Protein AF-D0LT33-F1 (afdb_monomer_lite)

Foldseek 3Di:
DDDDDPPPPPDFDWDAAPPPRDIDGLPDQADPVPRHGGDNDDPDPPPDPDPDDDDDDDDDDDDDDDDDDDDDDDDDDDDDDDDDDDDDDDDDDDDDDDDDDDDDDDPPDPVVVVVVVVVVVVVVVVVVVVVVVVVVVVVVVVVVVVVVVVVVCVVVDDDDDDDDDDDDDDDDDDDDDDDDDDDDDDDDDDPPPPPDPDDQQPADDQDDDFDDDLVSLLVNLVNLVRSLVSLVVSLVVLVVVLVVLVVVLLVLLLVLLVVCVVVVVPPPVCPVLVVVLVVLVVQLVVLVVVLVVLVVVLVVLVVVLVVVLVVLVVQLVVLVVQLVVLVVQLVVLVVVLVVLVVVLVVLVVLLVVLQVQLVVLCVVLVVDDDPVSNVVSNVSSVVSNVVSVVSVVVNVVSVVVSVVSVVVNVVSVVSSVVSVVSSVVSVVVSVVSVVVSVVVSVVSVVVSVVSVVSSVVSVVVSSVSSSVSSVVCLVVVPPDPVCVVSNVSSVVSVVVSVVSVVSSVVSVVVSVPPDPVSNVVNVVSVVVVVVVVVVVVVVVVVVD

Structure (mmCIF, N/CA/C/O backbone):
data_AF-D0LT33-F1
#
_entry.id   AF-D0LT33-F1
#
loop_
_atom_site.group_PDB
_atom_site.id
_atom_site.type_symbol
_atom_site.label_atom_id
_atom_site.label_alt_id
_atom_site.label_comp_id
_atom_site.label_asym_id
_atom_site.label_entity_id
_atom_site.label_seq_id
_atom_site.pdbx_PDB_ins_code
_atom_site.Cartn_x
_atom_site.Cartn_y
_atom_site.Cartn_z
_atom_site.occupancy
_atom_site.B_iso_or_equiv
_atom_site.auth_seq_id
_atom_site.auth_comp_id
_atom_site.auth_asym_id
_atom_site.auth_atom_id
_atom_site.pdbx_PDB_model_num
ATOM 1 N N . MET A 1 1 ? 17.290 6.534 41.135 1.00 39.53 1 MET A N 1
ATOM 2 C CA . MET A 1 1 ? 17.817 7.818 40.619 1.00 39.53 1 MET A CA 1
ATOM 3 C C . MET A 1 1 ? 18.218 7.625 39.162 1.00 39.53 1 MET A C 1
ATOM 5 O O . MET A 1 1 ? 19.293 7.105 38.898 1.00 39.53 1 MET A O 1
ATOM 9 N N . GLY A 1 2 ? 17.320 7.937 38.224 1.00 43.25 2 GLY A N 1
ATOM 10 C CA . GLY A 1 2 ? 17.574 7.791 36.788 1.00 43.25 2 GLY A CA 1
ATOM 11 C C . GLY A 1 2 ? 18.335 8.996 36.237 1.00 43.25 2 GLY A C 1
ATOM 12 O O . GLY A 1 2 ? 17.887 10.132 36.396 1.00 43.25 2 GLY A O 1
ATOM 13 N N . LYS A 1 3 ? 19.488 8.752 35.603 1.00 44.25 3 LYS A N 1
ATOM 14 C CA . LYS A 1 3 ? 20.208 9.746 34.796 1.00 44.25 3 LYS A CA 1
ATOM 15 C C . LYS A 1 3 ? 19.300 10.170 33.638 1.00 44.25 3 LYS A C 1
ATOM 17 O O . LYS A 1 3 ? 19.045 9.374 32.742 1.00 44.25 3 LYS A O 1
ATOM 22 N N . ARG A 1 4 ? 18.826 11.420 33.651 1.00 43.00 4 ARG A N 1
ATOM 23 C CA . ARG A 1 4 ? 18.272 12.065 32.455 1.00 43.00 4 ARG A CA 1
ATOM 24 C C . ARG A 1 4 ? 19.422 12.252 31.467 1.00 43.00 4 ARG A C 1
ATOM 26 O O . ARG A 1 4 ? 20.295 13.086 31.689 1.00 43.00 4 ARG A O 1
ATOM 33 N N . VAL A 1 5 ? 19.442 11.427 30.425 1.00 51.25 5 VAL A N 1
ATOM 34 C CA . VAL A 1 5 ? 20.286 11.629 29.248 1.00 51.25 5 VAL A CA 1
ATOM 35 C C . VAL A 1 5 ? 19.727 12.852 28.528 1.00 51.25 5 VAL A C 1
ATOM 37 O O . VAL A 1 5 ? 18.617 12.821 28.004 1.00 51.25 5 VAL A O 1
ATOM 40 N N . VAL A 1 6 ? 20.454 13.965 28.584 1.00 57.28 6 VAL A N 1
ATOM 41 C CA . VAL A 1 6 ? 20.172 15.140 27.759 1.00 57.28 6 VAL A CA 1
ATOM 42 C C . VAL A 1 6 ? 20.669 14.794 26.358 1.00 57.28 6 VAL A C 1
ATOM 44 O O . VAL A 1 6 ? 21.875 14.757 26.124 1.00 57.28 6 VAL A O 1
ATOM 47 N N . HIS A 1 7 ? 19.755 14.458 25.449 1.00 47.09 7 HIS A N 1
ATOM 48 C CA . HIS A 1 7 ? 20.085 14.313 24.035 1.00 47.09 7 HIS A CA 1
ATOM 49 C C . HIS A 1 7 ? 20.412 15.700 23.466 1.00 47.09 7 HIS A C 1
ATOM 51 O O . HIS A 1 7 ? 19.523 16.540 23.315 1.00 47.09 7 HIS A O 1
ATOM 57 N N . ASN A 1 8 ? 21.694 15.946 23.177 1.00 50.69 8 ASN A N 1
ATOM 58 C CA . ASN A 1 8 ? 22.127 17.086 22.371 1.00 50.69 8 ASN A CA 1
ATOM 59 C C . ASN A 1 8 ? 21.403 17.015 21.023 1.00 50.69 8 ASN A C 1
ATOM 61 O O . ASN A 1 8 ? 21.642 16.106 20.238 1.00 50.69 8 ASN A O 1
ATOM 65 N N . SER A 1 9 ? 20.502 17.963 20.775 1.00 58.78 9 SER A N 1
ATOM 66 C CA . SER A 1 9 ? 19.682 18.040 19.557 1.00 58.78 9 SER A CA 1
ATOM 67 C C . SER A 1 9 ? 20.429 18.672 18.370 1.00 58.78 9 SER A C 1
ATOM 69 O O . SER A 1 9 ? 19.797 19.270 17.502 1.00 58.78 9 SER A O 1
ATOM 71 N N . ASP A 1 10 ? 21.756 18.539 18.329 1.00 63.66 10 ASP A N 1
ATOM 72 C CA . ASP A 1 10 ? 22.623 19.048 17.256 1.00 63.66 10 ASP A CA 1
ATOM 73 C C . ASP A 1 10 ? 22.847 17.992 16.160 1.00 63.66 10 ASP A C 1
ATOM 75 O O . ASP A 1 10 ? 23.934 17.873 15.600 1.00 63.66 10 ASP A O 1
ATOM 79 N N . GLU A 1 11 ? 21.824 17.196 15.838 1.00 76.00 11 GLU A N 1
ATOM 80 C CA . GLU A 1 11 ? 21.858 16.441 14.586 1.00 76.00 11 GLU A CA 1
ATOM 81 C C . GLU A 1 11 ? 21.631 17.417 13.421 1.00 76.00 11 GLU A C 1
ATOM 83 O O . GLU A 1 11 ? 20.623 18.142 13.405 1.00 76.00 11 GLU A O 1
ATOM 88 N N . PRO A 1 12 ? 22.559 17.482 12.448 1.00 82.00 12 PRO A N 1
ATOM 89 C CA . PRO A 1 12 ? 22.423 18.360 11.301 1.00 82.00 12 PRO A CA 1
ATOM 90 C C . PRO A 1 12 ? 21.183 17.937 10.519 1.00 82.00 12 PRO A C 1
ATOM 92 O O . PRO A 1 12 ? 21.115 16.857 9.937 1.00 82.00 12 PRO A O 1
ATOM 95 N N . ARG A 1 13 ? 20.160 18.792 10.513 1.00 87.88 13 ARG A N 1
ATOM 96 C CA . ARG A 1 13 ? 18.988 18.562 9.670 1.00 87.88 13 ARG A CA 1
ATOM 97 C C . ARG A 1 13 ? 19.439 18.606 8.210 1.00 87.88 13 ARG A C 1
ATOM 99 O O . ARG A 1 13 ? 20.008 19.607 7.769 1.00 87.88 13 ARG A O 1
ATOM 106 N N . MET A 1 14 ? 19.162 17.534 7.478 1.00 94.62 14 MET A N 1
ATOM 107 C CA . MET A 1 14 ? 19.431 17.422 6.045 1.00 94.62 14 MET A CA 1
ATOM 108 C C . MET A 1 14 ? 18.196 17.854 5.247 1.00 94.62 14 MET A C 1
ATOM 110 O O . MET A 1 14 ? 17.061 17.751 5.718 1.00 94.62 14 MET A O 1
ATOM 114 N N . ARG A 1 15 ? 18.404 18.370 4.034 1.00 94.06 15 ARG A N 1
ATOM 115 C CA . ARG A 1 15 ? 17.340 18.662 3.064 1.00 94.06 15 ARG A CA 1
ATOM 116 C C . ARG A 1 15 ? 17.725 18.152 1.680 1.00 94.06 15 ARG A C 1
ATOM 118 O O . ARG A 1 15 ? 18.889 18.203 1.292 1.00 94.06 15 ARG A O 1
ATOM 125 N N . PHE A 1 16 ? 16.731 17.725 0.916 1.00 96.38 16 PHE A N 1
ATOM 126 C CA . PHE A 1 16 ? 16.930 17.196 -0.428 1.00 96.38 16 PHE A CA 1
ATOM 127 C C . PHE A 1 16 ? 16.881 18.301 -1.487 1.00 96.38 16 PHE A C 1
ATOM 129 O O . PHE A 1 16 ? 16.076 19.234 -1.407 1.00 96.38 16 PHE A O 1
ATOM 136 N N . CYS A 1 17 ? 17.749 18.205 -2.494 1.00 95.69 17 CYS A N 1
ATOM 137 C CA . CYS A 1 17 ? 17.679 19.065 -3.667 1.00 95.69 17 CYS A CA 1
ATOM 138 C C . CYS A 1 17 ? 16.478 18.669 -4.541 1.00 95.69 17 CYS A C 1
ATOM 140 O O . CYS A 1 17 ? 16.437 17.532 -5.001 1.00 95.69 17 CYS A O 1
ATOM 142 N N . PRO A 1 18 ? 15.550 19.584 -4.877 1.00 94.88 18 PRO A N 1
ATOM 143 C CA . PRO A 1 18 ? 14.392 19.248 -5.709 1.00 94.88 18 PRO A CA 1
ATOM 144 C C . PRO A 1 18 ? 14.749 18.965 -7.177 1.00 94.88 18 PRO A C 1
ATOM 146 O O . PRO A 1 18 ? 13.881 18.571 -7.943 1.00 94.88 18 PRO A O 1
ATOM 149 N N . PHE A 1 19 ? 15.997 19.208 -7.593 1.00 94.50 19 PHE A N 1
ATOM 150 C CA . PHE A 1 19 ? 16.432 19.019 -8.979 1.00 94.50 19 PHE A CA 1
ATOM 151 C C . PHE A 1 19 ? 17.196 17.715 -9.211 1.00 94.50 19 PHE A C 1
ATOM 153 O O . PHE A 1 19 ? 17.173 17.208 -10.324 1.00 94.50 19 PHE A O 1
ATOM 160 N N . CYS A 1 20 ? 17.916 17.206 -8.209 1.00 95.19 20 CYS A N 1
ATOM 161 C CA . CYS A 1 20 ? 18.754 16.009 -8.359 1.00 95.19 20 CYS A CA 1
ATOM 162 C C . CYS A 1 20 ? 18.712 15.062 -7.153 1.00 95.19 20 CYS A C 1
ATOM 164 O O . CYS A 1 20 ? 19.502 14.127 -7.091 1.00 95.19 20 CYS A O 1
ATOM 166 N N . SER A 1 21 ? 17.851 15.330 -6.168 1.00 95.56 21 SER A N 1
ATOM 167 C CA . SER A 1 21 ? 17.647 14.490 -4.980 1.00 95.56 21 SER A CA 1
ATOM 168 C C . SER A 1 21 ? 18.882 14.262 -4.099 1.00 95.56 21 SER A C 1
ATOM 170 O O . SER A 1 21 ? 18.853 13.408 -3.223 1.00 95.56 21 SER A O 1
ATOM 172 N N . ALA A 1 22 ? 19.956 15.038 -4.268 1.00 95.94 22 ALA A N 1
ATOM 173 C CA . ALA A 1 22 ? 21.106 14.976 -3.371 1.00 95.94 22 ALA A CA 1
ATOM 174 C C . ALA A 1 22 ? 20.764 15.550 -1.986 1.00 95.94 22 ALA A C 1
ATOM 176 O O . ALA A 1 22 ? 20.049 16.555 -1.876 1.00 95.94 22 ALA A O 1
ATOM 177 N N . GLU A 1 23 ? 21.315 14.944 -0.938 1.00 96.38 23 GLU A N 1
ATOM 178 C CA . GLU A 1 23 ? 21.246 15.450 0.431 1.00 96.38 23 GLU A CA 1
ATOM 179 C C . GLU A 1 23 ? 22.173 16.657 0.595 1.00 96.38 23 GLU A C 1
ATOM 181 O O . GLU A 1 23 ? 23.293 16.672 0.097 1.00 96.38 23 GLU A O 1
ATOM 186 N N . ASN A 1 24 ? 21.685 17.710 1.246 1.00 96.31 24 ASN A N 1
ATOM 187 C CA . ASN A 1 24 ? 22.447 18.922 1.522 1.00 96.31 24 ASN A CA 1
ATOM 188 C C . ASN A 1 24 ? 22.157 19.383 2.949 1.00 96.31 24 ASN A C 1
ATOM 190 O O . ASN A 1 24 ? 21.044 19.202 3.452 1.00 96.31 24 ASN A O 1
ATOM 194 N N . GLU A 1 25 ? 23.111 20.069 3.572 1.00 94.94 25 GLU A N 1
ATOM 195 C CA . GLU A 1 25 ? 22.873 20.725 4.855 1.00 94.94 25 GLU A CA 1
ATOM 196 C C . GLU A 1 25 ? 21.707 21.726 4.753 1.00 94.94 25 GLU A C 1
ATOM 198 O O . GLU A 1 25 ? 21.539 22.436 3.750 1.00 94.94 25 GLU A O 1
ATOM 203 N N . VAL A 1 26 ? 20.893 21.831 5.811 1.00 92.88 26 VAL A N 1
ATOM 204 C CA . VAL A 1 26 ? 19.730 22.738 5.852 1.00 92.88 26 VAL A CA 1
ATOM 205 C C . VAL A 1 26 ? 20.090 24.201 5.559 1.00 92.88 26 VAL A C 1
ATOM 207 O O . VAL A 1 26 ? 19.256 24.937 5.019 1.00 92.88 26 VAL A O 1
ATOM 210 N N . GLN A 1 27 ? 21.326 24.607 5.865 1.00 91.88 27 GLN A N 1
ATOM 211 C CA . GLN A 1 27 ? 21.833 25.966 5.661 1.00 91.88 27 GLN A CA 1
ATOM 212 C C . GLN A 1 27 ? 22.477 26.208 4.288 1.00 91.88 27 GLN A C 1
ATOM 214 O O . GLN A 1 27 ? 22.817 27.354 3.990 1.00 91.88 27 GLN A O 1
ATOM 219 N N . ALA A 1 28 ? 22.628 25.189 3.433 1.00 94.75 28 ALA A N 1
ATOM 220 C CA . ALA A 1 28 ? 23.278 25.368 2.138 1.00 94.75 28 ALA A CA 1
ATOM 221 C C . ALA A 1 28 ? 22.574 26.465 1.300 1.00 94.75 28 ALA A C 1
ATOM 223 O O . ALA A 1 28 ? 21.370 26.690 1.392 1.00 94.75 28 ALA A O 1
ATOM 224 N N . GLY A 1 29 ? 23.295 27.205 0.463 1.00 95.81 29 GLY A N 1
ATOM 225 C CA . GLY A 1 29 ? 22.664 28.114 -0.515 1.00 95.81 29 GLY A CA 1
ATOM 226 C C . GLY A 1 29 ? 22.374 27.421 -1.849 1.00 95.81 29 GLY A C 1
ATOM 227 O O . GLY A 1 29 ? 21.453 27.789 -2.578 1.00 95.81 29 GLY A O 1
ATOM 228 N N . HIS A 1 30 ? 23.169 26.399 -2.150 1.00 97.69 30 HIS A N 1
ATOM 229 C CA . HIS A 1 30 ? 23.235 25.697 -3.425 1.00 97.69 30 HIS A CA 1
ATOM 230 C C . HIS A 1 30 ? 23.378 24.202 -3.158 1.00 97.69 30 HIS A C 1
ATOM 232 O O . HIS A 1 30 ? 23.815 23.813 -2.079 1.00 97.69 30 HIS A O 1
ATOM 238 N N . CYS A 1 31 ? 22.978 23.379 -4.121 1.00 96.31 31 CYS A N 1
ATOM 239 C CA . CYS A 1 31 ? 23.178 21.944 -4.043 1.00 96.31 31 CYS A CA 1
ATOM 240 C C . CYS A 1 31 ? 24.637 21.588 -4.339 1.00 96.31 31 CYS A C 1
ATOM 242 O O . CYS A 1 31 ? 25.160 22.023 -5.362 1.00 96.31 31 CYS A O 1
ATOM 244 N N . GLU A 1 32 ? 25.268 20.770 -3.502 1.00 96.25 32 GLU A N 1
ATOM 245 C CA . GLU A 1 32 ? 26.661 20.346 -3.694 1.00 96.25 32 GLU A CA 1
ATOM 246 C C . GLU A 1 32 ? 26.847 19.476 -4.944 1.00 96.25 32 GLU A C 1
ATOM 248 O O . GLU A 1 32 ? 27.856 19.594 -5.630 1.00 96.25 32 GLU A O 1
ATOM 253 N N . ALA A 1 33 ? 25.846 18.662 -5.297 1.00 96.12 33 ALA A N 1
ATOM 254 C CA . ALA A 1 33 ? 25.924 17.763 -6.448 1.00 96.12 33 ALA A CA 1
ATOM 255 C C . ALA A 1 33 ? 25.708 18.468 -7.800 1.00 96.12 33 ALA A C 1
ATOM 257 O O . ALA A 1 33 ? 26.394 18.162 -8.770 1.00 96.12 33 ALA A O 1
ATOM 258 N N . CYS A 1 34 ? 24.750 19.400 -7.894 1.00 96.31 34 CYS A N 1
ATOM 259 C CA . CYS A 1 34 ? 24.374 20.026 -9.174 1.00 96.31 34 CYS A CA 1
ATOM 260 C C . CYS A 1 34 ? 24.615 21.544 -9.250 1.00 96.31 34 CYS A C 1
ATOM 262 O O . CYS A 1 34 ? 24.250 22.167 -10.247 1.00 96.31 34 CYS A O 1
ATOM 264 N N . ALA A 1 35 ? 25.166 22.159 -8.198 1.00 96.50 35 ALA A N 1
ATOM 265 C CA . ALA A 1 35 ? 25.427 23.599 -8.061 1.00 96.50 35 ALA A CA 1
ATOM 266 C C . ALA A 1 35 ? 24.202 24.534 -8.201 1.00 96.50 35 ALA A C 1
ATOM 268 O O . ALA A 1 35 ? 24.342 25.758 -8.137 1.00 96.50 35 ALA A O 1
ATOM 269 N N . ARG A 1 36 ? 22.977 24.007 -8.355 1.00 96.00 36 ARG A N 1
ATOM 270 C CA . ARG A 1 36 ? 21.755 24.825 -8.456 1.00 96.00 36 ARG A CA 1
ATOM 271 C C . ARG A 1 36 ? 21.372 25.423 -7.105 1.00 96.00 36 ARG A C 1
ATOM 273 O O . ARG A 1 36 ? 21.479 24.771 -6.069 1.00 96.00 36 ARG A O 1
ATOM 280 N N . ARG A 1 37 ? 20.887 26.668 -7.118 1.00 96.81 37 ARG A N 1
ATOM 281 C CA . ARG A 1 37 ? 20.417 27.378 -5.920 1.00 96.81 37 ARG A CA 1
ATOM 282 C C . ARG A 1 37 ? 19.206 26.664 -5.321 1.00 96.81 37 ARG A C 1
ATOM 284 O O . ARG A 1 37 ? 18.238 26.388 -6.027 1.00 96.81 37 ARG A O 1
ATOM 291 N N . LEU A 1 38 ? 19.263 26.378 -4.026 1.00 96.62 38 LEU A N 1
ATOM 292 C CA . LEU A 1 38 ? 18.188 25.697 -3.311 1.00 96.62 38 LEU A CA 1
ATOM 293 C C . LEU A 1 38 ? 17.134 26.722 -2.852 1.00 96.62 38 LEU A C 1
ATOM 295 O O . LEU A 1 38 ? 17.503 27.825 -2.430 1.00 96.62 38 LEU A O 1
ATOM 299 N N . PRO A 1 39 ? 15.829 26.407 -2.947 1.00 93.25 39 PRO A N 1
ATOM 300 C CA . PRO A 1 39 ? 14.778 27.312 -2.492 1.00 93.25 39 PRO A CA 1
ATOM 301 C C . PRO A 1 39 ? 14.912 27.588 -0.981 1.00 93.25 39 PRO A C 1
ATOM 303 O O . PRO A 1 39 ? 15.259 26.681 -0.218 1.00 93.25 39 PRO A O 1
ATOM 306 N N . PRO A 1 40 ? 14.673 28.833 -0.521 1.00 91.31 40 PRO A N 1
ATOM 307 C CA . PRO A 1 40 ? 14.761 29.167 0.895 1.00 91.31 40 PRO A CA 1
ATOM 308 C C . PRO A 1 40 ? 13.692 28.404 1.682 1.00 91.31 40 PRO A C 1
ATOM 310 O O . PRO A 1 40 ? 12.540 28.325 1.257 1.00 91.31 40 PRO A O 1
ATOM 313 N N . LEU A 1 41 ? 14.065 27.861 2.842 1.00 87.50 41 LEU A N 1
ATOM 314 C CA . LEU A 1 41 ? 13.113 27.167 3.703 1.00 87.50 41 LEU A CA 1
ATOM 315 C C . LEU A 1 41 ? 12.039 28.147 4.201 1.00 87.50 41 LEU A C 1
ATOM 317 O O . LEU A 1 41 ? 12.377 29.277 4.581 1.00 87.50 41 LEU A O 1
ATOM 321 N N . PRO A 1 42 ? 10.760 27.735 4.239 1.00 84.44 42 PRO A N 1
ATOM 322 C CA . PRO A 1 42 ? 9.721 28.536 4.866 1.00 84.44 42 PRO A CA 1
ATOM 323 C C . PRO A 1 42 ? 10.130 28.801 6.316 1.00 84.44 42 PRO A C 1
ATOM 325 O O . PRO A 1 42 ? 10.451 27.877 7.069 1.00 84.44 42 PRO A O 1
ATOM 328 N N . ARG A 1 43 ? 10.174 30.080 6.707 1.00 79.25 43 ARG A N 1
ATOM 329 C CA . ARG A 1 43 ? 10.503 30.470 8.081 1.00 79.25 43 ARG A CA 1
ATOM 330 C C . ARG A 1 43 ? 9.445 29.867 8.997 1.00 79.25 43 ARG A C 1
ATOM 332 O O . ARG A 1 43 ? 8.310 30.336 9.009 1.00 79.25 43 ARG A O 1
ATOM 339 N N . ARG A 1 44 ? 9.808 28.829 9.756 1.00 73.12 44 ARG A N 1
ATOM 340 C CA . ARG A 1 44 ? 8.953 28.308 10.824 1.00 73.12 44 ARG A CA 1
ATOM 341 C C . ARG A 1 44 ? 8.706 29.474 11.790 1.00 73.12 44 ARG A C 1
ATOM 343 O O . ARG A 1 44 ? 9.696 30.024 12.281 1.00 73.12 44 ARG A O 1
ATOM 350 N N . PRO A 1 45 ? 7.453 29.898 12.032 1.00 64.38 45 PRO A N 1
ATOM 351 C CA . PRO A 1 45 ? 7.177 30.913 13.038 1.00 64.38 45 PRO A CA 1
ATOM 352 C C . PRO A 1 45 ? 7.760 30.405 14.357 1.00 64.38 45 PRO A C 1
ATOM 354 O O . PRO A 1 45 ? 7.411 29.317 14.819 1.00 64.38 45 PRO A O 1
ATOM 357 N N . GLN A 1 46 ? 8.742 31.132 14.892 1.00 61.25 46 GLN A N 1
ATOM 358 C CA . GLN A 1 46 ? 9.361 30.793 16.166 1.00 61.25 46 GLN A CA 1
ATOM 359 C C . GLN A 1 46 ? 8.264 30.871 17.225 1.00 61.25 46 GLN A C 1
ATOM 361 O O . GLN A 1 46 ? 7.720 31.941 17.491 1.00 61.25 46 GLN A O 1
ATOM 366 N N . ALA A 1 47 ? 7.892 29.717 17.773 1.00 49.91 47 ALA A N 1
ATOM 367 C CA . ALA A 1 47 ? 6.961 29.647 18.880 1.00 49.91 47 ALA A CA 1
ATOM 368 C C . ALA A 1 47 ? 7.605 30.341 20.089 1.00 49.91 47 ALA A C 1
ATOM 370 O O . ALA A 1 47 ? 8.552 29.820 20.666 1.00 49.91 47 ALA A O 1
ATOM 371 N N . GLY A 1 48 ? 7.108 31.537 20.409 1.00 45.53 48 GLY A N 1
ATOM 372 C CA . GLY A 1 48 ? 7.210 32.180 21.717 1.00 45.53 48 GLY A CA 1
ATOM 373 C C . GLY A 1 48 ? 8.611 32.292 22.317 1.00 45.53 48 GLY A C 1
ATOM 374 O O . GLY A 1 48 ? 8.911 31.619 23.297 1.00 45.53 48 GLY A O 1
ATOM 375 N N . ALA A 1 49 ? 9.415 33.241 21.834 1.00 43.91 49 ALA A N 1
ATOM 376 C CA . ALA A 1 49 ? 10.334 33.926 22.737 1.00 43.91 49 ALA A CA 1
ATOM 377 C C . ALA A 1 49 ? 9.472 34.779 23.682 1.00 43.91 49 ALA A C 1
ATOM 379 O O . ALA A 1 49 ? 9.037 35.876 23.326 1.00 43.91 49 ALA A O 1
ATOM 380 N N . ALA A 1 50 ? 9.141 34.226 24.849 1.00 43.97 50 ALA A N 1
ATOM 381 C CA . ALA A 1 50 ? 8.583 35.000 25.943 1.00 43.97 50 ALA A CA 1
ATOM 382 C C . ALA A 1 50 ? 9.571 36.130 26.261 1.00 43.97 50 ALA A C 1
ATOM 384 O O . ALA A 1 50 ? 10.736 35.875 26.561 1.00 43.97 50 ALA A O 1
ATOM 385 N N . GLN A 1 51 ? 9.111 37.374 26.131 1.00 42.56 51 GLN A N 1
ATOM 386 C CA . GLN A 1 51 ? 9.833 38.547 26.604 1.00 42.56 51 GLN A CA 1
ATOM 387 C C . GLN A 1 51 ? 10.105 38.379 28.101 1.00 42.56 51 GLN A C 1
ATOM 389 O O . GLN A 1 51 ? 9.180 38.382 28.912 1.00 42.56 51 GLN A O 1
ATOM 394 N N . GLU A 1 52 ? 11.381 38.239 28.451 1.00 37.44 52 GLU A N 1
ATOM 395 C CA . GLU A 1 52 ? 11.879 38.416 29.810 1.00 37.44 52 GLU A CA 1
ATOM 396 C C . GLU A 1 52 ? 11.603 39.863 30.235 1.00 37.44 52 GLU A C 1
ATOM 398 O O . GLU A 1 52 ? 12.247 40.813 29.785 1.00 37.44 52 GLU A O 1
ATOM 403 N N . VAL A 1 53 ? 10.586 40.031 31.080 1.00 47.03 53 VAL A N 1
ATOM 404 C CA . VAL A 1 53 ? 10.321 41.275 31.796 1.00 47.03 53 VAL A CA 1
ATOM 405 C C . VAL A 1 53 ? 11.325 41.364 32.940 1.00 47.03 53 VAL A C 1
ATOM 407 O O . VAL A 1 53 ? 11.351 40.537 33.847 1.00 47.03 53 VAL A O 1
ATOM 410 N N . THR A 1 54 ? 12.167 42.386 32.875 1.00 48.16 54 THR A N 1
ATOM 411 C CA . THR A 1 54 ? 13.098 42.791 33.925 1.00 48.16 54 THR A CA 1
ATOM 412 C C . THR A 1 54 ? 12.391 43.190 35.227 1.00 48.16 54 THR A C 1
ATOM 414 O O . THR A 1 54 ? 11.410 43.929 35.194 1.00 48.16 54 THR A O 1
ATOM 417 N N . ALA A 1 55 ? 13.043 42.817 36.338 1.00 44.28 55 ALA A N 1
ATOM 418 C CA . ALA A 1 55 ? 12.949 43.317 37.720 1.00 44.28 55 ALA A CA 1
ATOM 419 C C . ALA A 1 55 ? 11.924 42.672 38.681 1.00 44.28 55 ALA A C 1
ATOM 421 O O . ALA A 1 55 ? 10.726 42.936 38.606 1.00 44.28 55 ALA A O 1
ATOM 422 N N . SER A 1 56 ? 12.431 41.945 39.692 1.00 37.50 56 SER A N 1
ATOM 423 C CA . SER A 1 56 ? 12.430 42.352 41.121 1.00 37.50 56 SER A CA 1
ATOM 424 C C . SER A 1 56 ? 13.089 41.291 42.035 1.00 37.50 56 SER A C 1
ATOM 426 O O . SER A 1 56 ? 12.862 40.103 41.859 1.00 37.50 56 SER A O 1
ATOM 428 N N . GLU A 1 57 ? 13.925 41.785 42.960 1.00 45.59 57 GLU A N 1
ATOM 429 C CA . GLU A 1 57 ? 14.552 41.250 44.197 1.00 45.59 57 GLU A CA 1
ATOM 430 C C . GLU A 1 57 ? 14.637 39.741 44.566 1.00 45.59 57 GLU A C 1
ATOM 432 O O . GLU A 1 57 ? 13.672 38.990 44.430 1.00 45.59 57 GLU A O 1
ATOM 437 N N . PRO A 1 58 ? 15.762 39.306 45.192 1.00 52.09 58 PRO A N 1
ATOM 438 C CA . PRO A 1 58 ? 15.932 37.956 45.729 1.00 52.09 58 PRO A CA 1
ATOM 439 C C . PRO A 1 58 ? 15.467 37.818 47.195 1.00 52.09 58 PRO A C 1
ATOM 441 O O . PRO A 1 58 ? 15.866 38.583 48.072 1.00 52.09 58 PRO A O 1
ATOM 444 N N . VAL A 1 59 ? 14.704 36.757 47.478 1.00 52.53 59 VAL A N 1
ATOM 445 C CA . VAL A 1 59 ? 14.394 36.255 48.833 1.00 52.53 59 VAL A CA 1
ATOM 446 C C . VAL A 1 59 ? 15.332 35.073 49.152 1.00 52.53 59 VAL A C 1
ATOM 448 O O . VAL A 1 59 ? 15.541 34.231 48.276 1.00 52.53 59 VAL A O 1
ATOM 451 N N . PRO A 1 60 ? 15.920 34.975 50.363 1.00 58.88 60 PRO A N 1
ATOM 452 C CA . PRO A 1 60 ? 16.924 33.960 50.678 1.00 58.88 60 PRO A CA 1
ATOM 453 C C . PRO A 1 60 ? 16.341 32.557 50.914 1.00 58.88 60 PRO A C 1
ATOM 455 O O . PRO A 1 60 ? 15.343 32.367 51.609 1.00 58.88 60 PRO A O 1
ATOM 458 N N . THR A 1 61 ? 17.040 31.564 50.367 1.00 50.78 61 THR A N 1
ATOM 459 C CA . THR A 1 61 ? 16.818 30.120 50.512 1.00 50.78 61 THR A CA 1
ATOM 460 C C . THR A 1 61 ? 17.222 29.620 51.909 1.00 50.78 61 THR A C 1
ATOM 462 O O . THR A 1 61 ? 18.326 29.942 52.356 1.00 50.78 61 THR A O 1
ATOM 465 N N . PRO A 1 62 ? 16.420 28.782 52.597 1.00 49.31 62 PRO A N 1
ATOM 466 C CA . PRO A 1 62 ? 16.874 28.071 53.785 1.00 49.31 62 PRO A CA 1
ATOM 467 C C . PRO A 1 62 ? 17.664 26.798 53.436 1.00 49.31 62 PRO A C 1
ATOM 469 O O . PRO A 1 62 ? 17.502 26.184 52.381 1.00 49.31 62 PRO A O 1
ATOM 472 N N . ALA A 1 63 ? 18.550 26.450 54.367 1.00 43.78 63 ALA A N 1
ATOM 473 C CA . ALA A 1 63 ? 19.619 25.468 54.276 1.00 43.78 63 ALA A CA 1
ATOM 474 C C . ALA A 1 63 ? 19.177 24.020 53.990 1.00 43.78 63 ALA A C 1
ATOM 476 O O . ALA A 1 63 ? 18.160 23.532 54.481 1.00 43.78 63 ALA A O 1
ATOM 477 N N . ALA A 1 64 ? 20.035 23.321 53.243 1.00 38.91 64 ALA A N 1
ATOM 478 C CA . ALA A 1 64 ? 19.962 21.896 52.965 1.00 38.91 64 ALA A CA 1
ATOM 479 C C . ALA A 1 64 ? 20.189 21.052 54.234 1.00 38.91 64 ALA A C 1
ATOM 481 O O . ALA A 1 64 ? 21.201 21.197 54.919 1.00 38.91 64 ALA A O 1
ATOM 482 N N . VAL A 1 65 ? 19.265 20.126 54.500 1.00 46.97 65 VAL A N 1
ATOM 483 C CA . VAL A 1 65 ? 19.425 19.039 55.475 1.00 46.97 65 VAL A CA 1
ATOM 484 C C . VAL A 1 65 ? 19.989 17.815 54.746 1.00 46.97 65 VAL A C 1
ATOM 486 O O . VAL A 1 65 ? 19.465 17.394 53.716 1.00 46.97 65 VAL A O 1
ATOM 489 N N . ALA A 1 66 ? 21.083 17.269 55.277 1.00 51.78 66 ALA A N 1
ATOM 490 C CA . ALA A 1 66 ? 21.779 16.089 54.769 1.00 51.78 66 ALA A CA 1
ATOM 491 C C . ALA A 1 66 ? 20.962 14.792 54.971 1.00 51.78 66 ALA A C 1
ATOM 493 O O . ALA A 1 66 ? 20.339 14.636 56.024 1.00 51.78 66 ALA A O 1
ATOM 494 N N . PRO A 1 67 ? 20.992 13.827 54.031 1.00 52.16 67 PRO A N 1
ATOM 495 C CA . PRO A 1 67 ? 20.390 12.516 54.242 1.00 52.16 67 PRO A CA 1
ATOM 496 C C . PRO A 1 67 ? 21.352 11.532 54.934 1.00 52.16 67 PRO A C 1
ATOM 498 O O . PRO A 1 67 ? 22.550 11.488 54.652 1.00 52.16 67 PRO A O 1
ATOM 501 N N . ALA A 1 68 ? 20.784 10.731 55.837 1.00 45.75 68 ALA A N 1
ATOM 502 C CA . ALA A 1 68 ? 21.416 9.639 56.577 1.00 45.75 68 ALA A CA 1
ATOM 503 C C . ALA A 1 68 ? 21.762 8.420 55.681 1.00 45.75 68 ALA A C 1
ATOM 505 O O . ALA A 1 68 ? 21.134 8.238 54.634 1.00 45.75 68 ALA A O 1
ATOM 506 N N . PRO A 1 69 ? 22.724 7.559 56.075 1.00 53.69 69 PRO A N 1
ATOM 507 C CA . PRO A 1 69 ? 23.147 6.412 55.273 1.00 53.69 69 PRO A CA 1
ATOM 508 C C . PRO A 1 69 ? 22.179 5.223 55.393 1.00 53.69 69 PRO A C 1
ATOM 510 O O . PRO A 1 69 ? 21.793 4.822 56.490 1.00 53.69 69 PRO A O 1
ATOM 513 N N . ALA A 1 70 ? 21.819 4.637 54.248 1.00 43.00 70 ALA A N 1
ATOM 514 C CA . ALA A 1 70 ? 21.008 3.427 54.160 1.00 43.00 70 ALA A CA 1
ATOM 515 C C . ALA A 1 70 ? 21.859 2.169 54.400 1.00 43.00 70 ALA A C 1
ATOM 517 O O . ALA A 1 70 ? 22.904 1.973 53.778 1.00 43.00 70 ALA A O 1
ATOM 518 N N . ALA A 1 71 ? 21.376 1.321 55.307 1.00 38.72 71 ALA A N 1
ATOM 519 C CA . ALA A 1 71 ? 21.921 0.011 55.615 1.00 38.72 71 ALA A CA 1
ATOM 520 C C . ALA A 1 71 ? 21.681 -0.988 54.470 1.00 38.72 71 ALA A C 1
ATOM 522 O O . ALA A 1 71 ? 20.628 -0.999 53.832 1.00 38.72 71 ALA A O 1
ATOM 523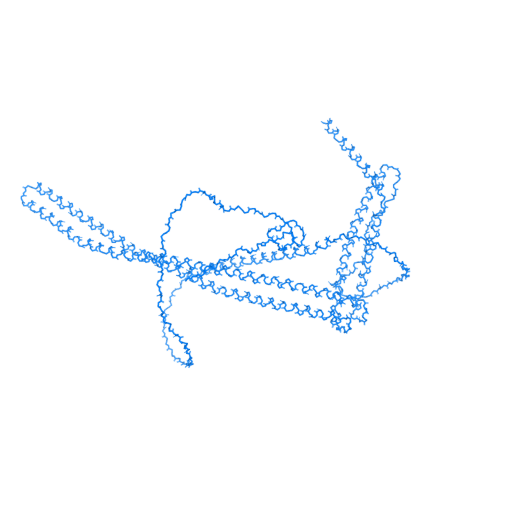 N N . ALA A 1 72 ? 22.683 -1.835 54.243 1.00 47.84 72 ALA A N 1
ATOM 524 C CA . ALA A 1 72 ? 22.672 -2.936 53.295 1.00 47.84 72 ALA A CA 1
ATOM 525 C C . ALA A 1 72 ? 21.644 -4.013 53.683 1.00 47.84 72 ALA A C 1
ATOM 527 O O . ALA A 1 72 ? 21.621 -4.467 54.827 1.00 47.84 72 ALA A O 1
ATOM 528 N N . ALA A 1 73 ? 20.855 -4.471 52.710 1.00 40.16 73 ALA A N 1
ATOM 529 C CA . ALA A 1 73 ? 20.054 -5.685 52.814 1.00 40.16 73 ALA A CA 1
ATOM 530 C C . ALA A 1 73 ? 20.348 -6.596 51.615 1.00 40.16 73 ALA A C 1
ATOM 532 O O . ALA A 1 73 ? 20.395 -6.158 50.466 1.00 40.16 73 ALA A O 1
ATOM 533 N N . ALA A 1 74 ? 20.622 -7.853 51.947 1.00 41.22 74 ALA A N 1
ATOM 534 C CA . ALA A 1 74 ? 21.131 -8.912 51.098 1.00 41.22 74 ALA A CA 1
ATOM 535 C C . ALA A 1 74 ? 20.114 -9.420 50.061 1.00 41.22 74 ALA A C 1
ATOM 537 O O . ALA A 1 74 ? 18.915 -9.491 50.323 1.00 41.22 74 ALA A O 1
ATOM 538 N N . ALA A 1 75 ? 20.632 -9.845 48.909 1.00 43.94 75 ALA A N 1
ATOM 539 C CA . ALA A 1 75 ? 19.916 -10.632 47.911 1.00 43.94 75 ALA A CA 1
ATOM 540 C C . ALA A 1 75 ? 19.929 -12.128 48.278 1.00 43.94 75 ALA A C 1
ATOM 542 O O . ALA A 1 75 ? 20.960 -12.614 48.752 1.00 43.94 75 ALA A O 1
ATOM 543 N N . PRO A 1 76 ? 18.868 -12.893 47.970 1.00 53.00 76 PRO A N 1
ATOM 544 C CA . PRO A 1 76 ? 18.980 -14.328 47.780 1.00 53.00 76 PRO A CA 1
ATOM 545 C C . PRO A 1 76 ? 18.963 -14.697 46.291 1.00 53.00 76 PRO A C 1
ATOM 547 O O . PRO A 1 76 ? 18.162 -14.205 45.497 1.00 53.00 76 PRO A O 1
ATOM 550 N N . ALA A 1 77 ? 19.883 -15.592 45.942 1.00 45.16 77 ALA A N 1
ATOM 551 C CA . ALA A 1 77 ? 19.986 -16.275 44.664 1.00 45.16 77 ALA A CA 1
ATOM 552 C C . ALA A 1 77 ? 18.795 -17.225 44.441 1.00 45.16 77 ALA A C 1
ATOM 554 O O . ALA A 1 77 ? 18.411 -17.957 45.353 1.00 45.16 77 ALA A O 1
ATOM 555 N N . ALA A 1 78 ? 18.263 -17.261 43.218 1.00 37.53 78 ALA A N 1
ATOM 556 C CA . ALA A 1 78 ? 17.309 -18.274 42.777 1.00 37.53 78 ALA A CA 1
ATOM 557 C C . ALA A 1 78 ? 17.968 -19.167 41.719 1.00 37.53 78 ALA A C 1
ATOM 559 O O . ALA A 1 78 ? 18.406 -18.704 40.666 1.00 37.53 78 ALA A O 1
ATOM 560 N N . ALA A 1 79 ? 18.076 -20.445 42.070 1.00 39.41 79 ALA A N 1
ATOM 561 C CA . ALA A 1 79 ? 18.635 -21.519 41.274 1.00 39.41 79 ALA A CA 1
ATOM 562 C C . ALA A 1 79 ? 17.667 -21.971 40.172 1.00 39.41 79 ALA A C 1
ATOM 564 O O . ALA A 1 79 ? 16.454 -22.030 40.369 1.00 39.41 79 ALA A O 1
ATOM 565 N N . ALA A 1 80 ? 18.243 -22.332 39.028 1.00 43.12 80 ALA A N 1
ATOM 566 C CA . ALA A 1 80 ? 17.577 -23.009 37.930 1.00 43.12 80 ALA A CA 1
ATOM 567 C C . ALA A 1 80 ? 17.257 -24.467 38.299 1.00 43.12 80 ALA A C 1
ATOM 569 O O . ALA A 1 80 ? 18.121 -25.185 38.805 1.00 43.12 80 ALA A O 1
ATOM 570 N N . ALA A 1 81 ? 16.046 -24.919 37.978 1.00 39.88 81 ALA A N 1
ATOM 571 C CA . ALA A 1 81 ? 15.695 -26.333 37.935 1.00 39.88 81 ALA A CA 1
ATOM 572 C C . ALA A 1 81 ? 14.769 -26.593 36.738 1.00 39.88 81 ALA A C 1
ATOM 574 O O . ALA A 1 81 ? 13.679 -26.035 36.642 1.00 39.88 81 ALA A O 1
ATOM 575 N N . ALA A 1 82 ? 15.245 -27.436 35.823 1.00 43.84 82 ALA A N 1
ATOM 576 C CA . ALA A 1 82 ? 14.459 -28.080 34.778 1.00 43.84 82 ALA A CA 1
ATOM 577 C C . ALA A 1 82 ? 13.559 -29.180 35.374 1.00 43.84 82 ALA A C 1
ATOM 579 O O . ALA A 1 82 ? 13.832 -29.665 36.476 1.00 43.84 82 ALA A O 1
ATOM 580 N N . PRO A 1 83 ? 12.586 -29.681 34.597 1.00 54.16 83 PRO A N 1
ATOM 581 C CA . PRO A 1 83 ? 12.405 -31.127 34.584 1.00 54.16 83 PRO A CA 1
ATOM 582 C C . PRO A 1 83 ? 12.215 -31.720 33.184 1.00 54.16 83 PRO A C 1
ATOM 584 O O . PRO A 1 83 ? 11.529 -31.181 32.319 1.00 54.16 83 PRO A O 1
ATOM 587 N N . ALA A 1 84 ? 12.816 -32.897 33.026 1.00 43.03 84 ALA A N 1
ATOM 588 C CA . ALA A 1 84 ? 12.529 -33.890 32.006 1.00 43.03 84 ALA A CA 1
ATOM 589 C C . ALA A 1 84 ? 11.552 -34.937 32.574 1.00 43.03 84 ALA A C 1
ATOM 591 O O . ALA A 1 84 ? 11.743 -35.385 33.702 1.00 43.03 84 ALA A O 1
ATOM 592 N N . ALA A 1 85 ? 10.559 -35.358 31.786 1.00 36.25 85 ALA A N 1
ATOM 593 C CA . ALA A 1 85 ? 9.833 -36.634 31.903 1.00 36.25 85 ALA A CA 1
ATOM 594 C C . ALA A 1 85 ? 8.997 -36.803 30.614 1.00 36.25 85 ALA A C 1
ATOM 596 O O . ALA A 1 85 ? 8.209 -35.928 30.284 1.00 36.25 85 ALA A O 1
ATOM 597 N N . ALA A 1 86 ? 9.326 -37.727 29.711 1.00 36.75 86 ALA A N 1
ATOM 598 C CA . ALA A 1 86 ? 9.101 -39.178 29.750 1.00 36.75 86 ALA A CA 1
ATOM 599 C C . ALA A 1 86 ? 7.703 -39.588 29.237 1.00 36.75 86 ALA A C 1
ATOM 601 O O . ALA A 1 86 ? 6.669 -39.124 29.702 1.00 36.75 86 ALA A O 1
ATOM 602 N N . ALA A 1 87 ? 7.745 -40.470 28.239 1.00 42.28 87 ALA A N 1
ATOM 603 C CA . ALA A 1 87 ? 6.654 -41.030 27.458 1.00 42.28 87 ALA A CA 1
ATOM 604 C C . ALA A 1 87 ? 5.745 -42.000 28.230 1.00 42.28 87 ALA A C 1
ATOM 606 O O . ALA A 1 87 ? 6.224 -42.741 29.084 1.00 42.28 87 ALA A O 1
ATOM 607 N N . ALA A 1 88 ? 4.481 -42.099 27.800 1.00 35.72 88 ALA A N 1
ATOM 608 C CA . ALA A 1 88 ? 3.722 -43.353 27.755 1.00 35.72 88 ALA A CA 1
ATOM 609 C C . ALA A 1 88 ? 2.473 -43.209 26.861 1.00 35.72 88 ALA A C 1
ATOM 611 O O . ALA A 1 88 ? 1.650 -42.321 27.065 1.00 35.72 88 ALA A O 1
ATOM 612 N N . ALA A 1 89 ? 2.339 -44.113 25.887 1.00 40.75 89 ALA A N 1
ATOM 613 C CA . ALA A 1 89 ? 1.074 -44.461 25.235 1.00 40.75 89 ALA A CA 1
ATOM 614 C C . ALA A 1 89 ? 0.173 -45.263 26.205 1.00 40.75 89 ALA A C 1
ATOM 616 O O . ALA A 1 89 ? 0.672 -45.759 27.220 1.00 40.75 89 ALA A O 1
ATOM 617 N N . PRO A 1 90 ? -1.121 -45.467 25.888 1.00 53.06 90 PRO A N 1
ATOM 618 C CA . PRO A 1 90 ? -1.466 -46.761 25.289 1.00 53.06 90 PRO A CA 1
ATOM 619 C C . PRO A 1 90 ? -2.615 -46.732 24.263 1.00 53.06 90 PRO A C 1
ATOM 621 O O . PRO A 1 90 ? -3.353 -45.762 24.110 1.00 53.06 90 PRO A O 1
ATOM 624 N N . ALA A 1 91 ? -2.738 -47.863 23.568 1.00 38.41 91 ALA A N 1
ATOM 625 C CA . ALA A 1 91 ? -3.748 -48.187 22.575 1.00 38.41 91 ALA A CA 1
ATOM 626 C C . ALA A 1 91 ? -4.909 -49.031 23.147 1.00 38.41 91 ALA A C 1
ATOM 628 O O . ALA A 1 91 ? -4.715 -49.812 24.074 1.00 38.41 91 ALA A O 1
ATOM 629 N N . ALA A 1 92 ? -6.032 -48.953 22.420 1.00 36.22 92 ALA A N 1
ATOM 630 C CA . ALA A 1 92 ? -7.001 -50.010 22.094 1.00 36.22 92 ALA A CA 1
ATOM 631 C C . ALA A 1 92 ? -8.293 -50.213 22.930 1.00 36.22 92 ALA A C 1
ATOM 633 O O . ALA A 1 92 ? -8.273 -50.557 24.104 1.00 36.22 92 ALA A O 1
ATOM 634 N N . ALA A 1 93 ? -9.389 -50.188 22.150 1.00 34.81 93 ALA A N 1
ATOM 635 C CA . ALA A 1 93 ? -10.540 -51.106 22.127 1.00 34.81 93 ALA A CA 1
ATOM 636 C C . ALA A 1 93 ? -11.817 -50.798 22.949 1.00 34.81 93 ALA A C 1
ATOM 638 O O . ALA A 1 93 ? -11.923 -51.093 24.129 1.00 34.81 93 ALA A O 1
ATOM 639 N N . ALA A 1 94 ? -12.821 -50.322 22.195 1.00 37.91 94 ALA A N 1
ATOM 640 C CA . ALA A 1 94 ? -14.172 -50.880 22.016 1.00 37.91 94 ALA A CA 1
ATOM 641 C C . ALA A 1 94 ? -15.064 -51.205 23.234 1.00 37.91 94 ALA A C 1
ATOM 643 O O . ALA A 1 94 ? -14.860 -52.206 23.911 1.00 37.91 94 ALA A O 1
ATOM 644 N N . ALA A 1 95 ? -16.199 -50.502 23.327 1.00 35.44 95 ALA A N 1
ATOM 645 C CA . ALA A 1 95 ? -17.515 -51.110 23.554 1.00 35.44 95 ALA A CA 1
ATOM 646 C C . ALA A 1 95 ? -18.627 -50.151 23.093 1.00 35.44 95 ALA A C 1
ATOM 648 O O . ALA A 1 95 ? -18.558 -48.945 23.308 1.00 35.44 95 ALA A O 1
ATOM 649 N N . ALA A 1 96 ? -19.612 -50.719 22.404 1.00 43.81 96 ALA A N 1
ATOM 650 C CA . ALA A 1 96 ? -20.788 -50.063 21.861 1.00 43.81 96 ALA A CA 1
ATOM 651 C C . ALA A 1 96 ? -21.835 -49.784 22.947 1.00 43.81 96 ALA A C 1
ATOM 653 O O . ALA A 1 96 ? -22.070 -50.646 23.788 1.00 43.81 96 ALA A O 1
ATOM 654 N N . GLU A 1 97 ? -22.547 -48.660 22.846 1.00 35.09 97 GLU A N 1
ATOM 655 C CA . GLU A 1 97 ? -23.869 -48.526 23.457 1.00 35.09 97 GLU A CA 1
ATOM 656 C C . GLU A 1 97 ? -24.750 -47.595 22.615 1.00 35.09 97 GLU A C 1
ATOM 658 O O . GLU A 1 97 ? -24.463 -46.417 22.406 1.00 35.09 97 GLU A O 1
ATOM 663 N N . SER A 1 98 ? -25.797 -48.189 22.049 1.00 45.53 98 SER A N 1
ATOM 664 C CA . SER A 1 98 ? -26.839 -47.539 21.270 1.00 45.53 98 SER A CA 1
ATOM 665 C C . SER A 1 98 ? -27.826 -46.836 22.200 1.00 45.53 98 SER A C 1
ATOM 667 O O . SER A 1 98 ? -28.535 -47.507 22.950 1.00 45.53 98 SER A O 1
ATOM 669 N N . ALA A 1 99 ? -27.947 -45.516 22.086 1.00 37.22 99 ALA A N 1
ATOM 670 C CA . ALA A 1 99 ? -29.074 -44.770 22.630 1.00 37.22 99 ALA A CA 1
ATOM 671 C C . ALA A 1 99 ? -29.664 -43.884 21.528 1.00 37.22 99 ALA A C 1
ATOM 673 O O . ALA A 1 99 ? -28.998 -43.008 20.979 1.00 37.22 99 ALA A O 1
ATOM 674 N N . ALA A 1 100 ? -30.913 -44.185 21.182 1.00 48.75 100 ALA A N 1
ATOM 675 C CA . ALA A 1 100 ? -31.751 -43.398 20.297 1.00 48.75 100 ALA A CA 1
ATOM 676 C C . ALA A 1 100 ? -31.940 -41.987 20.873 1.00 48.75 100 ALA A C 1
ATOM 678 O O . ALA A 1 100 ? -32.322 -41.840 22.033 1.00 48.75 100 ALA A O 1
ATOM 679 N N . VAL A 1 101 ? -31.685 -40.968 20.052 1.00 40.91 101 VAL A N 1
ATOM 680 C CA . VAL A 1 101 ? -32.018 -39.572 20.345 1.00 40.91 101 VAL A CA 1
ATOM 681 C C . VAL A 1 101 ? -32.923 -39.067 19.231 1.00 40.91 101 VAL A C 1
ATOM 683 O O . VAL A 1 101 ? -32.607 -39.181 18.046 1.00 40.91 101 VAL A O 1
ATOM 686 N N . ASP A 1 102 ? -34.072 -38.562 19.666 1.00 41.22 102 ASP A N 1
ATOM 687 C CA . ASP A 1 102 ? -35.129 -37.952 18.877 1.00 41.22 102 ASP A CA 1
ATOM 688 C C . ASP A 1 102 ? -34.617 -36.881 17.911 1.00 41.22 102 ASP A C 1
ATOM 690 O O . ASP A 1 102 ? -33.767 -36.052 18.235 1.00 41.22 102 ASP A O 1
ATOM 694 N N . THR A 1 103 ? -35.189 -36.889 16.711 1.00 41.47 103 THR A N 1
ATOM 695 C CA . THR A 1 103 ? -34.972 -35.895 15.658 1.00 41.47 103 THR A CA 1
ATOM 696 C C . THR A 1 103 ? -35.771 -34.623 15.980 1.00 41.47 103 THR A C 1
ATOM 698 O O . THR A 1 103 ? -37.002 -34.691 15.982 1.00 41.47 103 THR A O 1
ATOM 701 N N . PRO A 1 104 ? -35.149 -33.449 16.216 1.00 45.47 104 PR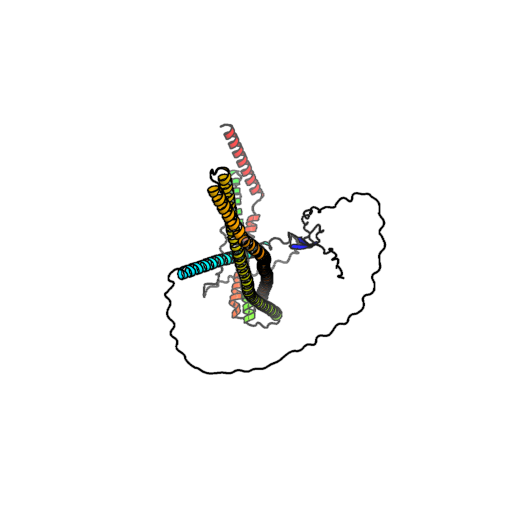O A N 1
ATOM 702 C CA . PRO A 1 104 ? -35.889 -32.200 16.268 1.00 45.47 104 PRO A CA 1
ATOM 703 C C . PRO A 1 104 ? -36.110 -31.651 14.853 1.00 45.47 104 PRO A C 1
ATOM 705 O O . PRO A 1 104 ? -35.249 -31.723 13.975 1.00 45.47 104 PRO A O 1
ATOM 708 N N . ALA A 1 105 ? -37.312 -31.121 14.652 1.00 46.00 105 ALA A N 1
ATOM 709 C CA . ALA A 1 105 ? -37.807 -30.548 13.412 1.00 46.00 105 ALA A CA 1
ATOM 710 C C . ALA A 1 105 ? -36.924 -29.408 12.867 1.00 46.00 105 ALA A C 1
ATOM 712 O O . ALA A 1 105 ? -36.368 -28.601 13.611 1.00 46.00 105 ALA A O 1
ATOM 713 N N . ALA A 1 106 ? -36.845 -29.349 11.538 1.00 45.72 106 ALA A N 1
ATOM 714 C CA . ALA A 1 106 ? -36.036 -28.427 10.752 1.00 45.72 106 ALA A CA 1
ATOM 715 C C . ALA A 1 106 ? -36.334 -26.933 11.023 1.00 45.72 106 ALA A C 1
ATOM 717 O O . ALA A 1 106 ? -37.487 -26.513 10.886 1.00 45.72 106 ALA A O 1
ATOM 718 N N . PRO A 1 107 ? -35.313 -26.089 11.274 1.00 45.56 107 PRO A N 1
ATOM 719 C CA . PRO A 1 107 ? -35.427 -24.640 11.150 1.00 45.56 107 PRO A CA 1
ATOM 720 C C . PRO A 1 107 ? -35.229 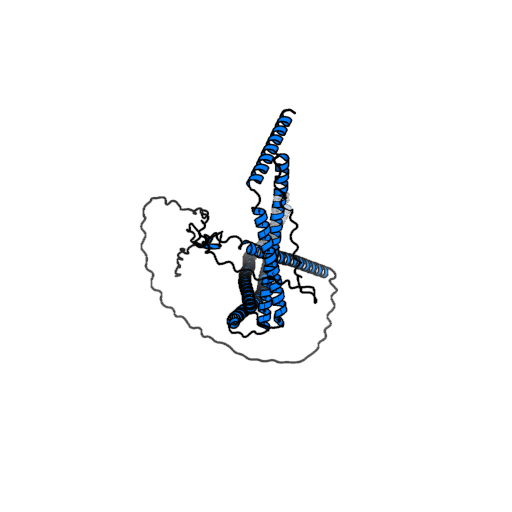-24.242 9.678 1.00 45.56 107 PRO A C 1
ATOM 722 O O . PRO A 1 107 ? -34.147 -23.853 9.243 1.00 45.56 107 PRO A O 1
ATOM 725 N N . GLY A 1 108 ? -36.284 -24.382 8.877 1.00 53.44 108 GLY A N 1
ATOM 726 C CA . GLY A 1 108 ? -36.303 -23.917 7.491 1.00 53.44 108 GLY A CA 1
ATOM 727 C C . GLY A 1 108 ? -36.635 -22.427 7.405 1.00 53.44 108 GLY A C 1
ATOM 728 O O . GLY A 1 108 ? -37.772 -22.055 7.672 1.00 53.44 108 GLY A O 1
ATOM 729 N N . SER A 1 109 ? -35.642 -21.611 7.032 1.00 55.31 109 SER A N 1
ATOM 730 C CA . SER A 1 109 ? -35.720 -20.389 6.190 1.00 55.31 109 SER A CA 1
ATOM 731 C C . SER A 1 109 ? -34.779 -19.268 6.650 1.00 55.31 109 SER A C 1
ATOM 733 O O . SER A 1 109 ? -34.153 -18.631 5.810 1.00 55.31 109 SER A O 1
ATOM 735 N N . ALA A 1 110 ? -34.583 -19.070 7.957 1.00 52.47 110 ALA A N 1
ATOM 736 C CA . ALA A 1 110 ? -33.743 -17.973 8.458 1.00 52.47 110 ALA A CA 1
ATOM 737 C C . ALA A 1 110 ? -32.231 -18.249 8.329 1.00 52.47 110 ALA A C 1
ATOM 739 O O . ALA A 1 110 ? -31.462 -17.350 8.001 1.00 52.47 110 ALA A O 1
ATOM 740 N N . ALA A 1 111 ? -31.800 -19.499 8.530 1.00 55.44 111 ALA A N 1
ATOM 741 C CA . ALA A 1 111 ? -30.390 -19.881 8.400 1.00 55.44 111 ALA A CA 1
ATOM 742 C C . ALA A 1 111 ? -29.914 -19.913 6.936 1.00 55.44 111 ALA A C 1
ATOM 744 O O . ALA A 1 111 ? -28.762 -19.596 6.659 1.00 55.44 111 ALA A O 1
ATOM 745 N N . ALA A 1 112 ? -30.810 -20.237 5.996 1.00 63.97 112 ALA A N 1
ATOM 746 C CA . ALA A 1 112 ? -30.511 -20.192 4.565 1.00 63.97 112 ALA A CA 1
ATOM 747 C C . ALA A 1 112 ? -30.315 -18.745 4.083 1.00 63.97 112 ALA A C 1
ATOM 749 O O . ALA A 1 112 ? -29.342 -18.468 3.393 1.00 63.97 112 ALA A O 1
ATOM 750 N N . ALA A 1 113 ? -31.162 -17.812 4.538 1.00 66.94 113 ALA A N 1
ATOM 751 C CA . ALA A 1 113 ? -31.027 -16.391 4.216 1.00 66.94 113 ALA A CA 1
ATOM 752 C C . ALA A 1 113 ? -29.751 -15.761 4.808 1.00 66.94 113 ALA A C 1
ATOM 754 O O . ALA A 1 113 ? -29.131 -14.914 4.171 1.00 66.94 113 ALA A O 1
ATOM 755 N N . ALA A 1 114 ? -29.326 -16.189 6.003 1.00 71.88 114 ALA A N 1
ATOM 756 C CA . ALA A 1 114 ? -28.066 -15.736 6.596 1.00 71.88 114 ALA A CA 1
ATOM 757 C C . ALA A 1 114 ? -26.837 -16.253 5.826 1.00 71.88 114 ALA A C 1
ATOM 759 O O . ALA A 1 114 ? -25.857 -15.526 5.685 1.00 71.88 114 ALA A O 1
ATOM 760 N N . TYR A 1 115 ? -26.900 -17.479 5.297 1.00 77.25 115 TYR A N 1
ATOM 761 C CA . TYR A 1 115 ? -25.827 -18.049 4.480 1.00 77.25 115 TYR A CA 1
ATOM 762 C C . TYR A 1 115 ? -25.751 -17.394 3.091 1.00 77.25 115 TYR A C 1
ATOM 764 O O . TYR A 1 115 ? -24.663 -17.073 2.624 1.00 77.25 115 TYR A O 1
ATOM 772 N N . GLU A 1 116 ? -26.897 -17.104 2.465 1.00 78.12 116 GLU A N 1
ATOM 773 C CA . GLU A 1 116 ? -26.956 -16.360 1.197 1.00 78.12 116 GLU A CA 1
ATOM 774 C C . GLU A 1 116 ? -26.417 -14.929 1.355 1.00 78.12 116 GLU A C 1
ATOM 776 O O . GLU A 1 116 ? -25.597 -14.494 0.548 1.00 78.12 116 GLU A O 1
ATOM 781 N N . ALA A 1 117 ? -26.792 -14.227 2.431 1.00 76.56 117 ALA A N 1
ATOM 782 C CA . ALA A 1 117 ? -26.291 -12.883 2.718 1.00 76.56 117 ALA A CA 1
ATOM 783 C C . ALA A 1 117 ? -24.783 -12.858 3.025 1.00 76.56 117 ALA A C 1
ATOM 785 O O . ALA A 1 117 ? -24.090 -11.945 2.582 1.00 76.56 117 ALA A O 1
ATOM 786 N N . ALA A 1 118 ? -24.262 -13.865 3.736 1.00 77.88 118 ALA A N 1
ATOM 787 C CA . ALA A 1 118 ? -22.825 -13.996 3.979 1.00 77.88 118 ALA A CA 1
ATOM 788 C C . ALA A 1 118 ? -22.050 -14.270 2.677 1.00 77.88 118 ALA A C 1
ATOM 790 O O . ALA A 1 118 ? -21.031 -13.630 2.434 1.00 77.88 118 ALA A O 1
ATOM 791 N N . SER A 1 119 ? -22.575 -15.137 1.802 1.00 81.19 119 SER A N 1
ATOM 792 C CA . SER A 1 119 ? -21.941 -15.435 0.509 1.00 81.19 119 SER A CA 1
ATOM 793 C C . SER A 1 119 ? -21.953 -14.245 -0.460 1.00 81.19 119 SER A C 1
ATOM 795 O O . SER A 1 119 ? -21.011 -14.058 -1.224 1.00 81.19 119 SER A O 1
ATOM 797 N N . ALA A 1 120 ? -22.993 -13.405 -0.407 1.00 82.06 120 ALA A N 1
ATOM 798 C CA . ALA A 1 120 ? -23.064 -12.186 -1.208 1.00 82.06 120 ALA A CA 1
ATOM 799 C C . ALA A 1 120 ? -22.046 -11.133 -0.737 1.00 82.06 120 ALA A C 1
ATOM 801 O O . ALA A 1 120 ? -21.433 -10.470 -1.568 1.00 82.06 120 ALA A O 1
ATOM 802 N N . ALA A 1 121 ? -21.821 -11.023 0.578 1.00 83.00 121 ALA A N 1
ATOM 803 C CA . ALA A 1 121 ? -20.819 -10.118 1.138 1.00 83.00 121 ALA A CA 1
ATOM 804 C C . ALA A 1 121 ? -19.377 -10.554 0.809 1.00 83.00 121 ALA A C 1
ATOM 806 O O . ALA A 1 121 ? -18.538 -9.705 0.521 1.00 83.00 121 ALA A O 1
ATOM 807 N N . GLU A 1 122 ? -19.088 -11.862 0.796 1.00 84.19 122 GLU A N 1
ATOM 808 C CA . GLU A 1 122 ? -17.793 -12.380 0.321 1.00 84.19 122 GLU A CA 1
ATOM 809 C C . GLU A 1 122 ? -17.578 -12.100 -1.174 1.00 84.19 122 GLU A C 1
ATOM 811 O O . GLU A 1 122 ? -16.493 -11.672 -1.562 1.00 84.19 122 GLU A O 1
ATOM 816 N N . ALA A 1 123 ? -18.614 -12.248 -2.007 1.00 83.56 123 ALA A N 1
ATOM 817 C CA . ALA A 1 123 ? -18.519 -11.954 -3.438 1.00 83.56 123 ALA A CA 1
ATOM 818 C C . ALA A 1 123 ? -18.298 -10.456 -3.736 1.00 83.56 123 ALA A C 1
ATOM 820 O O . ALA A 1 123 ? -17.558 -10.117 -4.661 1.00 83.56 123 ALA A O 1
ATOM 821 N N . GLU A 1 124 ? -18.905 -9.551 -2.958 1.00 84.50 124 GLU A N 1
ATOM 822 C CA . GLU A 1 124 ? -18.647 -8.106 -3.070 1.00 84.50 124 GLU A CA 1
ATOM 823 C C . GLU A 1 124 ? -17.220 -7.745 -2.623 1.00 84.50 124 GLU A C 1
ATOM 825 O O . GLU A 1 124 ? -16.557 -6.954 -3.295 1.00 84.50 124 GLU A O 1
ATOM 830 N N . ALA A 1 125 ? -16.703 -8.377 -1.564 1.00 82.38 125 ALA A N 1
ATOM 831 C CA . ALA A 1 125 ? -15.330 -8.167 -1.104 1.00 82.38 125 ALA A CA 1
ATOM 832 C C . ALA A 1 125 ? -14.278 -8.689 -2.105 1.00 82.38 125 ALA A C 1
ATOM 834 O O . ALA A 1 125 ? -13.261 -8.030 -2.335 1.00 82.38 125 ALA A O 1
ATOM 835 N N . GLU A 1 126 ? -14.521 -9.837 -2.748 1.00 86.94 126 GLU A N 1
ATOM 836 C CA . GLU A 1 126 ? -13.651 -10.347 -3.818 1.00 86.94 126 GLU A CA 1
ATOM 837 C C . GLU A 1 126 ? -13.673 -9.444 -5.060 1.00 86.94 126 GLU A C 1
ATOM 839 O O . GLU A 1 126 ? -12.628 -9.224 -5.679 1.00 86.94 126 GLU A O 1
ATOM 844 N N . ALA A 1 127 ? -14.830 -8.870 -5.408 1.00 83.94 127 ALA A N 1
ATOM 845 C CA . ALA A 1 127 ? -14.942 -7.926 -6.518 1.00 83.94 127 ALA A CA 1
ATOM 846 C C . ALA A 1 127 ? -14.177 -6.616 -6.244 1.00 83.94 127 ALA A C 1
ATOM 848 O O . ALA A 1 127 ? -13.439 -6.149 -7.113 1.00 83.94 127 ALA A O 1
ATOM 849 N N . GLU A 1 128 ? -14.285 -6.064 -5.031 1.00 86.00 128 GLU A N 1
ATOM 850 C CA . GLU A 1 128 ? -13.566 -4.848 -4.625 1.00 86.00 128 GLU A CA 1
ATOM 851 C C . GLU A 1 128 ? -12.044 -5.091 -4.540 1.00 86.00 128 GLU A C 1
ATOM 853 O O . GLU A 1 128 ? -11.244 -4.261 -4.981 1.00 86.00 128 GLU A O 1
ATOM 858 N N . SER A 1 129 ? -11.624 -6.279 -4.085 1.00 82.56 129 SER A N 1
ATOM 859 C CA . SER A 1 129 ? -10.218 -6.710 -4.113 1.00 82.56 129 SER A CA 1
ATOM 860 C C . SER A 1 129 ? -9.676 -6.866 -5.538 1.00 82.56 129 SER A C 1
ATOM 862 O O . SER A 1 129 ? -8.517 -6.528 -5.793 1.00 82.56 129 SER A O 1
ATOM 864 N N . ALA A 1 130 ? -10.475 -7.390 -6.470 1.00 83.88 130 ALA A N 1
ATOM 865 C CA . ALA A 1 130 ? -10.067 -7.546 -7.864 1.00 83.88 130 ALA A CA 1
ATOM 866 C C . ALA A 1 130 ? -9.928 -6.187 -8.569 1.00 83.88 130 ALA A C 1
ATOM 868 O O . ALA A 1 130 ? -9.007 -5.995 -9.365 1.00 83.88 130 ALA A O 1
ATOM 869 N N . GLU A 1 131 ? -10.799 -5.226 -8.252 1.00 85.44 131 GLU A N 1
ATOM 870 C CA . GLU A 1 131 ? -10.720 -3.863 -8.782 1.00 85.44 131 GLU A CA 1
ATOM 871 C C . GLU A 1 131 ? -9.500 -3.106 -8.226 1.00 85.44 131 GLU A C 1
ATOM 873 O O . GLU A 1 131 ? -8.783 -2.456 -8.993 1.00 85.44 131 GLU A O 1
ATOM 878 N N . ALA A 1 132 ? -9.182 -3.276 -6.937 1.00 80.38 132 ALA A N 1
ATOM 879 C CA . ALA A 1 132 ? -7.970 -2.728 -6.326 1.00 80.38 132 ALA A CA 1
ATOM 880 C C . ALA A 1 132 ? -6.683 -3.299 -6.953 1.00 80.38 132 ALA A C 1
ATOM 882 O O . ALA A 1 132 ? -5.782 -2.534 -7.303 1.00 80.38 132 ALA A O 1
ATOM 883 N N . ALA A 1 133 ? -6.618 -4.615 -7.182 1.00 81.69 133 ALA A N 1
ATOM 884 C CA . ALA A 1 133 ? -5.471 -5.255 -7.832 1.00 81.69 133 ALA A CA 1
ATOM 885 C C . ALA A 1 133 ? -5.278 -4.775 -9.285 1.00 81.69 133 ALA A C 1
ATOM 887 O O . ALA A 1 133 ? -4.151 -4.589 -9.747 1.00 81.69 133 ALA A O 1
ATOM 888 N N . ASN A 1 134 ? -6.374 -4.524 -10.009 1.00 82.06 134 ASN A N 1
ATOM 889 C CA . ASN A 1 134 ? -6.319 -4.019 -11.382 1.00 82.06 134 ASN A CA 1
ATOM 890 C C . ASN A 1 134 ? -5.893 -2.537 -11.434 1.00 82.06 134 ASN A C 1
ATOM 892 O O . ASN A 1 134 ? -5.166 -2.123 -12.341 1.00 82.06 134 ASN A O 1
ATOM 896 N N . ALA A 1 135 ? -6.292 -1.739 -10.437 1.00 81.38 135 ALA A N 1
ATOM 897 C CA . ALA A 1 135 ? -5.822 -0.365 -10.278 1.00 81.38 135 ALA A CA 1
ATOM 898 C C . ALA A 1 135 ? -4.314 -0.313 -9.978 1.00 81.38 135 ALA A C 1
ATOM 900 O O . ALA A 1 135 ? -3.600 0.491 -10.578 1.00 81.38 135 ALA A O 1
ATOM 901 N N . GLU A 1 136 ? -3.813 -1.201 -9.117 1.00 82.31 136 GLU A N 1
ATOM 902 C CA . GLU A 1 136 ? -2.391 -1.290 -8.767 1.00 82.31 136 GLU A CA 1
ATOM 903 C C . GLU A 1 136 ? -1.534 -1.706 -9.977 1.00 82.31 136 GLU A C 1
ATOM 905 O O . GLU A 1 136 ? -0.555 -1.030 -10.306 1.00 82.31 136 GLU A O 1
ATOM 910 N N . ALA A 1 137 ? -1.983 -2.706 -10.747 1.00 80.38 137 ALA A N 1
ATOM 911 C CA . ALA A 1 137 ? -1.348 -3.104 -12.006 1.00 80.38 137 ALA A CA 1
ATOM 912 C C . ALA A 1 137 ? -1.332 -1.968 -13.050 1.00 80.38 137 ALA A C 1
ATOM 914 O O . ALA A 1 137 ? -0.359 -1.802 -13.792 1.00 80.38 137 ALA A O 1
ATOM 915 N N . SER A 1 138 ? -2.385 -1.143 -13.102 1.00 79.56 138 SER A N 1
ATOM 916 C CA . SER A 1 138 ? -2.440 0.009 -14.007 1.00 79.56 138 SER A CA 1
ATOM 917 C C . SER A 1 138 ? -1.493 1.141 -13.587 1.00 79.56 138 SER A C 1
ATOM 919 O O . SER A 1 138 ? -0.969 1.843 -14.457 1.00 79.56 138 SER A O 1
ATOM 921 N N . VAL A 1 139 ? -1.255 1.330 -12.285 1.00 83.75 139 VAL A N 1
ATOM 922 C CA . VAL A 1 139 ? -0.278 2.305 -11.768 1.00 83.75 139 VAL A CA 1
ATOM 923 C C . VAL A 1 139 ? 1.150 1.829 -12.036 1.00 83.75 139 VAL A C 1
ATOM 925 O O . VAL A 1 139 ? 1.982 2.632 -12.460 1.00 83.75 139 VAL A O 1
ATOM 928 N N . GLU A 1 140 ? 1.433 0.535 -11.883 1.00 82.06 140 GLU A N 1
ATOM 929 C CA . GLU A 1 140 ? 2.746 -0.043 -12.190 1.00 82.06 140 GLU A CA 1
ATOM 930 C C . GLU A 1 140 ? 3.058 0.011 -13.698 1.00 82.06 140 GLU A C 1
ATOM 932 O O . GLU A 1 140 ? 4.156 0.413 -14.102 1.00 82.06 140 GLU A O 1
ATOM 937 N N . ALA A 1 141 ? 2.068 -0.265 -14.556 1.00 75.12 141 ALA A N 1
ATOM 938 C CA . ALA A 1 141 ? 2.195 -0.104 -16.005 1.00 75.12 141 ALA A CA 1
ATOM 939 C C . ALA A 1 141 ? 2.454 1.361 -16.409 1.00 75.12 141 ALA A C 1
ATOM 941 O O . ALA A 1 141 ? 3.296 1.634 -17.270 1.00 75.12 141 ALA A O 1
ATOM 942 N N . ALA A 1 142 ? 1.780 2.318 -15.759 1.00 72.88 142 ALA A N 1
ATOM 943 C CA . ALA A 1 142 ? 1.999 3.745 -15.986 1.00 72.88 142 ALA A CA 1
ATOM 944 C C . ALA A 1 142 ? 3.383 4.209 -15.498 1.00 72.88 142 ALA A C 1
ATOM 946 O O . ALA A 1 142 ? 4.063 4.949 -16.209 1.00 72.88 142 ALA A O 1
ATOM 947 N N . ALA A 1 143 ? 3.839 3.743 -14.332 1.00 70.94 143 ALA A N 1
ATOM 948 C CA . ALA A 1 143 ? 5.172 4.042 -13.809 1.00 70.94 143 ALA A CA 1
ATOM 949 C C . ALA A 1 143 ? 6.279 3.488 -14.723 1.00 70.94 143 ALA A C 1
ATOM 951 O O . ALA A 1 143 ? 7.270 4.172 -14.986 1.00 70.94 143 ALA A O 1
ATOM 952 N N . THR A 1 144 ? 6.074 2.293 -15.283 1.00 74.88 144 THR A N 1
ATOM 953 C CA . THR A 1 144 ? 6.998 1.681 -16.249 1.00 74.88 144 THR A CA 1
ATOM 954 C C . THR A 1 144 ? 7.040 2.475 -17.559 1.00 74.88 144 THR A C 1
ATOM 956 O O . THR A 1 144 ? 8.120 2.734 -18.088 1.00 74.88 144 THR A O 1
ATOM 959 N N . ALA A 1 145 ? 5.890 2.942 -18.060 1.00 65.56 145 ALA A N 1
ATOM 960 C CA . ALA A 1 145 ? 5.825 3.784 -19.257 1.00 65.56 145 ALA A CA 1
ATOM 961 C C . ALA A 1 145 ? 6.531 5.143 -19.074 1.00 65.56 145 ALA A C 1
ATOM 963 O O . ALA A 1 145 ? 7.205 5.612 -19.992 1.00 65.56 145 ALA A O 1
ATOM 964 N N . VAL A 1 146 ? 6.427 5.754 -17.887 1.00 71.06 146 VAL A N 1
ATOM 965 C CA . VAL A 1 146 ? 7.134 7.005 -17.556 1.00 71.06 146 VAL A CA 1
ATOM 966 C C . VAL A 1 146 ? 8.644 6.776 -17.443 1.00 71.06 146 VAL A C 1
ATOM 968 O O . VAL A 1 146 ? 9.409 7.553 -18.007 1.00 71.06 146 VAL A O 1
ATOM 971 N N . ALA A 1 147 ? 9.085 5.686 -16.808 1.00 60.41 147 ALA A N 1
ATOM 972 C CA . ALA A 1 147 ? 10.509 5.356 -16.697 1.00 60.41 147 ALA A CA 1
ATOM 973 C C . ALA A 1 147 ? 11.168 5.093 -18.067 1.00 60.41 147 ALA A C 1
ATOM 975 O O . ALA A 1 147 ? 12.303 5.509 -18.301 1.00 60.41 147 ALA A O 1
ATOM 976 N N . VAL A 1 148 ? 10.449 4.453 -18.997 1.00 58.88 148 VAL A N 1
ATOM 977 C CA . VAL A 1 148 ? 10.925 4.243 -20.376 1.00 58.88 148 VAL A CA 1
ATOM 978 C C . VAL A 1 148 ? 11.002 5.567 -21.146 1.00 58.88 148 VAL A C 1
ATOM 980 O O . VAL A 1 148 ? 11.968 5.783 -21.875 1.00 58.88 148 VAL A O 1
ATOM 983 N N . ALA A 1 149 ? 10.047 6.483 -20.951 1.00 55.72 149 ALA A N 1
ATOM 984 C CA . ALA A 1 149 ? 10.085 7.808 -21.573 1.00 55.72 149 ALA A CA 1
ATOM 985 C C . ALA A 1 149 ? 11.245 8.679 -21.041 1.00 55.72 149 ALA A C 1
ATOM 987 O O . ALA A 1 149 ? 11.922 9.354 -21.818 1.00 55.72 149 ALA A O 1
ATOM 988 N N . GLU A 1 150 ? 11.537 8.617 -19.740 1.00 47.91 150 GLU A N 1
ATOM 989 C CA . GLU A 1 150 ? 12.601 9.412 -19.109 1.00 47.91 150 GLU A CA 1
ATOM 990 C C . GLU A 1 150 ? 14.011 8.935 -19.515 1.00 47.91 150 GLU A C 1
ATOM 992 O O . GLU A 1 150 ? 14.915 9.748 -19.724 1.00 47.91 150 GLU A O 1
ATOM 997 N N . LEU A 1 151 ? 14.185 7.627 -19.752 1.00 51.75 151 LEU A N 1
ATOM 998 C CA . LEU A 1 151 ? 15.412 7.063 -20.330 1.00 51.75 151 LEU A CA 1
ATOM 999 C C . LEU A 1 151 ? 15.644 7.494 -21.789 1.00 51.75 151 LEU A C 1
ATOM 1001 O O . LEU A 1 151 ? 16.794 7.552 -22.218 1.00 51.75 151 LEU A O 1
ATOM 1005 N N . THR A 1 152 ? 14.591 7.845 -22.538 1.00 48.31 152 THR A N 1
ATOM 1006 C CA . THR A 1 152 ? 14.723 8.334 -23.925 1.00 48.31 152 THR A CA 1
ATOM 1007 C C . THR A 1 152 ? 15.011 9.836 -24.046 1.00 48.31 152 THR A C 1
ATOM 1009 O O . THR A 1 152 ? 15.545 10.263 -25.068 1.00 48.31 152 THR A O 1
ATOM 1012 N N . GLU A 1 153 ? 14.734 10.652 -23.021 1.00 44.28 153 GLU A N 1
ATOM 1013 C CA . GLU A 1 153 ? 15.021 12.102 -23.044 1.00 44.28 153 GLU A CA 1
ATOM 1014 C C . GLU A 1 153 ? 16.372 12.487 -22.411 1.00 44.28 153 GLU A C 1
ATOM 1016 O O . GLU A 1 153 ? 16.925 13.544 -22.733 1.00 44.28 153 GLU A O 1
ATOM 1021 N N . ALA A 1 154 ? 16.957 11.633 -21.564 1.00 44.09 154 ALA A N 1
ATOM 1022 C CA . ALA A 1 154 ? 18.225 11.920 -20.887 1.00 44.09 154 ALA A CA 1
ATOM 1023 C C . ALA A 1 154 ? 19.466 11.931 -21.811 1.00 44.09 154 ALA A C 1
ATOM 1025 O O . ALA A 1 154 ? 20.488 12.505 -21.433 1.00 44.09 154 ALA A O 1
ATOM 1026 N N . ASP A 1 155 ? 19.382 11.388 -23.033 1.00 40.03 155 ASP A N 1
ATOM 1027 C CA . ASP A 1 155 ? 20.497 11.388 -24.002 1.00 40.03 155 ASP A CA 1
ATOM 1028 C C . ASP A 1 155 ? 20.526 12.633 -24.922 1.00 40.03 155 ASP A C 1
ATOM 1030 O O . ASP A 1 155 ? 21.446 12.821 -25.719 1.00 40.03 155 ASP A O 1
ATOM 1034 N N . ALA A 1 156 ? 19.555 13.549 -24.795 1.00 44.81 156 ALA A N 1
ATOM 1035 C CA . ALA A 1 156 ? 19.464 14.746 -25.643 1.00 44.81 156 ALA A CA 1
ATOM 1036 C C . ALA A 1 156 ? 20.127 16.010 -25.052 1.00 44.81 156 ALA A C 1
ATOM 1038 O O . ALA A 1 156 ? 20.163 17.054 -25.710 1.00 44.81 156 ALA A O 1
ATOM 1039 N N . ALA A 1 157 ? 20.664 15.957 -23.827 1.00 46.69 157 ALA A N 1
ATOM 1040 C CA . ALA A 1 157 ? 21.181 17.136 -23.126 1.00 46.69 157 ALA A CA 1
ATOM 1041 C C . ALA A 1 157 ? 22.578 16.919 -22.519 1.00 46.69 157 ALA A C 1
ATOM 1043 O O . ALA A 1 157 ? 22.770 17.047 -21.311 1.00 46.69 157 ALA A O 1
ATOM 1044 N N . SER A 1 158 ? 23.585 16.649 -23.358 1.00 37.69 158 SER A N 1
ATOM 1045 C CA . SER A 1 158 ? 24.988 16.602 -22.925 1.00 37.69 158 SER A CA 1
ATOM 1046 C C . SER A 1 158 ? 25.930 17.382 -23.858 1.00 37.69 158 SER A C 1
ATOM 1048 O O . SER A 1 158 ? 26.231 16.976 -24.973 1.00 37.69 158 SER A O 1
ATOM 1050 N N . VAL A 1 159 ? 26.401 18.521 -23.330 1.00 36.41 159 VAL A N 1
ATOM 1051 C CA . VAL A 1 159 ? 27.730 19.137 -23.523 1.00 36.41 159 VAL A CA 1
ATOM 1052 C C . VAL A 1 159 ? 28.102 19.691 -24.915 1.00 36.41 159 VAL A C 1
ATOM 1054 O O . VAL A 1 159 ? 28.681 19.027 -25.769 1.00 36.41 159 VAL A O 1
ATOM 1057 N N . SER A 1 160 ? 27.959 21.016 -25.057 1.00 40.16 160 SER A N 1
ATOM 1058 C CA . SER A 1 160 ? 28.779 21.828 -25.970 1.00 40.16 160 SER A CA 1
ATOM 1059 C C . SER A 1 160 ? 30.211 21.945 -25.426 1.00 40.16 160 SER A C 1
ATOM 1061 O O . SER A 1 160 ? 30.503 22.833 -24.624 1.00 40.16 160 SER A O 1
ATOM 1063 N N . ALA A 1 161 ? 31.108 21.059 -25.859 1.00 40.41 161 ALA A N 1
ATOM 1064 C CA . ALA A 1 161 ? 32.557 21.211 -25.703 1.00 40.41 161 ALA A CA 1
ATOM 1065 C C . ALA A 1 161 ? 33.173 21.865 -26.963 1.00 40.41 161 ALA A C 1
ATOM 1067 O O . ALA A 1 161 ? 32.664 21.658 -28.068 1.00 40.41 161 ALA A O 1
ATOM 1068 N N . PRO A 1 162 ? 34.252 22.665 -26.836 1.00 40.94 162 PRO A N 1
ATOM 1069 C CA . PRO A 1 162 ? 34.858 23.366 -27.963 1.00 40.94 162 PRO A CA 1
ATOM 1070 C C . PRO A 1 162 ? 35.525 22.399 -28.952 1.00 40.94 162 PRO A C 1
ATOM 1072 O O . PRO A 1 162 ? 36.331 21.548 -28.584 1.00 40.94 162 PRO A O 1
ATOM 1075 N N . THR A 1 163 ? 35.192 22.583 -30.227 1.00 38.19 163 THR A N 1
ATOM 1076 C CA . THR A 1 163 ? 35.723 21.886 -31.402 1.00 38.19 163 THR A CA 1
ATOM 1077 C C . THR A 1 163 ? 37.260 21.846 -31.421 1.00 38.19 163 THR A C 1
ATOM 1079 O O . THR A 1 163 ? 37.878 22.905 -31.556 1.00 38.19 163 THR A O 1
ATOM 1082 N N . PRO A 1 164 ? 37.913 20.667 -31.378 1.00 43.38 164 PRO A N 1
ATOM 1083 C CA . PRO A 1 164 ? 39.321 20.569 -31.733 1.00 43.38 164 PRO A CA 1
ATOM 1084 C C . PRO A 1 164 ? 39.482 20.692 -33.254 1.00 43.38 164 PRO A C 1
ATOM 1086 O O . PRO A 1 164 ? 38.823 20.006 -34.040 1.00 43.38 164 PRO A O 1
ATOM 1089 N N . THR A 1 165 ? 40.375 21.586 -33.668 1.00 40.78 165 THR A N 1
ATOM 1090 C CA . THR A 1 165 ? 40.811 21.778 -35.053 1.00 40.78 165 THR A CA 1
ATOM 1091 C C . THR A 1 165 ? 41.290 20.452 -35.649 1.00 40.78 165 THR A C 1
ATOM 1093 O O . THR A 1 165 ? 42.301 19.899 -35.219 1.00 40.78 165 THR A O 1
ATOM 1096 N N . ARG A 1 166 ? 40.568 19.939 -36.654 1.00 40.53 166 ARG A N 1
ATOM 1097 C CA . ARG A 1 166 ? 40.954 18.741 -37.409 1.00 40.53 166 ARG A CA 1
ATOM 1098 C C . ARG A 1 166 ? 42.171 19.040 -38.287 1.00 40.53 166 ARG A C 1
ATOM 1100 O O . ARG A 1 166 ? 42.099 19.848 -39.209 1.00 40.53 166 ARG A O 1
ATOM 1107 N N . THR A 1 167 ? 43.271 18.344 -38.024 1.00 45.88 167 THR A N 1
ATOM 1108 C CA . THR A 1 167 ? 44.389 18.172 -38.958 1.00 45.88 167 THR A CA 1
ATOM 1109 C C . THR A 1 167 ? 43.901 17.383 -40.187 1.00 45.88 167 THR A C 1
ATOM 1111 O O . THR A 1 167 ? 43.187 16.391 -40.011 1.00 45.88 167 THR A O 1
ATOM 1114 N N . PRO A 1 168 ? 44.236 17.787 -41.429 1.00 51.75 168 PRO A N 1
ATOM 1115 C CA . PRO A 1 168 ? 43.771 17.093 -42.627 1.00 51.75 168 PRO A CA 1
ATOM 1116 C C . PRO A 1 168 ? 44.358 15.677 -42.696 1.00 51.75 168 PRO A C 1
ATOM 1118 O O . PRO A 1 168 ? 45.566 15.490 -42.813 1.00 51.75 168 PRO A O 1
ATOM 1121 N N . THR A 1 169 ? 43.476 14.681 -42.615 1.00 53.62 169 THR A N 1
ATOM 1122 C CA . THR A 1 169 ? 43.786 13.275 -42.901 1.00 53.62 169 THR A CA 1
ATOM 1123 C C . THR A 1 169 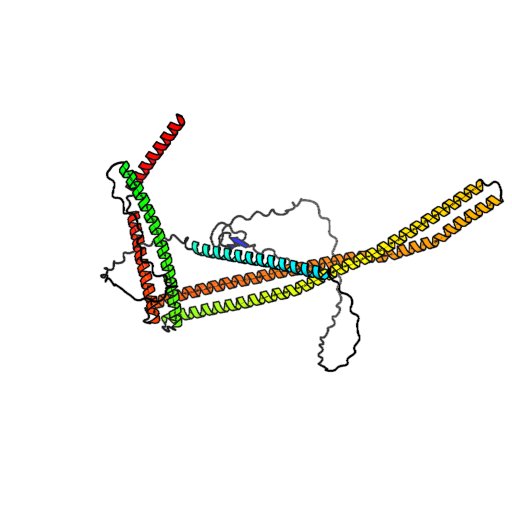? 43.775 13.079 -44.423 1.00 53.62 169 THR A C 1
ATOM 1125 O O . THR A 1 169 ? 42.848 13.572 -45.069 1.00 53.62 169 THR A O 1
ATOM 1128 N N . PRO A 1 170 ? 44.778 12.408 -45.022 1.00 49.00 170 PRO A N 1
ATOM 1129 C CA . PRO A 1 170 ? 44.832 12.200 -46.464 1.00 49.00 170 PRO A CA 1
ATOM 1130 C C . PRO A 1 170 ? 43.671 11.318 -46.938 1.00 49.00 170 PRO A C 1
ATOM 1132 O O . PRO A 1 170 ? 43.447 10.226 -46.422 1.00 49.00 170 PRO A O 1
ATOM 1135 N N . THR A 1 171 ? 42.953 11.816 -47.941 1.00 48.84 171 THR A N 1
ATOM 1136 C CA . THR A 1 171 ? 41.893 11.129 -48.681 1.00 48.84 171 THR A CA 1
ATOM 1137 C C . THR A 1 171 ? 42.404 9.800 -49.254 1.00 48.84 171 THR A C 1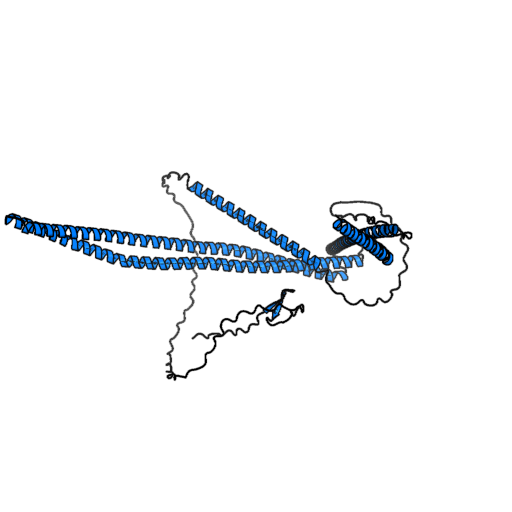
ATOM 1139 O O . THR A 1 171 ? 43.293 9.832 -50.108 1.00 48.84 171 THR A O 1
ATOM 1142 N N . PRO A 1 172 ? 41.868 8.632 -48.853 1.00 52.03 172 PRO A N 1
ATOM 1143 C CA . PRO A 1 172 ? 42.135 7.400 -49.576 1.00 52.03 172 PRO A CA 1
ATOM 1144 C C . PRO A 1 172 ? 41.393 7.415 -50.918 1.00 52.03 172 PRO A C 1
ATOM 1146 O O . PRO A 1 172 ? 40.193 7.677 -50.996 1.00 52.03 172 PRO A O 1
ATOM 1149 N N . THR A 1 173 ? 42.141 7.135 -51.981 1.00 55.44 173 THR A N 1
ATOM 1150 C CA . THR A 1 173 ? 41.652 6.884 -53.340 1.00 55.44 173 THR A CA 1
ATOM 1151 C C . THR A 1 173 ? 40.580 5.783 -53.330 1.00 55.44 173 THR A C 1
ATOM 1153 O O . THR A 1 173 ? 40.842 4.708 -52.786 1.00 55.44 173 THR A O 1
ATOM 1156 N N . PRO A 1 174 ? 39.392 5.993 -53.929 1.00 47.88 174 PRO A N 1
ATOM 1157 C CA . PRO A 1 174 ? 38.362 4.963 -53.987 1.00 47.88 174 PRO A CA 1
ATOM 1158 C C . PRO A 1 174 ? 38.809 3.802 -54.885 1.00 47.88 174 PRO A C 1
ATOM 1160 O O . PRO A 1 174 ? 39.165 3.996 -56.049 1.00 47.88 174 PRO A O 1
ATOM 1163 N N . ALA A 1 175 ? 38.775 2.587 -54.339 1.00 53.97 175 ALA A N 1
ATOM 1164 C CA . ALA A 1 175 ? 38.871 1.360 -55.120 1.00 53.97 175 ALA A CA 1
ATOM 1165 C C . ALA A 1 175 ? 37.592 1.182 -55.971 1.00 53.97 175 ALA A C 1
ATOM 1167 O O . ALA A 1 175 ? 36.504 1.537 -55.509 1.00 53.97 175 ALA A O 1
ATOM 1168 N N . PRO A 1 176 ? 37.690 0.653 -57.205 1.00 49.44 176 PRO A N 1
ATOM 1169 C CA . PRO A 1 176 ? 36.542 0.498 -58.093 1.00 49.44 176 PRO A CA 1
ATOM 1170 C C . PRO A 1 176 ? 35.518 -0.484 -57.509 1.00 49.44 176 PRO A C 1
ATOM 1172 O O . PRO A 1 176 ? 35.834 -1.636 -57.215 1.00 49.44 176 PRO A O 1
ATOM 1175 N N . ALA A 1 177 ? 34.280 -0.011 -57.361 1.00 41.22 177 ALA A N 1
ATOM 1176 C CA . ALA A 1 177 ? 33.138 -0.811 -56.945 1.00 41.22 177 ALA A CA 1
ATOM 1177 C C . ALA A 1 177 ? 32.820 -1.873 -58.008 1.00 41.22 177 ALA A C 1
ATOM 1179 O O . ALA A 1 177 ? 32.504 -1.549 -59.154 1.00 41.22 177 ALA A O 1
ATOM 1180 N N . VAL A 1 178 ? 32.890 -3.145 -57.619 1.00 41.12 178 VAL A N 1
ATOM 1181 C CA . VAL A 1 178 ? 32.377 -4.261 -58.417 1.00 41.12 178 VAL A CA 1
ATOM 1182 C C . VAL A 1 178 ? 30.889 -4.424 -58.080 1.00 41.12 178 VAL A C 1
ATOM 1184 O O . VAL A 1 178 ? 30.561 -4.573 -56.901 1.00 41.12 178 VAL A O 1
ATOM 1187 N N . PRO A 1 179 ? 29.969 -4.394 -59.060 1.00 39.41 179 PRO A N 1
ATOM 1188 C CA . PRO A 1 179 ? 28.559 -4.667 -58.813 1.00 39.41 179 PRO A CA 1
ATOM 1189 C C . PRO A 1 179 ? 28.370 -6.162 -58.529 1.00 39.41 179 PRO A C 1
ATOM 1191 O O . PRO A 1 179 ? 28.498 -6.997 -59.422 1.00 39.41 179 PRO A O 1
ATOM 1194 N N . VAL A 1 180 ? 28.070 -6.507 -57.277 1.00 38.97 180 VAL A N 1
ATOM 1195 C CA . VAL A 1 180 ? 27.687 -7.871 -56.897 1.00 38.97 180 VAL A CA 1
ATOM 1196 C C . VAL A 1 180 ? 26.169 -7.992 -57.022 1.00 38.97 180 VAL A C 1
ATOM 1198 O O . VAL A 1 180 ? 25.418 -7.432 -56.227 1.00 38.97 180 VAL A O 1
ATOM 1201 N N . HIS A 1 181 ? 25.715 -8.722 -58.039 1.00 37.31 181 HIS A N 1
ATOM 1202 C CA . HIS A 1 181 ? 24.348 -9.233 -58.115 1.00 37.31 181 HIS A CA 1
ATOM 1203 C C . HIS A 1 181 ? 24.260 -10.514 -57.278 1.00 37.31 181 HIS A C 1
ATOM 1205 O O . HIS A 1 181 ? 24.856 -11.525 -57.644 1.00 37.31 181 HIS A O 1
ATOM 1211 N N . VAL A 1 182 ? 23.500 -10.486 -56.182 1.00 35.69 182 VAL A N 1
ATOM 1212 C CA . VAL A 1 182 ? 23.114 -11.692 -55.433 1.00 35.69 182 VAL A CA 1
ATOM 1213 C C . VAL A 1 182 ? 21.656 -12.009 -55.764 1.00 35.69 182 VAL A C 1
ATOM 1215 O O . VAL A 1 182 ? 20.790 -11.141 -55.670 1.00 35.69 182 VAL A O 1
ATOM 1218 N N . SER A 1 183 ? 21.394 -13.235 -56.215 1.00 39.81 183 SER A N 1
ATOM 1219 C CA . SER A 1 183 ? 20.064 -13.769 -56.539 1.00 39.81 183 SER A CA 1
ATOM 1220 C C . SER A 1 183 ? 19.860 -15.117 -55.844 1.00 39.81 183 SER A C 1
ATOM 1222 O O . SER A 1 183 ? 20.670 -16.015 -56.056 1.00 39.81 183 SER A O 1
ATOM 1224 N N . GLY A 1 184 ? 18.742 -15.256 -55.112 1.00 37.31 184 GLY A N 1
ATOM 1225 C CA . GLY A 1 184 ? 18.185 -16.508 -54.552 1.00 37.31 184 GLY A CA 1
ATOM 1226 C C . GLY A 1 184 ? 18.954 -17.065 -53.341 1.00 37.31 184 GLY A C 1
ATOM 1227 O O . GLY A 1 184 ? 20.161 -16.924 -53.281 1.00 37.31 184 GLY A O 1
ATOM 1228 N N . ILE A 1 185 ? 18.371 -17.734 -52.339 1.00 35.44 185 ILE A N 1
ATOM 1229 C CA . ILE A 1 185 ? 17.170 -18.586 -52.239 1.00 35.44 185 ILE A CA 1
ATOM 1230 C C . ILE A 1 185 ? 16.656 -18.508 -50.779 1.00 35.44 185 ILE A C 1
ATOM 1232 O O . ILE A 1 185 ? 17.444 -18.309 -49.859 1.00 35.44 185 ILE A O 1
ATOM 1236 N N . GLY A 1 186 ? 15.340 -18.630 -50.571 1.00 43.09 186 GLY A N 1
ATOM 1237 C CA . GLY A 1 186 ? 14.675 -18.342 -49.295 1.00 43.09 186 GLY A CA 1
ATOM 1238 C C . GLY A 1 186 ? 14.636 -19.452 -48.237 1.00 43.09 186 GLY A C 1
ATOM 1239 O O . GLY A 1 186 ? 14.812 -20.628 -48.540 1.00 43.09 186 GLY A O 1
ATOM 1240 N N . ALA A 1 187 ? 14.302 -19.039 -47.006 1.00 37.06 187 ALA A N 1
ATOM 1241 C CA . ALA A 1 187 ? 13.551 -19.805 -46.006 1.00 37.06 187 ALA A CA 1
ATOM 1242 C C . ALA A 1 187 ? 13.081 -18.905 -44.834 1.00 37.06 187 ALA A C 1
ATOM 1244 O O . ALA A 1 187 ? 13.849 -18.100 -44.315 1.00 37.06 187 ALA A O 1
ATOM 1245 N N . SER A 1 188 ? 11.830 -19.135 -44.411 1.00 37.88 188 SER A N 1
ATOM 1246 C CA . SER A 1 188 ? 11.147 -18.765 -43.151 1.00 37.88 188 SER A CA 1
ATOM 1247 C C . SER A 1 188 ? 10.864 -17.279 -42.822 1.00 37.88 188 SER A C 1
ATOM 1249 O O . SER A 1 188 ? 11.739 -16.567 -42.328 1.00 37.88 188 SER A O 1
ATOM 1251 N N . PRO A 1 189 ? 9.596 -16.827 -42.956 1.00 45.66 189 PRO A N 1
ATOM 1252 C CA . PRO A 1 189 ? 9.133 -15.516 -42.513 1.00 45.66 189 PRO A CA 1
ATOM 1253 C C . PRO A 1 189 ? 8.485 -15.636 -41.128 1.00 45.66 189 PRO A C 1
ATOM 1255 O O . PRO A 1 189 ? 7.580 -16.441 -40.966 1.00 45.66 189 PRO A O 1
ATOM 1258 N N . MET A 1 190 ? 8.930 -14.860 -40.138 1.00 37.56 190 MET A N 1
ATOM 1259 C CA . MET A 1 190 ? 8.071 -14.325 -39.051 1.00 37.56 190 MET A CA 1
ATOM 1260 C C . MET A 1 190 ? 8.863 -13.459 -38.059 1.00 37.56 190 MET A C 1
ATOM 1262 O O . MET A 1 190 ? 8.265 -12.619 -37.405 1.00 37.56 190 MET A O 1
ATOM 1266 N N . LEU A 1 191 ? 10.197 -13.566 -38.008 1.00 48.69 191 LEU A N 1
ATOM 1267 C CA . LEU A 1 191 ? 11.061 -12.629 -37.257 1.00 48.69 191 LEU A CA 1
ATOM 1268 C C . LEU A 1 191 ? 12.166 -11.987 -38.112 1.00 48.69 191 LEU A C 1
ATOM 1270 O O . LEU A 1 191 ? 12.900 -11.117 -37.655 1.00 48.69 191 LEU A O 1
ATOM 1274 N N . ALA A 1 192 ? 12.265 -12.367 -39.387 1.00 50.38 192 ALA A N 1
ATOM 1275 C CA . ALA A 1 192 ? 13.085 -11.665 -40.357 1.00 50.38 192 ALA A CA 1
ATOM 1276 C C . ALA A 1 192 ? 12.316 -10.428 -40.826 1.00 50.38 192 ALA A C 1
ATOM 1278 O O . ALA A 1 192 ? 11.521 -10.500 -41.761 1.00 50.38 192 ALA A O 1
ATOM 1279 N N . GLY A 1 193 ? 12.532 -9.290 -40.168 1.00 55.97 193 GLY A N 1
ATOM 1280 C CA . GLY A 1 193 ? 12.217 -7.997 -40.762 1.00 55.97 193 GLY A CA 1
ATOM 1281 C C . GLY A 1 193 ? 13.057 -7.840 -42.026 1.00 55.97 193 GLY A C 1
ATOM 1282 O O . GLY A 1 193 ? 14.158 -7.289 -41.956 1.00 55.97 193 GLY A O 1
ATOM 1283 N N . GLU A 1 194 ? 12.578 -8.387 -43.150 1.00 62.06 194 GLU A N 1
ATOM 1284 C CA . GLU A 1 194 ? 13.190 -8.247 -44.468 1.00 62.06 194 GLU A CA 1
ATOM 1285 C C . GLU A 1 194 ? 13.582 -6.788 -44.639 1.00 62.06 194 GLU A C 1
ATOM 1287 O O . GLU A 1 194 ? 12.782 -5.878 -44.389 1.00 62.06 194 GLU A O 1
ATOM 1292 N N . ALA A 1 195 ? 14.856 -6.562 -44.961 1.00 60.22 195 ALA A N 1
ATOM 1293 C CA . ALA A 1 195 ? 15.376 -5.228 -45.171 1.00 60.22 195 ALA A CA 1
ATOM 1294 C C . ALA A 1 195 ? 14.510 -4.567 -46.243 1.00 60.22 195 ALA A C 1
ATOM 1296 O O . ALA A 1 195 ? 14.608 -4.907 -47.422 1.00 60.22 195 ALA A O 1
ATOM 1297 N N . ARG A 1 196 ? 13.608 -3.668 -45.820 1.00 73.06 196 ARG A N 1
ATOM 1298 C CA . ARG A 1 196 ? 12.726 -2.962 -46.745 1.00 73.06 196 ARG A CA 1
ATOM 1299 C C . ARG A 1 196 ? 13.624 -2.333 -47.805 1.00 73.06 196 ARG A C 1
ATOM 1301 O O . ARG A 1 196 ? 14.528 -1.578 -47.420 1.00 73.06 196 ARG A O 1
ATOM 1308 N N . PRO A 1 197 ? 13.421 -2.651 -49.097 1.00 81.00 197 PRO A N 1
ATOM 1309 C CA . PRO A 1 197 ? 14.261 -2.111 -50.149 1.00 81.00 197 PRO A CA 1
ATOM 1310 C C . PRO A 1 197 ? 14.258 -0.593 -50.015 1.00 81.00 197 PRO A C 1
ATOM 1312 O O . PRO A 1 197 ? 13.202 0.020 -49.831 1.00 81.00 197 PRO A O 1
ATOM 1315 N N . PHE A 1 198 ? 15.453 -0.003 -50.015 1.00 85.56 198 PHE A N 1
ATOM 1316 C CA . PHE A 1 198 ? 15.606 1.429 -49.816 1.00 85.56 198 PHE A CA 1
ATOM 1317 C C . PHE A 1 198 ? 14.798 2.169 -50.881 1.00 85.56 198 PHE A C 1
ATOM 1319 O O . PHE A 1 198 ? 15.085 2.092 -52.075 1.00 85.56 198 PHE A O 1
ATOM 1326 N N . ARG A 1 199 ? 13.759 2.873 -50.436 1.00 87.38 199 ARG A N 1
ATOM 1327 C CA . ARG A 1 199 ? 12.951 3.732 -51.287 1.00 87.38 199 ARG A CA 1
ATOM 1328 C C . ARG A 1 199 ? 13.387 5.156 -51.012 1.00 87.38 199 ARG A C 1
ATOM 1330 O O . ARG A 1 199 ? 13.018 5.714 -49.982 1.00 87.38 199 ARG A O 1
ATOM 1337 N N . SER A 1 200 ? 14.176 5.727 -51.922 1.00 88.19 200 SER A N 1
ATOM 1338 C CA . SER A 1 200 ? 14.543 7.138 -51.836 1.00 88.19 200 SER A CA 1
ATOM 1339 C C . SER A 1 200 ? 13.271 7.977 -51.668 1.00 88.19 200 SER A C 1
ATOM 1341 O O . SER A 1 200 ? 12.313 7.775 -52.429 1.00 88.19 200 SER A O 1
ATOM 1343 N N . PRO A 1 201 ? 13.220 8.882 -50.677 1.00 91.12 201 PRO A N 1
ATOM 1344 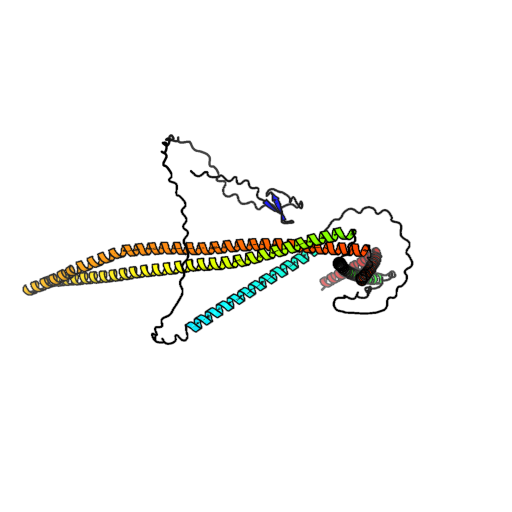C CA . PRO A 1 201 ? 12.068 9.749 -50.509 1.00 91.12 201 PRO A CA 1
ATOM 1345 C C . PRO A 1 201 ? 11.866 10.562 -51.790 1.00 91.12 201 PRO A C 1
ATOM 1347 O O . PRO A 1 201 ? 12.810 11.124 -52.346 1.00 91.12 201 PRO A O 1
ATOM 1350 N N . ASN A 1 202 ? 10.629 10.596 -52.288 1.00 92.12 202 ASN A N 1
ATOM 1351 C CA . ASN A 1 202 ? 10.294 11.368 -53.479 1.00 92.12 202 ASN A CA 1
ATOM 1352 C C . ASN A 1 202 ? 10.206 12.848 -53.094 1.00 92.12 202 ASN A C 1
ATOM 1354 O O . ASN A 1 202 ? 9.174 13.321 -52.618 1.00 92.12 202 ASN A O 1
ATOM 1358 N N . VAL A 1 203 ? 11.324 13.550 -53.233 1.00 93.31 203 VAL A N 1
ATOM 1359 C CA . VAL A 1 203 ? 11.445 14.975 -52.936 1.00 93.31 203 VAL A CA 1
ATOM 1360 C C . VAL A 1 203 ? 11.376 15.751 -54.246 1.00 93.31 203 VAL A C 1
ATOM 1362 O O . VAL A 1 203 ? 12.074 15.414 -55.201 1.00 93.31 203 VAL A O 1
ATOM 1365 N N . ALA A 1 204 ? 10.565 16.813 -54.292 1.00 91.62 204 ALA A N 1
ATOM 1366 C CA . ALA A 1 204 ? 10.488 17.658 -55.478 1.00 91.62 204 ALA A CA 1
ATOM 1367 C C . ALA A 1 204 ? 11.876 18.234 -55.848 1.00 91.62 204 ALA A C 1
ATOM 1369 O O . ALA A 1 204 ? 12.609 18.709 -54.958 1.00 91.62 204 ALA A O 1
ATOM 1370 N N . PRO A 1 205 ? 12.243 18.219 -57.147 1.00 89.50 205 PRO A N 1
ATOM 1371 C CA . PRO A 1 205 ? 13.502 18.789 -57.602 1.00 89.50 205 PRO A CA 1
ATOM 1372 C C . PRO A 1 205 ? 13.568 20.279 -57.264 1.00 89.50 205 PRO A C 1
ATOM 1374 O O . PRO A 1 205 ? 12.551 20.946 -57.058 1.00 89.50 205 PRO A O 1
ATOM 1377 N N . LEU A 1 206 ? 14.793 20.788 -57.163 1.00 84.94 206 LEU A N 1
ATOM 1378 C CA . LEU A 1 206 ? 15.032 22.194 -56.876 1.00 84.94 206 LEU A CA 1
ATOM 1379 C C . LEU A 1 206 ? 14.405 23.055 -57.988 1.00 84.94 206 LEU A C 1
ATOM 1381 O O . LEU A 1 206 ? 14.701 22.804 -59.157 1.00 84.94 206 LEU A O 1
ATOM 1385 N N . PRO A 1 207 ? 13.554 24.048 -57.669 1.00 87.81 207 PRO A N 1
ATOM 1386 C CA . PRO A 1 207 ? 13.060 24.957 -58.693 1.00 87.81 207 PRO A CA 1
ATOM 1387 C C . PRO A 1 207 ? 14.235 25.751 -59.279 1.00 87.81 207 PRO A C 1
ATOM 1389 O O . PRO A 1 207 ? 15.127 26.184 -58.547 1.00 87.81 207 PRO A O 1
ATOM 1392 N N . GLU A 1 208 ? 14.244 25.935 -60.598 1.00 88.75 208 GLU A N 1
ATOM 1393 C CA . GLU A 1 208 ? 15.256 26.745 -61.282 1.00 88.75 208 GLU A CA 1
ATOM 1394 C C . GLU A 1 208 ? 15.126 28.226 -60.895 1.00 88.75 208 GLU A C 1
ATOM 1396 O O . GLU A 1 208 ? 14.048 28.690 -60.502 1.00 88.75 208 GLU A O 1
ATOM 1401 N N . LEU A 1 209 ? 16.231 28.979 -60.986 1.00 85.75 209 LEU A N 1
ATOM 1402 C CA . LEU A 1 209 ? 16.222 30.404 -60.653 1.00 85.75 209 LEU A CA 1
ATOM 1403 C C . LEU A 1 209 ? 15.182 31.138 -61.515 1.00 85.75 209 LEU A C 1
ATOM 1405 O O . LEU A 1 209 ? 15.229 31.047 -62.743 1.00 85.75 209 LEU A O 1
ATOM 1409 N N . PRO A 1 210 ? 14.258 31.892 -60.896 1.00 84.75 210 PRO A N 1
ATOM 1410 C CA . PRO A 1 210 ? 13.183 32.529 -61.629 1.00 84.75 210 PRO A CA 1
ATOM 1411 C C . PRO A 1 210 ? 13.746 33.647 -62.505 1.00 84.75 210 PRO A C 1
ATOM 1413 O O . PRO A 1 210 ? 14.625 34.407 -62.090 1.00 84.75 210 PRO A O 1
ATOM 1416 N N . HIS A 1 211 ? 13.176 33.810 -63.697 1.00 87.50 211 HIS A N 1
ATOM 1417 C CA . HIS A 1 211 ? 13.381 35.019 -64.487 1.00 87.50 211 HIS A CA 1
ATOM 1418 C C . HIS A 1 211 ? 12.937 36.264 -63.695 1.00 87.50 211 HIS A C 1
ATOM 1420 O O . HIS A 1 211 ? 11.989 36.177 -62.903 1.00 87.50 211 HIS A O 1
ATOM 1426 N N . PRO A 1 212 ? 13.586 37.426 -63.903 1.00 82.69 212 PRO A N 1
ATOM 1427 C CA . PRO A 1 212 ? 13.265 38.649 -63.172 1.00 82.69 212 PRO A CA 1
ATOM 1428 C C . PRO A 1 212 ? 11.772 38.996 -63.296 1.00 82.69 212 PRO A C 1
ATOM 1430 O O . PRO A 1 212 ? 11.230 39.078 -64.394 1.00 82.69 212 PRO A O 1
ATOM 1433 N N . GLY A 1 213 ? 11.103 39.180 -62.155 1.00 84.00 213 GLY A N 1
ATOM 1434 C CA . GLY A 1 213 ? 9.675 39.496 -62.074 1.00 84.00 213 GLY A CA 1
ATOM 1435 C C . GLY A 1 213 ? 9.088 39.142 -60.706 1.00 84.00 213 GLY A C 1
ATOM 1436 O O . GLY A 1 213 ? 9.430 38.114 -60.125 1.00 84.00 213 GLY A O 1
ATOM 1437 N N . LEU A 1 214 ? 8.200 39.989 -60.174 1.00 80.75 214 LEU A N 1
ATOM 1438 C CA . LEU A 1 214 ? 7.662 39.831 -58.814 1.00 80.75 214 LEU A CA 1
ATOM 1439 C C . LEU A 1 214 ? 6.811 38.561 -58.668 1.00 80.75 214 LEU A C 1
ATOM 1441 O O . LEU A 1 214 ? 6.968 37.823 -57.700 1.00 80.75 214 LEU A O 1
ATOM 1445 N N . LEU A 1 215 ? 5.972 38.255 -59.660 1.00 82.75 215 LEU A N 1
ATOM 1446 C CA . LEU A 1 215 ? 5.150 37.042 -59.649 1.00 82.75 215 LEU A CA 1
ATOM 1447 C C . LEU A 1 215 ? 6.005 35.770 -59.705 1.00 82.75 215 LEU A C 1
ATOM 1449 O O . LEU A 1 215 ? 5.752 34.837 -58.946 1.00 82.75 215 LEU A O 1
ATOM 1453 N N . ASN A 1 216 ? 7.050 35.744 -60.535 1.00 84.44 216 ASN A N 1
ATOM 1454 C CA . ASN A 1 216 ? 7.963 34.601 -60.623 1.00 84.44 216 ASN A CA 1
ATOM 1455 C C . ASN A 1 216 ? 8.759 34.416 -59.324 1.00 84.44 216 ASN A C 1
ATOM 1457 O O . ASN A 1 216 ? 8.960 33.286 -58.885 1.00 84.44 216 ASN A O 1
ATOM 1461 N N . ALA A 1 217 ? 9.147 35.513 -58.666 1.00 82.50 217 ALA A N 1
ATOM 1462 C CA . ALA A 1 217 ? 9.801 35.465 -57.362 1.00 82.50 217 ALA A CA 1
ATOM 1463 C C . ALA A 1 217 ? 8.886 34.882 -56.270 1.00 82.50 217 ALA A C 1
ATOM 1465 O O . ALA A 1 217 ? 9.355 34.100 -55.446 1.00 82.50 217 ALA A O 1
ATOM 1466 N N . VAL A 1 218 ? 7.586 35.208 -56.280 1.00 83.75 218 VAL A N 1
ATOM 1467 C CA . VAL A 1 218 ? 6.604 34.636 -55.339 1.00 83.75 218 VAL A CA 1
ATOM 1468 C C . VAL A 1 218 ? 6.389 33.142 -55.598 1.00 83.75 218 VAL A C 1
ATOM 1470 O O . VAL A 1 218 ? 6.436 32.357 -54.653 1.00 83.75 218 VAL A O 1
ATOM 1473 N N . HIS A 1 219 ? 6.221 32.723 -56.857 1.00 87.81 219 HIS A N 1
ATOM 1474 C CA . HIS A 1 219 ? 6.083 31.299 -57.199 1.00 87.81 219 HIS A CA 1
ATOM 1475 C C . HIS A 1 219 ? 7.334 30.504 -56.815 1.00 87.81 219 HIS A C 1
ATOM 1477 O O . HIS A 1 219 ? 7.223 29.440 -56.210 1.00 87.81 219 HIS A O 1
ATOM 1483 N N . TYR A 1 220 ? 8.522 31.045 -57.091 1.00 87.62 220 TYR A N 1
ATOM 1484 C CA . TYR A 1 220 ? 9.784 30.447 -56.665 1.00 87.62 220 TYR A CA 1
ATOM 1485 C C . TYR A 1 220 ? 9.896 30.368 -55.139 1.00 87.62 220 TYR A C 1
ATOM 1487 O O . TYR A 1 220 ? 10.297 29.336 -54.606 1.00 87.62 220 TYR A O 1
ATOM 1495 N N . ALA A 1 221 ? 9.500 31.415 -54.410 1.00 86.75 221 ALA A N 1
ATOM 1496 C CA . ALA A 1 221 ? 9.492 31.400 -52.950 1.00 86.75 221 ALA A CA 1
ATOM 1497 C C . ALA A 1 221 ? 8.560 30.306 -52.401 1.00 86.75 221 ALA A C 1
ATOM 1499 O O . ALA A 1 221 ? 8.963 29.547 -51.528 1.00 86.75 221 ALA A O 1
ATOM 1500 N N . LEU A 1 222 ? 7.347 30.163 -52.941 1.00 88.56 222 LEU A N 1
ATOM 1501 C CA . LEU A 1 222 ? 6.418 29.102 -52.534 1.00 88.56 222 LEU A CA 1
ATOM 1502 C C . LEU A 1 222 ? 6.933 27.701 -52.897 1.00 88.56 222 LEU A C 1
ATOM 1504 O O . LEU A 1 222 ? 6.894 26.791 -52.070 1.00 88.56 222 LEU A O 1
ATOM 1508 N N . ALA A 1 223 ? 7.469 27.520 -54.105 1.00 90.56 223 ALA A N 1
ATOM 1509 C CA . ALA A 1 223 ? 8.043 26.245 -54.527 1.00 90.56 223 ALA A CA 1
ATOM 1510 C C . ALA A 1 223 ? 9.250 25.856 -53.658 1.00 90.56 223 ALA A C 1
ATOM 1512 O O . ALA A 1 223 ? 9.343 24.718 -53.204 1.00 90.56 223 ALA A O 1
ATOM 1513 N N . THR A 1 224 ? 10.144 26.804 -53.357 1.00 89.31 224 THR A N 1
ATOM 1514 C CA . THR A 1 224 ? 11.311 26.567 -52.490 1.00 89.31 224 THR A CA 1
ATOM 1515 C C . THR A 1 224 ? 10.921 26.297 -51.040 1.00 89.31 224 THR A C 1
ATOM 1517 O O . THR A 1 224 ? 11.534 25.434 -50.411 1.00 89.31 224 THR A O 1
ATOM 1520 N N . THR A 1 225 ? 9.904 26.968 -50.484 1.00 89.12 225 THR A N 1
ATOM 1521 C CA . THR A 1 225 ? 9.446 26.667 -49.117 1.00 89.12 225 THR A CA 1
ATOM 1522 C C . THR A 1 225 ? 8.832 25.273 -49.017 1.00 89.12 225 THR A C 1
ATOM 1524 O O . THR A 1 225 ? 9.189 24.533 -48.096 1.00 89.12 225 THR A O 1
ATOM 1527 N N . LEU A 1 226 ? 7.992 24.873 -49.978 1.00 92.62 226 LEU A N 1
ATOM 1528 C CA . LEU A 1 226 ? 7.435 23.518 -50.049 1.00 92.62 226 LEU A CA 1
ATOM 1529 C C . LEU A 1 226 ? 8.535 22.465 -50.228 1.00 92.62 226 LEU A C 1
ATOM 1531 O O . LEU A 1 226 ? 8.601 21.505 -49.460 1.00 92.62 226 LEU A O 1
ATOM 1535 N N . ALA A 1 227 ? 9.449 22.680 -51.175 1.00 91.81 227 ALA A N 1
ATOM 1536 C CA . ALA A 1 227 ? 10.579 21.792 -51.440 1.00 91.81 227 ALA A CA 1
ATOM 1537 C C . ALA A 1 227 ? 11.504 21.648 -50.215 1.00 91.81 227 ALA A C 1
ATOM 1539 O O . ALA A 1 227 ? 12.026 20.565 -49.937 1.00 91.81 227 ALA A O 1
ATOM 1540 N N . ARG A 1 228 ? 11.679 22.718 -49.428 1.00 91.69 228 ARG A N 1
ATOM 1541 C CA . ARG A 1 228 ? 12.433 22.699 -48.167 1.00 91.69 228 ARG A CA 1
ATOM 1542 C C . ARG A 1 228 ? 11.698 21.951 -47.059 1.00 91.69 228 ARG A C 1
ATOM 1544 O O . ARG A 1 228 ? 12.339 21.254 -46.271 1.00 91.69 228 ARG A O 1
ATOM 1551 N N . TRP A 1 229 ? 10.380 22.097 -46.971 1.00 93.69 229 TRP A N 1
ATOM 1552 C CA . TRP A 1 229 ? 9.566 21.367 -46.002 1.00 93.69 229 TRP A CA 1
ATOM 1553 C C . TRP A 1 229 ? 9.551 19.860 -46.300 1.00 93.69 229 TRP A C 1
ATOM 1555 O O . TRP A 1 229 ? 9.789 19.062 -45.392 1.00 93.69 229 TRP A O 1
ATOM 1565 N N . GLN A 1 230 ? 9.408 19.471 -47.572 1.00 95.12 230 GLN A N 1
ATOM 1566 C CA . GLN A 1 230 ? 9.536 18.077 -48.019 1.00 95.12 230 GLN A CA 1
ATOM 1567 C C . GLN A 1 230 ? 10.922 17.494 -47.707 1.00 95.12 230 GLN A C 1
ATOM 1569 O O . GLN A 1 230 ? 11.021 16.402 -47.162 1.00 95.12 230 GLN A O 1
ATOM 1574 N N . ARG A 1 231 ? 12.011 18.238 -47.954 1.00 94.25 231 ARG A N 1
ATOM 1575 C CA . ARG A 1 231 ? 13.367 17.790 -47.571 1.00 94.25 231 ARG A CA 1
ATOM 1576 C C . ARG A 1 231 ? 13.523 17.609 -46.067 1.00 94.25 231 ARG A C 1
ATOM 1578 O O . ARG A 1 231 ? 14.126 16.642 -45.629 1.00 94.25 231 ARG A O 1
ATOM 1585 N N . ARG A 1 232 ? 12.984 18.523 -45.255 1.00 95.38 232 ARG A N 1
ATOM 1586 C CA . ARG A 1 232 ? 13.048 18.407 -43.787 1.00 95.38 232 ARG A CA 1
ATOM 1587 C C . ARG A 1 232 ? 12.304 17.180 -43.275 1.00 95.38 232 ARG A C 1
ATOM 1589 O O . ARG A 1 232 ? 12.808 16.517 -42.379 1.00 95.38 232 ARG A O 1
ATOM 1596 N N . THR A 1 233 ? 11.119 16.909 -43.810 1.00 96.12 233 THR A N 1
ATOM 1597 C CA . THR A 1 233 ? 10.333 15.730 -43.427 1.00 96.12 233 THR A CA 1
ATOM 1598 C C . THR A 1 233 ? 11.017 14.444 -43.885 1.00 96.12 233 THR A C 1
ATOM 1600 O O . THR A 1 233 ? 11.162 13.541 -43.071 1.00 96.12 233 THR A O 1
ATOM 1603 N N . ALA A 1 234 ? 11.551 14.412 -45.110 1.00 95.69 234 ALA A N 1
ATOM 1604 C CA . ALA A 1 234 ? 12.347 13.297 -45.626 1.00 95.69 234 ALA A CA 1
ATOM 1605 C C . ALA A 1 234 ? 13.625 13.034 -44.809 1.00 95.69 234 ALA A C 1
ATOM 1607 O O . ALA A 1 234 ? 13.936 11.888 -44.508 1.00 95.69 234 ALA A O 1
ATOM 1608 N N . ILE A 1 235 ? 14.355 14.082 -44.408 1.00 96.12 235 ILE A N 1
ATOM 1609 C CA . ILE A 1 235 ? 15.526 13.939 -43.529 1.00 96.12 235 ILE A CA 1
ATOM 1610 C C . ILE A 1 235 ? 15.100 13.347 -42.186 1.00 96.12 235 ILE A C 1
ATOM 1612 O O . ILE A 1 235 ? 15.699 12.375 -41.751 1.00 96.12 235 ILE A O 1
ATOM 1616 N N . LYS A 1 236 ? 14.043 13.879 -41.557 1.00 96.81 236 LYS A N 1
ATOM 1617 C CA . LYS A 1 236 ? 13.543 13.348 -40.280 1.00 96.81 236 LYS A CA 1
ATOM 1618 C C . LYS A 1 236 ? 13.144 11.875 -40.379 1.00 96.81 236 LYS A C 1
ATOM 1620 O O . LYS A 1 236 ? 13.504 11.110 -39.495 1.00 96.81 236 LYS A O 1
ATOM 1625 N N . SER A 1 237 ? 12.435 11.477 -41.440 1.00 95.31 237 SER A N 1
ATOM 1626 C CA . SER A 1 237 ? 12.064 10.071 -41.631 1.00 95.31 237 SER A CA 1
ATOM 1627 C C . SER A 1 237 ? 13.286 9.185 -41.856 1.00 95.31 237 SER A C 1
ATOM 1629 O O . SER A 1 237 ? 13.356 8.109 -41.284 1.00 95.31 237 SER A O 1
ATOM 1631 N N . LEU A 1 238 ? 14.269 9.643 -42.641 1.00 95.50 238 LEU A N 1
ATOM 1632 C CA . LEU A 1 238 ? 15.508 8.894 -42.855 1.00 95.50 238 LEU A CA 1
ATOM 1633 C C . LEU A 1 238 ? 16.348 8.779 -41.579 1.00 95.50 238 LEU A C 1
ATOM 1635 O O . LEU A 1 238 ? 16.990 7.756 -41.388 1.00 95.50 238 LEU A O 1
ATOM 1639 N N . THR A 1 239 ? 16.356 9.798 -40.716 1.00 96.38 239 THR A N 1
ATOM 1640 C CA . THR A 1 239 ? 17.027 9.736 -39.411 1.00 96.38 239 THR A CA 1
ATOM 1641 C C . THR A 1 239 ? 16.369 8.698 -38.507 1.00 96.38 239 THR A C 1
ATOM 1643 O O . THR A 1 239 ? 17.081 7.837 -38.006 1.00 96.38 239 THR A O 1
ATOM 1646 N N . GLY A 1 240 ? 15.035 8.694 -38.396 1.00 95.88 240 GLY A N 1
ATOM 1647 C CA . GLY A 1 240 ? 14.320 7.636 -37.667 1.00 95.88 240 GLY A CA 1
ATOM 1648 C C . GLY A 1 240 ? 14.583 6.245 -38.257 1.00 95.88 240 GLY A C 1
ATOM 1649 O O . GLY A 1 240 ? 14.927 5.315 -37.539 1.00 95.88 240 GLY A O 1
ATOM 1650 N N . ASP A 1 241 ? 14.567 6.116 -39.589 1.00 94.44 241 ASP A N 1
ATOM 1651 C CA . ASP A 1 241 ? 14.931 4.868 -40.270 1.00 94.44 241 ASP A CA 1
ATOM 1652 C C . ASP A 1 241 ? 16.390 4.446 -40.004 1.00 94.44 241 ASP A C 1
ATOM 1654 O O . ASP A 1 241 ? 16.702 3.265 -40.132 1.00 94.44 241 ASP A O 1
ATOM 1658 N N . ILE A 1 242 ? 17.319 5.374 -39.747 1.00 95.94 242 ILE A N 1
ATOM 1659 C CA . ILE A 1 242 ? 18.712 5.060 -39.387 1.00 95.94 242 ILE A CA 1
ATOM 1660 C C . ILE A 1 242 ? 18.772 4.563 -37.942 1.00 95.94 242 ILE A C 1
ATOM 1662 O O . ILE A 1 242 ? 19.406 3.535 -37.710 1.00 95.94 242 ILE A O 1
ATOM 1666 N N . GLU A 1 243 ? 18.093 5.239 -37.014 1.00 96.88 243 GLU A N 1
ATOM 1667 C CA . GLU A 1 243 ? 17.984 4.844 -35.602 1.00 96.88 243 GLU A CA 1
ATOM 1668 C C . GLU A 1 243 ? 17.401 3.426 -35.476 1.00 96.88 243 GLU A C 1
ATOM 1670 O O . GLU A 1 243 ? 18.002 2.565 -34.834 1.00 96.88 243 GLU A O 1
ATOM 1675 N N . ASP A 1 244 ? 16.329 3.119 -36.214 1.00 95.12 244 ASP A N 1
ATOM 1676 C CA . ASP A 1 244 ? 15.731 1.778 -36.261 1.00 95.12 244 ASP A CA 1
ATOM 1677 C C . ASP A 1 244 ? 16.713 0.707 -36.776 1.00 95.12 244 ASP A C 1
ATOM 1679 O O . ASP A 1 244 ? 16.735 -0.428 -36.294 1.00 95.12 244 ASP A O 1
ATOM 1683 N N . GLN A 1 245 ? 17.540 1.027 -37.784 1.00 94.94 245 GLN A N 1
ATOM 1684 C CA . GLN A 1 245 ? 18.557 0.080 -38.267 1.00 94.94 245 GLN A CA 1
ATOM 1685 C C . GLN A 1 245 ? 19.731 -0.062 -37.311 1.00 94.94 245 GLN A C 1
ATOM 1687 O O . GLN A 1 245 ? 20.326 -1.136 -37.279 1.00 94.94 245 GLN A O 1
ATOM 1692 N N . GLN A 1 246 ? 20.091 0.997 -36.588 1.00 96.81 246 GLN A N 1
ATOM 1693 C CA . GLN A 1 246 ? 21.120 0.942 -35.556 1.00 96.81 246 GLN A CA 1
ATOM 1694 C C . GLN A 1 246 ? 20.659 0.038 -34.412 1.00 96.81 246 GLN A C 1
ATOM 1696 O O . GLN A 1 246 ? 21.375 -0.902 -34.084 1.00 96.81 246 GLN A O 1
ATOM 1701 N N . ALA A 1 247 ? 19.424 0.201 -33.931 1.00 96.00 247 ALA A N 1
ATOM 1702 C CA . ALA A 1 247 ? 18.836 -0.694 -32.936 1.00 96.00 247 ALA A CA 1
ATOM 1703 C C . ALA A 1 247 ? 18.803 -2.159 -33.420 1.00 96.00 247 ALA A C 1
ATOM 1705 O O . ALA A 1 247 ? 19.232 -3.066 -32.707 1.00 96.00 247 ALA A O 1
ATOM 1706 N N . ALA A 1 248 ? 18.381 -2.400 -34.668 1.00 94.81 248 ALA A N 1
ATOM 1707 C CA . ALA A 1 248 ? 18.387 -3.745 -35.254 1.00 94.81 248 ALA A CA 1
ATOM 1708 C C . ALA A 1 248 ? 19.808 -4.317 -35.437 1.00 94.81 248 ALA A C 1
ATOM 1710 O O . ALA A 1 248 ? 20.015 -5.529 -35.362 1.00 94.81 248 ALA A O 1
ATOM 1711 N N . LEU A 1 249 ? 20.800 -3.466 -35.712 1.00 97.00 249 LEU A N 1
ATOM 1712 C CA . LEU A 1 249 ? 22.203 -3.865 -35.792 1.00 97.00 249 LEU A CA 1
ATOM 1713 C C . LEU A 1 249 ? 22.740 -4.254 -34.409 1.00 97.00 249 LEU A C 1
ATOM 1715 O O . LEU A 1 249 ? 23.423 -5.271 -34.305 1.00 97.00 249 LEU A O 1
ATOM 1719 N N . ASP A 1 250 ? 22.410 -3.494 -33.367 1.00 97.19 250 ASP A N 1
ATOM 1720 C CA . ASP A 1 250 ? 22.801 -3.795 -31.989 1.00 97.19 250 ASP A CA 1
ATOM 1721 C C . ASP A 1 250 ? 22.178 -5.112 -31.507 1.00 97.19 250 ASP A C 1
ATOM 1723 O O . ASP A 1 250 ? 22.871 -5.939 -30.912 1.00 97.19 250 ASP A O 1
ATOM 1727 N N . GLU A 1 251 ? 20.915 -5.383 -31.854 1.00 97.31 251 GLU A N 1
ATOM 1728 C CA . GLU A 1 251 ? 20.270 -6.678 -31.603 1.00 97.31 251 GLU A CA 1
ATOM 1729 C C . GLU A 1 251 ? 21.012 -7.830 -32.305 1.00 97.31 251 GLU A C 1
ATOM 1731 O O . GLU A 1 251 ? 21.288 -8.869 -31.695 1.00 97.31 251 GLU A O 1
ATOM 1736 N N . LEU A 1 252 ? 21.410 -7.643 -33.571 1.00 97.44 252 LEU A N 1
ATOM 1737 C CA . LEU A 1 252 ? 22.213 -8.631 -34.294 1.00 97.44 252 LEU A CA 1
ATOM 1738 C C . LEU A 1 252 ? 23.577 -8.849 -33.629 1.00 97.44 252 LEU A C 1
ATOM 1740 O O . LEU A 1 252 ? 24.016 -9.996 -33.535 1.00 97.44 252 LEU A O 1
ATOM 1744 N N . LEU A 1 253 ? 24.232 -7.799 -33.129 1.00 97.94 253 LEU A N 1
ATOM 1745 C CA . LEU A 1 253 ? 25.491 -7.926 -32.390 1.00 97.94 253 LEU A CA 1
ATOM 1746 C C . LEU A 1 253 ? 25.298 -8.686 -31.075 1.00 97.94 253 LEU A C 1
ATOM 1748 O O . LEU A 1 253 ? 26.083 -9.586 -30.785 1.00 97.94 253 LEU A O 1
ATOM 1752 N N . VAL A 1 254 ? 24.228 -8.419 -30.323 1.00 98.25 254 VAL A N 1
ATOM 1753 C CA . VAL A 1 254 ? 23.879 -9.206 -29.128 1.00 98.25 254 VAL A CA 1
ATOM 1754 C C . VAL A 1 254 ? 23.640 -10.673 -29.495 1.00 98.25 254 VAL A C 1
ATOM 1756 O O . VAL A 1 254 ? 24.157 -11.562 -28.817 1.00 98.25 254 VAL A O 1
ATOM 1759 N N . SER A 1 255 ? 22.913 -10.952 -30.583 1.00 97.75 255 SER A N 1
ATOM 1760 C CA . SER A 1 255 ? 22.660 -12.322 -31.052 1.00 97.75 255 SER A CA 1
ATOM 1761 C C . SER A 1 255 ? 23.948 -13.046 -31.464 1.00 97.75 255 SER A C 1
ATOM 1763 O O . SER A 1 255 ? 24.143 -14.213 -31.123 1.00 97.75 255 SER A O 1
ATOM 1765 N N . LEU A 1 256 ? 24.870 -12.331 -32.116 1.00 98.06 256 LEU A N 1
ATOM 1766 C CA . LEU A 1 256 ? 26.186 -12.831 -32.491 1.00 98.06 256 LEU A CA 1
ATOM 1767 C C . LEU A 1 256 ? 27.030 -13.126 -31.246 1.00 98.06 256 LEU A C 1
ATOM 1769 O O . LEU A 1 256 ? 27.656 -14.182 -31.172 1.00 98.06 256 LEU A O 1
ATOM 1773 N N . GLY A 1 257 ? 26.988 -12.244 -30.243 1.00 97.50 257 GLY A N 1
ATOM 1774 C CA . GLY A 1 257 ? 27.601 -12.449 -28.932 1.00 97.50 257 GLY A CA 1
ATOM 1775 C C . GLY A 1 257 ? 27.074 -13.709 -28.242 1.00 97.50 257 GLY A C 1
ATOM 1776 O O . GLY A 1 257 ? 27.862 -14.581 -27.872 1.00 97.50 257 GLY A O 1
ATOM 1777 N N . ARG A 1 258 ? 25.745 -13.874 -28.155 1.00 98.19 258 ARG A N 1
ATOM 1778 C CA . ARG A 1 258 ? 25.107 -15.080 -27.589 1.00 98.19 258 ARG A CA 1
ATOM 1779 C C . ARG A 1 258 ? 25.533 -16.345 -28.329 1.00 98.19 258 ARG A C 1
ATOM 1781 O O . ARG A 1 258 ? 26.000 -17.290 -27.698 1.00 98.19 258 ARG A O 1
ATOM 1788 N N . ARG A 1 259 ? 25.461 -16.341 -29.664 1.00 98.06 259 ARG A N 1
ATOM 1789 C CA . ARG A 1 259 ? 25.833 -17.503 -30.479 1.00 98.06 259 ARG A CA 1
ATOM 1790 C C . ARG A 1 259 ? 27.310 -17.858 -30.329 1.00 98.06 259 ARG A C 1
ATOM 1792 O O . ARG A 1 259 ? 27.660 -19.033 -30.278 1.00 98.06 259 ARG A O 1
ATOM 1799 N N . SER A 1 260 ? 28.178 -16.855 -30.216 1.00 97.44 260 SER A N 1
ATOM 1800 C CA . SER A 1 260 ? 29.608 -17.072 -29.984 1.00 97.44 260 SER A CA 1
ATOM 1801 C C . SER A 1 260 ? 29.885 -17.764 -28.645 1.00 97.44 260 SER A C 1
ATOM 1803 O O . SER A 1 260 ? 30.731 -18.660 -28.573 1.00 97.44 260 SER A O 1
ATOM 1805 N N . ARG A 1 261 ? 29.113 -17.420 -27.606 1.00 96.88 261 ARG A N 1
ATOM 1806 C CA . ARG A 1 261 ? 29.187 -18.056 -26.292 1.00 96.88 261 ARG A CA 1
ATOM 1807 C C . ARG A 1 261 ? 28.659 -19.488 -26.312 1.00 96.88 261 ARG A C 1
ATOM 1809 O O . ARG A 1 261 ? 29.324 -20.371 -25.783 1.00 96.88 261 ARG A O 1
ATOM 1816 N N . GLU A 1 262 ? 27.541 -19.751 -26.990 1.00 97.62 262 GLU A N 1
ATOM 1817 C CA . GLU A 1 262 ? 27.016 -21.116 -27.193 1.00 97.62 262 GLU A CA 1
ATOM 1818 C C . GLU A 1 262 ? 28.036 -22.033 -27.887 1.00 97.62 262 GLU A C 1
ATOM 1820 O O . GLU A 1 262 ? 28.224 -23.189 -27.502 1.00 97.62 262 GLU A O 1
ATOM 1825 N N . LEU A 1 263 ? 28.749 -21.502 -28.884 1.00 97.06 263 LEU A N 1
ATOM 1826 C CA . LEU A 1 263 ? 29.813 -22.214 -29.596 1.00 97.06 263 LEU A CA 1
ATOM 1827 C C . LEU A 1 263 ? 31.104 -22.362 -28.774 1.00 97.06 263 LEU A C 1
ATOM 1829 O O . LEU A 1 263 ? 32.038 -23.018 -29.237 1.00 97.06 263 LEU A O 1
ATOM 1833 N N . ASN A 1 264 ? 31.157 -21.790 -27.565 1.00 96.44 264 ASN A N 1
ATOM 1834 C CA . ASN A 1 264 ? 32.301 -21.829 -26.660 1.00 96.44 264 ASN A CA 1
ATOM 1835 C C . ASN A 1 264 ? 33.609 -21.432 -27.360 1.00 96.44 264 ASN A C 1
ATOM 1837 O O . ASN A 1 264 ? 34.601 -22.161 -27.299 1.00 96.44 264 ASN A O 1
ATOM 1841 N N . LEU A 1 265 ? 33.611 -20.292 -28.052 1.00 95.44 265 LEU A N 1
ATOM 1842 C CA . LEU A 1 265 ? 34.817 -19.737 -28.666 1.00 95.44 265 LEU A CA 1
ATOM 1843 C C . LEU A 1 265 ? 35.877 -19.456 -27.578 1.00 95.44 265 LEU A C 1
ATOM 1845 O O . LEU A 1 265 ? 35.699 -18.591 -26.721 1.00 95.44 265 LEU A O 1
ATOM 1849 N N . ARG A 1 266 ? 36.949 -20.266 -27.557 1.00 91.81 266 ARG A N 1
ATOM 1850 C CA . ARG A 1 266 ? 37.984 -20.290 -26.497 1.00 91.81 266 ARG A CA 1
ATOM 1851 C C . ARG A 1 266 ? 39.174 -19.378 -26.779 1.00 91.81 266 ARG A C 1
ATOM 1853 O O . ARG A 1 266 ? 40.205 -19.494 -26.115 1.00 91.81 266 ARG A O 1
ATOM 1860 N N . GLU A 1 267 ? 39.096 -18.524 -27.788 1.00 95.50 267 GLU A N 1
ATOM 1861 C CA . GLU A 1 267 ? 40.209 -17.655 -28.119 1.00 95.50 267 GLU A CA 1
ATOM 1862 C C . GLU A 1 267 ? 40.522 -16.695 -26.947 1.00 95.50 267 GLU A C 1
ATOM 1864 O O . GLU A 1 267 ? 39.603 -16.177 -26.306 1.00 95.50 267 GLU A O 1
ATOM 1869 N N . PRO A 1 268 ? 41.810 -16.420 -26.647 1.00 95.19 268 PRO A N 1
ATOM 1870 C CA . PRO A 1 268 ? 42.202 -15.673 -25.446 1.00 95.19 268 PRO A CA 1
ATOM 1871 C C . PRO A 1 268 ? 41.572 -14.283 -25.323 1.00 95.19 268 PRO A C 1
ATOM 1873 O O . PRO A 1 268 ? 41.346 -13.801 -24.218 1.00 95.19 268 PRO A O 1
ATOM 1876 N N . PHE A 1 269 ? 41.273 -13.640 -26.451 1.00 93.81 269 PHE A N 1
ATOM 1877 C CA . PHE A 1 269 ? 40.681 -12.305 -26.482 1.00 93.81 269 PHE A CA 1
ATOM 1878 C C . PHE A 1 269 ? 39.189 -12.288 -26.108 1.00 93.81 269 PHE A C 1
ATOM 1880 O O . PHE A 1 269 ? 38.686 -11.237 -25.723 1.00 93.81 269 PHE A O 1
ATOM 1887 N N . PHE A 1 270 ? 38.493 -13.432 -26.149 1.00 96.06 270 PHE A N 1
ATOM 1888 C CA . PHE A 1 270 ? 37.117 -13.560 -25.653 1.00 96.06 270 PHE A CA 1
ATOM 1889 C C . PHE A 1 270 ? 37.046 -13.935 -24.170 1.00 96.06 270 PHE A C 1
ATOM 1891 O O . PHE A 1 270 ? 36.015 -13.727 -23.535 1.00 96.06 270 PHE A O 1
ATOM 1898 N N . ALA A 1 271 ? 38.128 -14.480 -23.604 1.00 95.62 271 ALA A N 1
ATOM 1899 C CA . ALA A 1 271 ? 38.134 -15.015 -22.243 1.00 95.62 271 ALA A CA 1
ATOM 1900 C C . ALA A 1 271 ? 37.739 -13.965 -21.192 1.00 95.62 271 ALA A C 1
ATOM 1902 O O . ALA A 1 271 ? 36.974 -14.273 -20.283 1.00 95.62 271 ALA A O 1
ATOM 1903 N N . THR A 1 272 ? 38.211 -12.724 -21.342 1.00 96.25 272 THR A N 1
ATOM 1904 C CA . THR A 1 272 ? 37.902 -11.627 -20.412 1.00 96.25 272 THR A CA 1
ATOM 1905 C C . THR A 1 272 ? 36.421 -11.247 -20.435 1.00 96.25 272 THR A C 1
ATOM 1907 O O . THR A 1 272 ? 35.813 -11.122 -19.375 1.00 96.25 272 THR A O 1
ATOM 1910 N N . GLU A 1 273 ? 35.819 -11.095 -21.620 1.00 96.88 273 GLU A N 1
ATOM 1911 C CA . GLU A 1 273 ? 34.394 -10.744 -21.735 1.00 96.88 273 GLU A CA 1
ATOM 1912 C C . GLU A 1 273 ? 33.490 -11.902 -21.302 1.00 96.88 273 GLU A C 1
ATOM 1914 O O . GLU A 1 273 ? 32.493 -11.676 -20.624 1.00 96.88 273 GLU A O 1
ATOM 1919 N N . ASN A 1 274 ? 33.863 -13.147 -21.613 1.00 96.69 274 ASN A N 1
ATOM 1920 C CA . ASN A 1 274 ? 33.131 -14.324 -21.145 1.00 96.69 274 ASN A CA 1
ATOM 1921 C C . ASN A 1 274 ? 33.168 -14.446 -19.614 1.00 96.69 274 ASN A C 1
ATOM 1923 O O . ASN A 1 274 ? 32.132 -14.690 -19.006 1.00 96.69 274 ASN A O 1
ATOM 1927 N N . ALA A 1 275 ? 34.321 -14.210 -18.980 1.00 96.50 275 ALA A N 1
ATOM 1928 C CA . ALA A 1 275 ? 34.422 -14.215 -17.521 1.00 96.50 275 ALA A CA 1
ATOM 1929 C C . ALA A 1 275 ? 33.573 -13.104 -16.876 1.00 96.50 275 ALA A C 1
ATOM 1931 O O . ALA A 1 275 ? 32.914 -13.346 -15.866 1.00 96.50 275 ALA A O 1
ATOM 1932 N N . ALA A 1 276 ? 33.548 -11.905 -17.471 1.00 96.75 276 ALA A N 1
ATOM 1933 C CA . ALA A 1 276 ? 32.701 -10.806 -17.007 1.00 96.75 276 ALA A CA 1
ATOM 1934 C C . ALA A 1 276 ? 31.200 -11.115 -17.174 1.00 96.75 276 ALA A C 1
ATOM 1936 O O . ALA A 1 276 ? 30.406 -10.797 -16.292 1.00 96.75 276 ALA A O 1
ATOM 1937 N N . LEU A 1 277 ? 30.809 -11.767 -18.276 1.00 97.31 277 LEU A N 1
ATOM 1938 C CA . LEU A 1 277 ? 29.444 -12.260 -18.485 1.00 97.31 277 LEU A CA 1
ATOM 1939 C C . LEU A 1 277 ? 29.049 -13.301 -17.433 1.00 97.31 277 LEU A C 1
ATOM 1941 O O . LEU A 1 277 ? 27.971 -13.188 -16.856 1.00 97.31 277 LEU A O 1
ATOM 1945 N N . ASP A 1 278 ? 29.922 -14.271 -17.150 1.00 97.69 278 ASP A N 1
ATOM 1946 C CA . ASP A 1 278 ? 29.680 -15.292 -16.125 1.00 97.69 278 ASP A CA 1
ATOM 1947 C C . ASP A 1 278 ? 29.495 -14.665 -14.730 1.00 97.69 278 ASP A C 1
ATOM 1949 O O . ASP A 1 278 ? 28.673 -15.130 -13.941 1.00 97.69 278 ASP A O 1
ATOM 1953 N N . GLU A 1 279 ? 30.257 -13.617 -14.395 1.00 98.12 279 GLU A N 1
ATOM 1954 C CA . GLU A 1 279 ? 30.101 -12.884 -13.132 1.00 98.12 279 GLU A CA 1
ATOM 1955 C C . GLU A 1 279 ? 28.775 -12.112 -13.076 1.00 98.12 279 GLU A C 1
ATOM 1957 O O . GLU A 1 279 ? 28.065 -12.185 -12.070 1.00 98.12 279 GLU A O 1
ATOM 1962 N N . ALA A 1 280 ? 28.417 -11.407 -14.153 1.00 97.69 280 ALA A N 1
ATOM 1963 C CA . ALA A 1 280 ? 27.175 -10.643 -14.230 1.00 97.69 280 ALA A CA 1
ATOM 1964 C C . ALA A 1 280 ? 25.934 -11.550 -14.152 1.00 97.69 280 ALA A C 1
ATOM 1966 O O . ALA A 1 280 ? 24.976 -11.223 -13.452 1.00 97.69 280 ALA A O 1
ATOM 1967 N N . GLU A 1 281 ? 25.964 -12.717 -14.798 1.00 97.62 281 GLU A N 1
ATOM 1968 C CA . GLU A 1 281 ? 24.889 -13.710 -14.708 1.00 97.62 281 GLU A CA 1
ATOM 1969 C C . GLU A 1 281 ? 24.770 -14.316 -13.317 1.00 97.62 281 GLU A C 1
ATOM 1971 O O . GLU A 1 281 ? 23.672 -14.350 -12.773 1.00 97.62 281 GLU A O 1
ATOM 1976 N N . LYS A 1 282 ? 25.888 -14.692 -12.684 1.00 98.50 282 LYS A N 1
ATOM 1977 C CA . LYS A 1 282 ? 25.865 -15.145 -11.284 1.00 98.50 282 LYS A CA 1
ATOM 1978 C C . LYS A 1 282 ? 25.277 -14.087 -10.357 1.00 98.50 282 LYS A C 1
ATOM 1980 O O . LYS A 1 282 ? 24.551 -14.433 -9.430 1.00 98.50 282 LYS A O 1
ATOM 1985 N N . ARG A 1 283 ? 25.588 -12.806 -10.590 1.00 98.31 283 ARG A N 1
ATOM 1986 C CA . ARG A 1 283 ? 25.006 -11.697 -9.824 1.00 98.31 283 ARG A CA 1
ATOM 1987 C C . ARG A 1 283 ? 23.498 -11.589 -10.060 1.00 98.31 283 ARG A C 1
ATOM 1989 O O . ARG A 1 283 ? 22.771 -11.451 -9.083 1.00 98.31 283 ARG A O 1
ATOM 1996 N N . ARG A 1 284 ? 23.026 -11.674 -11.309 1.00 98.19 284 ARG A N 1
ATOM 1997 C CA . ARG A 1 284 ? 21.587 -11.691 -11.627 1.00 98.19 284 ARG A CA 1
ATOM 1998 C C . ARG A 1 284 ? 20.882 -12.860 -10.933 1.00 98.19 284 ARG A C 1
ATOM 2000 O O . ARG A 1 284 ? 19.895 -12.632 -10.248 1.00 98.19 284 ARG A O 1
ATOM 2007 N N . ASP A 1 285 ? 21.416 -14.073 -11.048 1.00 98.31 285 ASP A N 1
ATOM 2008 C CA . ASP A 1 285 ? 20.819 -15.279 -10.456 1.00 98.31 285 ASP A CA 1
ATOM 2009 C C . ASP A 1 285 ? 20.782 -15.193 -8.919 1.00 98.31 285 ASP A C 1
ATOM 2011 O O . ASP A 1 285 ? 19.804 -15.587 -8.281 1.00 98.31 285 ASP A O 1
ATOM 2015 N N . ALA A 1 286 ? 21.826 -14.620 -8.304 1.00 98.38 286 ALA A N 1
ATOM 2016 C CA . ALA A 1 286 ? 21.841 -14.341 -6.871 1.00 98.38 286 ALA A CA 1
ATOM 2017 C C . ALA A 1 286 ? 20.730 -13.352 -6.477 1.00 98.38 286 ALA A C 1
ATOM 2019 O O . ALA A 1 286 ? 19.966 -13.642 -5.559 1.00 98.38 286 ALA A O 1
ATOM 2020 N N . LEU A 1 287 ? 20.586 -12.234 -7.198 1.00 97.50 287 LEU A N 1
ATOM 2021 C CA . LEU A 1 287 ? 19.530 -11.242 -6.955 1.00 97.50 287 LEU A CA 1
ATOM 2022 C C . LEU A 1 287 ? 18.126 -11.825 -7.151 1.00 97.50 287 LEU A C 1
ATOM 2024 O O . LEU A 1 287 ? 17.233 -11.549 -6.351 1.00 97.50 287 LEU A O 1
ATOM 2028 N N . GLU A 1 288 ? 17.936 -12.670 -8.163 1.00 97.94 288 GLU A N 1
ATOM 2029 C CA . GLU A 1 288 ? 16.677 -13.376 -8.395 1.00 97.94 288 GLU A CA 1
ATOM 2030 C C . GLU A 1 288 ? 16.327 -14.285 -7.205 1.00 97.94 288 GLU A C 1
ATOM 2032 O O . GLU A 1 288 ? 15.197 -14.247 -6.709 1.00 97.94 288 GLU A O 1
ATOM 2037 N N . SER A 1 289 ? 17.306 -15.041 -6.694 1.00 98.25 289 SER A N 1
ATOM 2038 C CA . SER A 1 289 ? 17.119 -15.897 -5.516 1.00 98.25 289 SER A CA 1
ATOM 2039 C C . SER A 1 289 ? 16.832 -15.096 -4.238 1.00 98.25 289 SER A C 1
ATOM 2041 O O . SER A 1 289 ? 15.935 -15.457 -3.479 1.00 98.25 289 SER A O 1
ATOM 2043 N N . GLU A 1 290 ? 17.514 -13.965 -4.023 1.00 98.12 290 GLU A N 1
ATOM 2044 C CA . GLU A 1 290 ? 17.245 -13.054 -2.903 1.00 98.12 290 GLU A CA 1
ATOM 2045 C C . GLU A 1 290 ? 15.826 -12.478 -2.986 1.00 98.12 290 GLU A C 1
ATOM 2047 O O . GLU A 1 290 ? 15.109 -12.424 -1.985 1.00 98.12 290 GLU A O 1
ATOM 2052 N N . ARG A 1 291 ? 15.382 -12.096 -4.188 1.00 98.12 291 ARG A N 1
ATOM 2053 C CA . ARG A 1 291 ? 14.028 -11.585 -4.429 1.00 98.12 291 ARG A CA 1
ATOM 2054 C C . ARG A 1 291 ? 12.965 -12.655 -4.169 1.00 98.12 291 ARG A C 1
ATOM 2056 O O . ARG A 1 291 ? 11.917 -12.334 -3.615 1.00 98.12 291 ARG A O 1
ATOM 2063 N N . ALA A 1 292 ? 13.228 -13.912 -4.527 1.00 98.12 292 ALA A N 1
ATOM 2064 C CA . ALA A 1 292 ? 12.345 -15.031 -4.195 1.00 98.12 292 ALA A CA 1
ATOM 2065 C C . ALA A 1 292 ? 12.215 -15.215 -2.672 1.00 98.12 292 ALA A C 1
ATOM 2067 O O . ALA A 1 292 ? 11.101 -15.257 -2.160 1.00 98.12 292 ALA A O 1
ATOM 2068 N N . VAL A 1 293 ? 13.334 -15.193 -1.936 1.00 98.31 293 VAL A N 1
ATOM 2069 C CA . VAL A 1 293 ? 13.332 -15.281 -0.464 1.00 98.31 293 VAL A CA 1
ATOM 2070 C C . VAL A 1 293 ? 12.555 -14.125 0.179 1.00 98.31 293 VAL A C 1
ATOM 2072 O O . VAL A 1 293 ? 11.829 -14.336 1.150 1.00 98.31 293 VAL A O 1
ATOM 2075 N N . LEU A 1 294 ? 12.671 -12.904 -0.352 1.00 98.00 294 LEU A N 1
ATOM 2076 C CA . LEU A 1 294 ? 11.899 -11.755 0.135 1.00 98.00 294 LEU A CA 1
ATOM 2077 C C . LEU A 1 294 ? 10.390 -11.917 -0.104 1.00 98.00 294 LEU A C 1
ATOM 2079 O O . LEU A 1 294 ? 9.608 -11.573 0.781 1.00 98.00 294 LEU A O 1
ATOM 2083 N N . ARG A 1 295 ? 9.974 -12.480 -1.245 1.00 98.19 295 ARG A N 1
ATOM 2084 C CA . ARG A 1 295 ? 8.558 -12.793 -1.515 1.00 98.19 295 ARG A CA 1
ATOM 2085 C C . ARG A 1 295 ? 8.021 -13.868 -0.575 1.00 98.19 295 ARG A C 1
ATOM 2087 O O . ARG A 1 295 ? 6.930 -13.707 -0.036 1.00 98.19 295 ARG A O 1
ATOM 2094 N N . ASP A 1 296 ? 8.800 -14.915 -0.317 1.00 98.38 296 ASP A N 1
ATOM 2095 C CA . ASP A 1 296 ? 8.420 -15.955 0.644 1.00 98.38 296 ASP A CA 1
ATOM 2096 C C . ASP A 1 296 ? 8.279 -15.370 2.056 1.00 98.38 296 ASP A C 1
ATOM 2098 O O . ASP A 1 296 ? 7.305 -15.638 2.761 1.00 98.38 296 ASP A O 1
ATOM 2102 N N . ARG A 1 297 ? 9.213 -14.498 2.458 1.00 98.38 297 ARG A N 1
ATOM 2103 C CA . ARG A 1 297 ? 9.132 -13.769 3.730 1.00 98.38 297 ARG A CA 1
ATOM 2104 C C . ARG A 1 297 ? 7.894 -12.874 3.799 1.00 98.38 297 ARG A C 1
ATOM 2106 O O . ARG A 1 297 ? 7.258 -12.822 4.846 1.00 98.38 297 ARG A O 1
ATOM 2113 N N . GLN A 1 298 ? 7.546 -12.192 2.711 1.00 98.25 298 GLN A N 1
ATOM 2114 C CA . GLN A 1 298 ? 6.341 -11.369 2.628 1.00 98.25 298 GLN A CA 1
ATOM 2115 C C . GLN A 1 298 ? 5.067 -12.209 2.789 1.00 98.25 298 GLN A C 1
ATOM 2117 O O . GLN A 1 298 ? 4.173 -11.806 3.528 1.00 98.25 298 GLN A O 1
ATOM 2122 N N . ALA A 1 299 ? 4.997 -13.385 2.161 1.00 98.12 299 ALA A N 1
ATOM 2123 C CA . ALA A 1 299 ? 3.870 -14.303 2.316 1.00 98.12 299 ALA A CA 1
ATOM 2124 C C . ALA A 1 299 ? 3.747 -14.830 3.758 1.00 98.12 299 ALA A C 1
ATOM 2126 O O . ALA A 1 299 ? 2.653 -14.845 4.321 1.00 98.12 299 ALA A O 1
ATOM 2127 N N . LEU A 1 300 ? 4.870 -15.199 4.386 1.00 98.38 300 LEU A N 1
ATOM 2128 C CA . LEU A 1 300 ? 4.895 -15.625 5.790 1.00 98.38 300 LEU A CA 1
ATOM 2129 C C . LEU A 1 300 ? 4.451 -14.508 6.742 1.00 98.38 300 LEU A C 1
ATOM 2131 O O . LEU A 1 300 ? 3.711 -14.775 7.684 1.00 98.38 300 LEU A O 1
ATOM 2135 N N . GLU A 1 301 ? 4.869 -13.267 6.490 1.00 97.94 301 GLU A N 1
ATOM 2136 C CA . GLU A 1 301 ? 4.464 -12.107 7.290 1.00 97.94 301 GLU A CA 1
ATOM 2137 C C . GLU A 1 301 ? 2.971 -11.780 7.130 1.00 97.94 301 GLU A C 1
ATOM 2139 O O . GLU A 1 301 ? 2.305 -11.376 8.078 1.00 97.94 301 GLU A O 1
ATOM 2144 N N . GLN A 1 302 ? 2.406 -11.976 5.937 1.00 98.06 302 GLN A N 1
ATOM 2145 C CA . GLN A 1 302 ? 0.963 -11.832 5.728 1.00 98.06 302 GLN A CA 1
ATOM 2146 C C . GLN A 1 302 ? 0.176 -12.897 6.495 1.00 98.06 302 GLN A C 1
ATOM 2148 O O . GLN A 1 302 ? -0.841 -12.583 7.114 1.00 98.06 302 GLN A O 1
ATOM 2153 N N . GLN A 1 303 ? 0.656 -14.142 6.491 1.00 98.38 303 GLN A N 1
ATOM 2154 C CA . GLN A 1 303 ? 0.031 -15.218 7.253 1.00 98.38 303 GLN A CA 1
ATOM 2155 C C . GLN A 1 303 ? 0.108 -14.958 8.766 1.00 98.38 303 GLN A C 1
ATOM 2157 O O . GLN A 1 303 ? -0.911 -15.048 9.451 1.00 98.38 303 GLN A O 1
ATOM 2162 N N . SER A 1 304 ? 1.287 -14.604 9.288 1.00 98.19 304 SER A N 1
ATOM 2163 C CA . SER A 1 304 ? 1.474 -14.324 10.718 1.00 98.19 304 SER A CA 1
ATOM 2164 C C . SER A 1 304 ? 0.620 -13.141 11.179 1.00 98.19 304 SER A C 1
ATOM 2166 O O . SER A 1 304 ? 0.026 -13.184 12.259 1.00 98.19 304 SER A O 1
ATOM 2168 N N . PHE A 1 305 ? 0.502 -12.104 10.346 1.00 98.31 305 PHE A N 1
ATOM 2169 C CA . PHE A 1 305 ? -0.364 -10.968 10.619 1.00 98.31 305 PHE A CA 1
ATOM 2170 C C . PHE A 1 305 ? -1.842 -11.357 10.640 1.00 98.31 305 PHE A C 1
ATOM 2172 O O . PHE A 1 305 ? -2.547 -10.938 11.552 1.00 98.31 305 PHE A O 1
ATOM 2179 N N . ALA A 1 306 ? -2.310 -12.179 9.697 1.00 98.31 306 ALA A N 1
ATOM 2180 C CA . ALA A 1 306 ? -3.700 -12.635 9.676 1.00 98.31 306 ALA A CA 1
ATOM 2181 C C . ALA A 1 306 ? -4.069 -13.414 10.954 1.00 98.31 306 ALA A C 1
ATOM 2183 O O . ALA A 1 306 ? -5.140 -13.205 11.526 1.00 98.31 306 ALA A O 1
ATOM 2184 N N . GLU A 1 307 ? -3.164 -14.267 11.444 1.00 98.38 307 GLU A N 1
ATOM 2185 C CA . GLU A 1 307 ? -3.338 -14.992 12.709 1.00 98.38 307 GLU A CA 1
ATOM 2186 C C . GLU A 1 307 ? -3.393 -14.031 13.911 1.00 98.38 307 GLU A C 1
ATOM 2188 O O . GLU A 1 307 ? -4.301 -14.120 14.744 1.00 98.38 307 GLU A O 1
ATOM 2193 N N . LEU A 1 308 ? -2.466 -13.067 13.979 1.00 98.12 308 LEU A N 1
ATOM 2194 C CA . LEU A 1 308 ? -2.415 -12.072 15.053 1.00 98.12 308 LEU A CA 1
ATOM 2195 C C . LEU A 1 308 ? -3.636 -11.140 15.035 1.00 98.12 308 LEU A C 1
ATOM 2197 O O . LEU A 1 308 ? -4.186 -10.808 16.086 1.00 98.12 308 LEU A O 1
ATOM 2201 N N . GLU A 1 309 ? -4.077 -10.718 13.853 1.00 98.19 309 GLU A N 1
ATOM 2202 C CA . GLU A 1 309 ? -5.260 -9.885 13.674 1.00 98.19 309 GLU A CA 1
ATOM 2203 C C . GLU A 1 309 ? -6.519 -10.627 14.129 1.00 98.19 309 GLU A C 1
ATOM 2205 O O . GLU A 1 309 ? -7.313 -10.062 14.884 1.00 98.19 309 GLU A O 1
ATOM 2210 N N . ALA A 1 310 ? -6.676 -11.902 13.757 1.00 98.38 310 ALA A N 1
ATOM 2211 C CA . ALA A 1 310 ? -7.784 -12.733 14.219 1.00 98.38 310 ALA A CA 1
ATOM 2212 C C . ALA A 1 310 ? -7.789 -12.878 15.752 1.00 98.38 310 ALA A C 1
ATOM 2214 O O . ALA A 1 310 ? -8.840 -12.733 16.387 1.00 98.38 310 ALA A O 1
ATOM 2215 N N . GLU A 1 311 ? -6.620 -13.087 16.371 1.00 98.44 311 GLU A N 1
ATOM 2216 C CA . GLU A 1 311 ? -6.493 -13.131 17.829 1.00 98.44 311 GLU A CA 1
ATOM 2217 C C . GLU A 1 311 ? -6.929 -11.800 18.465 1.00 98.44 311 GLU A C 1
ATOM 2219 O O . GLU A 1 311 ? -7.764 -11.786 19.374 1.00 98.44 311 GLU A O 1
ATOM 2224 N N . ARG A 1 312 ? -6.433 -10.661 17.969 1.00 98.06 312 ARG A N 1
ATOM 2225 C CA . ARG A 1 312 ? -6.788 -9.331 18.495 1.00 98.06 312 ARG A CA 1
ATOM 2226 C C . ARG A 1 312 ? -8.259 -8.993 18.287 1.00 98.06 312 ARG A C 1
ATOM 2228 O O . ARG A 1 312 ? -8.892 -8.448 19.191 1.00 98.06 312 ARG A O 1
ATOM 2235 N N . GLN A 1 313 ? -8.827 -9.365 17.148 1.00 98.25 313 GLN A N 1
ATOM 2236 C CA . GLN A 1 313 ? -10.249 -9.197 16.872 1.00 98.25 313 GLN A CA 1
ATOM 2237 C C . GLN A 1 313 ? -11.100 -10.026 17.843 1.00 98.25 313 GLN A C 1
ATOM 2239 O O . GLN A 1 313 ? -12.101 -9.531 18.369 1.00 98.25 313 GLN A O 1
ATOM 2244 N N . SER A 1 314 ? -10.668 -11.251 18.161 1.00 98.38 314 SER A N 1
ATOM 2245 C CA . SER A 1 314 ? -11.335 -12.074 19.172 1.00 98.38 314 SER A CA 1
ATOM 2246 C C . SER A 1 314 ? -11.309 -11.412 20.558 1.00 98.38 314 SER A C 1
ATOM 2248 O O . SER A 1 314 ? -12.338 -11.382 21.235 1.00 98.38 314 SER A O 1
ATOM 2250 N N . GLN A 1 315 ? -10.197 -10.775 20.948 1.00 98.06 315 GLN A N 1
ATOM 2251 C CA . GLN A 1 315 ? -10.083 -10.032 22.211 1.00 98.06 315 GLN A CA 1
ATOM 2252 C C . GLN A 1 315 ? -11.037 -8.831 22.263 1.00 98.06 315 GLN A C 1
ATOM 2254 O O . GLN A 1 315 ? -11.696 -8.624 23.282 1.00 98.06 315 GLN A O 1
ATOM 2259 N N . VAL A 1 316 ? -11.164 -8.076 21.165 1.00 98.19 316 VAL A N 1
ATOM 2260 C CA . VAL A 1 316 ? -12.133 -6.969 21.062 1.00 98.19 316 VAL A CA 1
ATOM 2261 C C . VAL A 1 316 ? -13.562 -7.490 21.229 1.00 98.19 316 VAL A C 1
ATOM 2263 O O . VAL A 1 316 ? -14.305 -6.964 22.057 1.00 98.19 316 VAL A O 1
ATOM 2266 N N . SER A 1 317 ? -13.926 -8.566 20.523 1.00 97.75 317 SER A N 1
ATOM 2267 C CA . SER A 1 317 ? -15.268 -9.160 20.627 1.00 97.75 317 SER A CA 1
ATOM 2268 C C . SER A 1 317 ? -15.574 -9.693 22.035 1.00 97.75 317 SER A C 1
ATOM 2270 O O . SER A 1 317 ? -16.681 -9.525 22.550 1.00 97.75 317 SER A O 1
ATOM 2272 N N . ALA A 1 318 ? -14.579 -10.275 22.713 1.00 98.19 318 ALA A N 1
ATOM 2273 C CA . ALA A 1 318 ? -14.715 -10.758 24.081 1.00 98.19 318 ALA A CA 1
ATOM 2274 C C . ALA A 1 318 ? -14.901 -9.605 25.083 1.00 98.19 318 ALA A C 1
ATOM 2276 O O . ALA A 1 318 ? -15.719 -9.721 26.001 1.00 98.19 318 ALA A O 1
ATOM 2277 N N . ALA A 1 319 ? -14.183 -8.491 24.896 1.00 97.94 319 ALA A N 1
ATOM 2278 C CA . ALA A 1 319 ? -14.333 -7.283 25.705 1.00 97.94 319 ALA A CA 1
ATOM 2279 C C . ALA A 1 319 ? -15.713 -6.631 25.503 1.00 97.94 319 ALA A C 1
ATOM 2281 O O . ALA A 1 319 ? -16.368 -6.262 26.477 1.00 97.94 319 ALA A O 1
ATOM 2282 N N . GLU A 1 320 ? -16.205 -6.572 24.263 1.00 98.31 320 GLU A N 1
ATOM 2283 C CA . GLU A 1 320 ? -17.557 -6.099 23.937 1.00 98.31 320 GLU A CA 1
ATOM 2284 C C . GLU A 1 320 ? -18.641 -6.952 24.610 1.00 98.31 320 GLU A C 1
ATOM 2286 O O . GLU A 1 320 ? -19.507 -6.419 25.308 1.00 98.31 320 GLU A O 1
ATOM 2291 N N . ALA A 1 321 ? -18.544 -8.280 24.505 1.00 98.31 321 ALA A N 1
ATOM 2292 C CA . ALA A 1 321 ? -19.474 -9.198 25.161 1.00 98.31 321 ALA A CA 1
ATOM 2293 C C . ALA A 1 321 ? -19.398 -9.128 26.700 1.00 98.31 321 ALA A C 1
ATOM 2295 O O . ALA A 1 321 ? -20.383 -9.370 27.404 1.00 98.31 321 ALA A O 1
ATOM 2296 N N . ALA A 1 322 ? -18.226 -8.832 27.269 1.00 97.94 322 ALA A N 1
ATOM 2297 C CA . ALA A 1 322 ? -18.083 -8.599 28.703 1.00 97.94 322 ALA A CA 1
ATOM 2298 C C . ALA A 1 322 ? -18.763 -7.289 29.132 1.00 97.94 322 ALA A C 1
ATOM 2300 O O . ALA A 1 322 ? -19.509 -7.292 30.115 1.00 97.94 322 ALA A O 1
ATOM 2301 N N . LEU A 1 323 ? -18.573 -6.207 28.371 1.00 98.06 323 LEU A N 1
ATOM 2302 C CA . LEU A 1 323 ? -19.219 -4.915 28.600 1.00 98.06 323 LEU A CA 1
ATOM 2303 C C . LEU A 1 323 ? -20.748 -5.017 28.525 1.00 98.06 323 LEU A C 1
ATOM 2305 O O . LEU A 1 323 ? -21.444 -4.494 29.396 1.00 98.06 323 LEU A O 1
ATOM 2309 N N . GLU A 1 324 ? -21.281 -5.728 27.531 1.00 98.31 324 GLU A N 1
ATOM 2310 C CA . GLU A 1 324 ? -22.723 -5.946 27.391 1.00 98.31 324 GLU A CA 1
ATOM 2311 C C . GLU A 1 324 ? -23.305 -6.705 28.591 1.00 98.31 324 GLU A C 1
ATOM 2313 O O . GLU A 1 324 ? -24.307 -6.277 29.172 1.00 98.31 324 GLU A O 1
ATOM 2318 N N . ARG A 1 325 ? -22.629 -7.770 29.048 1.00 98.50 325 ARG A N 1
ATOM 2319 C CA . ARG A 1 325 ? -23.009 -8.485 30.279 1.00 98.50 325 ARG A CA 1
ATOM 2320 C C . ARG A 1 325 ? -22.987 -7.570 31.505 1.00 98.50 325 ARG A C 1
ATOM 2322 O O . ARG A 1 325 ? -23.939 -7.584 32.282 1.00 98.50 325 ARG A O 1
ATOM 2329 N N . GLY A 1 326 ? -21.953 -6.739 31.655 1.00 97.69 326 GLY A N 1
ATOM 2330 C CA . GLY A 1 326 ? -21.858 -5.763 32.747 1.00 97.69 326 GLY A CA 1
ATOM 2331 C C . GLY A 1 326 ? -23.009 -4.747 32.744 1.00 97.69 326 GLY A C 1
ATOM 2332 O O . GLY A 1 326 ? -23.603 -4.471 33.788 1.00 97.69 326 GLY A O 1
ATOM 2333 N N . ARG A 1 327 ? -23.393 -4.247 31.564 1.00 98.12 327 ARG A N 1
ATOM 2334 C CA . ARG A 1 327 ? -24.552 -3.353 31.392 1.00 98.12 327 ARG A CA 1
ATOM 2335 C C . ARG A 1 327 ? -25.876 -4.051 31.719 1.00 98.12 327 ARG A C 1
ATOM 2337 O O . ARG A 1 327 ? -26.738 -3.441 32.354 1.00 98.12 327 ARG A O 1
ATOM 2344 N N . GLY A 1 328 ? -26.021 -5.324 31.351 1.00 98.25 328 GLY A N 1
ATOM 2345 C CA . GLY A 1 328 ? -27.173 -6.151 31.720 1.00 98.25 328 GLY A CA 1
ATOM 2346 C C . GLY A 1 328 ? -27.320 -6.333 33.236 1.00 98.25 328 GLY A C 1
ATOM 2347 O O . GLY A 1 328 ? -28.408 -6.134 33.780 1.00 98.25 328 GLY A O 1
ATOM 2348 N N . GLU A 1 329 ? -26.220 -6.631 33.937 1.00 98.25 329 GLU A N 1
ATOM 2349 C CA . GLU A 1 329 ? -26.186 -6.726 35.405 1.00 98.25 329 GLU A CA 1
ATOM 2350 C C . GLU A 1 329 ? -26.619 -5.402 36.058 1.00 98.25 329 GLU A C 1
ATOM 2352 O O . GLU A 1 329 ? -27.519 -5.395 36.902 1.00 98.25 329 GLU A O 1
ATOM 2357 N N . TYR A 1 330 ? -26.055 -4.270 35.624 1.00 98.12 330 TYR A N 1
ATOM 2358 C CA . TYR A 1 330 ? -26.438 -2.943 36.121 1.00 98.12 330 TYR A CA 1
ATOM 2359 C C . TYR A 1 330 ? -27.932 -2.650 35.925 1.00 98.12 330 TYR A C 1
ATOM 2361 O O . TYR A 1 330 ? -28.614 -2.227 36.864 1.00 98.12 330 TYR A O 1
ATOM 2369 N N . ALA A 1 331 ? -28.462 -2.912 34.726 1.00 98.38 331 ALA A N 1
ATOM 2370 C CA . ALA A 1 331 ? -29.874 -2.701 34.421 1.00 98.38 331 ALA A CA 1
ATOM 2371 C C . ALA A 1 331 ? -30.789 -3.547 35.322 1.00 98.38 331 ALA A C 1
ATOM 2373 O O . ALA A 1 331 ? -31.839 -3.068 35.757 1.00 98.38 331 ALA A O 1
ATOM 2374 N N . SER A 1 332 ? -30.375 -4.776 35.655 1.00 98.31 332 SER A N 1
ATOM 2375 C CA . SER A 1 332 ? -31.119 -5.649 36.568 1.00 98.31 332 SER A CA 1
ATOM 2376 C C . SER A 1 332 ? -31.203 -5.073 37.990 1.00 98.31 332 SER A C 1
ATOM 2378 O O . SER A 1 332 ? -32.295 -5.020 38.564 1.00 98.31 332 SER A O 1
ATOM 2380 N N . PHE A 1 333 ? -30.096 -4.551 38.532 1.00 98.06 333 PHE A N 1
ATOM 2381 C CA . PHE A 1 333 ? -30.080 -3.915 39.852 1.00 98.06 333 PHE A CA 1
ATOM 2382 C C . PHE A 1 333 ? -30.874 -2.604 39.869 1.00 98.06 333 PHE A C 1
ATOM 2384 O O . PHE A 1 333 ? -31.594 -2.328 40.832 1.00 98.06 333 PHE A O 1
ATOM 2391 N N . ASP A 1 334 ? -30.809 -1.802 38.802 1.00 98.25 334 ASP A N 1
ATOM 2392 C CA . ASP A 1 334 ? -31.581 -0.559 38.734 1.00 98.25 334 ASP A CA 1
ATOM 2393 C C . ASP A 1 334 ? -33.090 -0.832 38.620 1.00 98.25 334 ASP A C 1
ATOM 2395 O O . ASP A 1 334 ? -33.890 -0.153 39.268 1.00 98.25 334 ASP A O 1
ATOM 2399 N N . ALA A 1 335 ? -33.496 -1.868 37.878 1.00 98.38 335 ALA A N 1
ATOM 2400 C CA . ALA A 1 335 ? -34.889 -2.311 37.825 1.00 98.38 335 ALA A CA 1
ATOM 2401 C C . ALA A 1 335 ? -35.401 -2.759 39.206 1.00 98.38 335 ALA A C 1
ATOM 2403 O O . ALA A 1 335 ? -36.486 -2.344 39.626 1.00 98.38 335 ALA A O 1
ATOM 2404 N N . GLN A 1 336 ? -34.601 -3.531 39.955 1.00 98.31 336 GLN A N 1
ATOM 2405 C CA . GLN A 1 336 ? -34.923 -3.907 41.336 1.00 98.31 336 GLN A CA 1
ATOM 2406 C C . GLN A 1 336 ? -35.088 -2.667 42.222 1.00 98.31 336 GLN A C 1
ATOM 2408 O O . GLN A 1 336 ? -36.117 -2.522 42.889 1.00 98.31 336 GLN A O 1
ATOM 2413 N N . ARG A 1 337 ? -34.146 -1.719 42.155 1.00 98.38 337 ARG A N 1
ATOM 2414 C CA . ARG A 1 337 ? -34.205 -0.457 42.904 1.00 98.38 337 ARG A CA 1
ATOM 2415 C C . ARG A 1 337 ? -35.469 0.345 42.592 1.00 98.38 337 ARG A C 1
ATOM 2417 O O . ARG A 1 337 ? -36.116 0.846 43.511 1.00 98.38 337 ARG A O 1
ATOM 2424 N N . ARG A 1 338 ? -35.845 0.472 41.314 1.00 98.69 338 ARG A N 1
ATOM 2425 C CA . ARG A 1 338 ? -37.088 1.153 40.899 1.00 98.69 338 ARG A CA 1
ATOM 2426 C C . ARG A 1 338 ? -38.318 0.458 41.485 1.00 98.69 338 ARG A C 1
ATOM 2428 O O . ARG A 1 338 ? -39.141 1.127 42.102 1.00 98.69 338 ARG A O 1
ATOM 2435 N N . SER A 1 339 ? -38.381 -0.873 41.400 1.00 98.31 339 SER A N 1
ATOM 2436 C CA . SER A 1 339 ? -39.507 -1.649 41.937 1.00 98.31 339 SER A CA 1
ATOM 2437 C C . SER A 1 339 ? -39.684 -1.487 43.454 1.00 98.31 339 SER A C 1
ATOM 2439 O O . SER A 1 339 ? -40.809 -1.351 43.933 1.00 98.31 339 SER A O 1
ATOM 2441 N N . LEU A 1 340 ? -38.586 -1.435 44.220 1.00 98.00 340 LEU A N 1
ATOM 2442 C CA . LEU A 1 340 ? -38.628 -1.207 45.668 1.00 98.00 340 LEU A CA 1
ATOM 2443 C C . LEU A 1 340 ? -39.050 0.227 46.006 1.00 98.00 340 LEU A C 1
ATOM 2445 O O . LEU A 1 340 ? -39.856 0.428 46.912 1.00 98.00 340 LEU A O 1
ATOM 2449 N N . ARG A 1 341 ? -38.577 1.225 45.247 1.00 98.50 341 ARG A N 1
ATOM 2450 C CA . ARG A 1 341 ? -39.015 2.623 45.408 1.00 98.50 341 ARG A CA 1
ATOM 2451 C C . ARG A 1 341 ? -40.509 2.789 45.154 1.00 98.50 341 ARG A C 1
ATOM 2453 O O . ARG A 1 341 ? -41.158 3.548 45.870 1.00 98.50 341 ARG A O 1
ATOM 2460 N N . ASP A 1 342 ? -41.053 2.100 44.158 1.00 98.50 342 ASP A N 1
ATOM 2461 C CA . ASP A 1 342 ? -42.483 2.163 43.854 1.00 98.50 342 ASP A CA 1
ATOM 2462 C C . ASP A 1 342 ? -43.323 1.496 44.950 1.00 98.50 342 ASP A C 1
ATOM 2464 O O . ASP A 1 342 ? -44.331 2.068 45.370 1.00 98.50 342 ASP A O 1
ATOM 2468 N N . LYS A 1 343 ? -42.863 0.362 45.500 1.00 98.44 343 LYS A N 1
ATOM 2469 C CA . LYS A 1 343 ? -43.475 -0.271 46.682 1.00 98.44 343 LYS A CA 1
ATOM 2470 C C . LYS A 1 343 ? -43.449 0.648 47.902 1.00 98.44 343 LYS A C 1
ATOM 2472 O O . LYS A 1 343 ? -44.485 0.855 48.523 1.00 98.44 343 LYS A O 1
ATOM 2477 N N . ARG A 1 344 ? -42.305 1.277 48.193 1.00 98.38 344 ARG A N 1
ATOM 2478 C CA . ARG A 1 344 ? -42.166 2.224 49.310 1.00 98.38 344 ARG A CA 1
ATOM 2479 C C . ARG A 1 344 ? -43.158 3.378 49.183 1.00 98.38 344 ARG A C 1
ATOM 2481 O O . ARG A 1 344 ? -43.875 3.685 50.127 1.00 98.38 344 ARG A O 1
ATOM 2488 N N . LYS A 1 345 ? -43.259 3.976 47.990 1.00 98.62 345 LYS A N 1
ATOM 2489 C CA . LYS A 1 345 ? -44.235 5.042 47.710 1.00 98.62 345 LYS A CA 1
ATOM 2490 C C . LYS A 1 345 ? -45.682 4.572 47.870 1.00 98.62 345 LYS A C 1
ATOM 2492 O O . LYS A 1 345 ? -46.529 5.386 48.226 1.00 98.62 345 LYS A O 1
ATOM 2497 N N . ALA A 1 346 ? -45.992 3.311 47.563 1.00 98.38 346 ALA A N 1
ATOM 2498 C CA . ALA A 1 346 ? -47.328 2.756 47.765 1.00 98.38 346 ALA A CA 1
ATOM 2499 C C . ALA A 1 346 ? -47.669 2.655 49.260 1.00 98.38 346 ALA A C 1
ATOM 2501 O O . ALA A 1 346 ? -48.732 3.130 49.654 1.00 98.38 346 ALA A O 1
ATOM 2502 N N . ILE A 1 347 ? -46.740 2.157 50.085 1.00 98.12 347 ILE A N 1
ATOM 2503 C CA . ILE A 1 347 ? -46.897 2.102 51.547 1.00 98.12 347 ILE A CA 1
ATOM 2504 C C . ILE A 1 347 ? -47.049 3.512 52.134 1.00 98.12 347 ILE A C 1
ATOM 2506 O O . ILE A 1 347 ? -47.983 3.774 52.885 1.00 98.12 347 ILE A O 1
ATOM 2510 N N . GLU A 1 348 ? -46.213 4.470 51.722 1.00 98.00 348 GLU A N 1
ATOM 2511 C CA . GLU A 1 348 ? -46.315 5.863 52.188 1.00 98.00 348 GLU A CA 1
ATOM 2512 C C . GLU A 1 348 ? -47.662 6.513 51.814 1.00 98.00 348 GLU A C 1
ATOM 2514 O O . GLU A 1 348 ? -48.211 7.319 52.571 1.00 98.00 348 GLU A O 1
ATOM 2519 N N . ARG A 1 349 ? -48.231 6.168 50.648 1.00 98.56 349 ARG A N 1
ATOM 2520 C CA . ARG A 1 349 ? -49.582 6.611 50.262 1.00 98.56 349 ARG A CA 1
ATOM 2521 C C . ARG A 1 349 ? -50.651 5.979 51.150 1.00 98.56 349 ARG A C 1
ATOM 2523 O O . ARG A 1 349 ? -51.524 6.712 51.606 1.00 98.56 349 ARG A O 1
ATOM 2530 N N . GLN A 1 350 ? -50.551 4.680 51.430 1.00 98.12 350 GLN A N 1
ATOM 2531 C CA . GLN A 1 350 ? -51.473 3.967 52.321 1.00 98.12 350 GLN A CA 1
ATOM 2532 C C . GLN A 1 350 ? -51.441 4.544 53.741 1.00 98.12 350 GLN A C 1
ATOM 2534 O O . GLN A 1 350 ? -52.488 4.924 54.260 1.00 98.12 350 GLN A O 1
ATOM 2539 N N . GLN A 1 351 ? -50.255 4.739 54.328 1.00 97.88 351 GLN A N 1
ATOM 2540 C CA . GLN A 1 351 ? -50.094 5.388 55.637 1.00 97.88 351 GLN A CA 1
ATOM 2541 C C . GLN A 1 351 ? -50.742 6.780 55.667 1.00 97.88 351 GLN A C 1
ATOM 2543 O O . GLN A 1 351 ? -51.447 7.137 56.611 1.00 97.88 351 GLN A O 1
ATOM 2548 N N . LYS A 1 352 ? -50.562 7.571 54.601 1.00 98.38 352 LYS A N 1
ATOM 2549 C CA . LYS A 1 352 ? -51.173 8.902 54.483 1.00 98.38 352 LYS A CA 1
ATOM 2550 C C . LYS A 1 352 ? -52.700 8.847 54.373 1.00 98.38 352 LYS A C 1
ATOM 2552 O O . LYS A 1 352 ? -53.373 9.743 54.881 1.00 98.38 352 LYS A O 1
ATOM 2557 N N . GLU A 1 353 ? -53.257 7.859 53.680 1.00 98.31 353 GLU A N 1
ATOM 2558 C CA . GLU A 1 353 ? -54.706 7.660 53.547 1.00 98.31 353 GLU A CA 1
ATOM 2559 C C . GLU A 1 353 ? -55.347 7.185 54.855 1.00 98.31 353 GLU A C 1
ATOM 2561 O O . GLU A 1 353 ? -56.383 7.726 55.253 1.00 98.31 353 GLU A O 1
ATOM 2566 N N . LEU A 1 354 ? -54.698 6.260 55.566 1.00 97.81 354 LEU A N 1
ATOM 2567 C CA . LEU A 1 354 ? -55.104 5.810 56.899 1.00 97.81 354 LEU A CA 1
ATOM 2568 C C . LEU A 1 354 ? -55.048 6.959 57.910 1.00 97.81 354 LEU A C 1
ATOM 2570 O O . LEU A 1 354 ? -56.037 7.227 58.590 1.00 97.81 354 LEU A O 1
ATOM 2574 N N . GLY A 1 355 ? -53.959 7.736 57.921 1.00 97.81 355 GLY A N 1
ATOM 2575 C CA . GLY A 1 355 ? -53.828 8.919 58.774 1.00 97.81 355 GLY A CA 1
ATOM 2576 C C . GLY A 1 355 ? -54.912 9.970 58.506 1.00 97.81 355 GLY A C 1
ATOM 2577 O O . GLY A 1 355 ? -55.519 10.492 59.440 1.00 97.81 355 GLY A O 1
ATOM 2578 N N . LYS A 1 356 ? -55.238 10.233 57.231 1.00 98.31 356 LYS A N 1
ATOM 2579 C CA . LYS A 1 356 ? -56.372 11.104 56.865 1.00 98.31 356 LYS A CA 1
ATOM 2580 C C . LYS A 1 356 ? -57.709 10.543 57.350 1.00 98.31 356 LYS A C 1
ATOM 2582 O O . LYS A 1 356 ? -58.541 11.313 57.824 1.00 98.31 356 LYS A O 1
ATOM 2587 N N . SER A 1 357 ? -57.924 9.236 57.217 1.00 97.94 357 SER A N 1
ATOM 2588 C CA . SER A 1 357 ? -59.156 8.568 57.650 1.00 97.94 357 SER A CA 1
ATOM 2589 C C . SER A 1 357 ? -59.317 8.641 59.170 1.00 97.94 357 SER A C 1
ATOM 2591 O O . SER A 1 357 ? -60.398 8.989 59.645 1.00 97.94 357 SER A O 1
ATOM 2593 N N . ALA A 1 358 ? -58.238 8.436 59.932 1.00 97.94 358 ALA A N 1
ATOM 2594 C CA . ALA A 1 358 ? -58.206 8.628 61.380 1.00 97.94 358 ALA A CA 1
ATOM 2595 C C . ALA A 1 358 ? -58.578 10.070 61.774 1.00 97.94 358 ALA A C 1
ATOM 2597 O O . ALA A 1 358 ? -59.516 10.272 62.547 1.00 97.94 358 ALA A O 1
ATOM 2598 N N . SER A 1 359 ? -57.938 11.079 61.164 1.00 97.75 359 SER A N 1
ATOM 2599 C CA . SER A 1 359 ? -58.258 12.492 61.422 1.00 97.75 359 SER A CA 1
ATOM 2600 C C . SER A 1 359 ? -59.715 12.837 61.087 1.00 97.75 359 SER A C 1
ATOM 2602 O O . SER A 1 359 ? -60.383 13.519 61.860 1.00 97.75 359 SER A O 1
ATOM 2604 N N . GLN A 1 360 ? -60.256 12.321 59.976 1.00 98.06 360 GLN A N 1
ATOM 2605 C CA . GLN A 1 360 ? -61.670 12.508 59.628 1.00 98.06 360 GLN A CA 1
ATOM 2606 C C . GLN A 1 360 ? -62.614 11.881 60.662 1.00 98.06 360 GLN A C 1
ATOM 2608 O O . GLN A 1 360 ? -63.657 12.462 60.973 1.00 98.06 360 GLN A O 1
ATOM 2613 N N . ARG A 1 361 ? -62.277 10.706 61.211 1.00 97.31 361 ARG A N 1
ATOM 2614 C CA . ARG A 1 361 ? -63.060 10.077 62.286 1.00 97.31 361 ARG A CA 1
ATOM 2615 C C . ARG A 1 361 ? -63.019 10.905 63.565 1.00 97.31 361 ARG A C 1
ATOM 2617 O O . ARG A 1 361 ? -64.062 11.095 64.181 1.00 97.31 361 ARG A O 1
ATOM 2624 N N . GLU A 1 362 ? -61.875 11.476 63.924 1.00 96.69 362 GLU A N 1
ATOM 2625 C CA . GLU A 1 362 ? -61.755 12.392 65.068 1.00 96.69 362 GLU A CA 1
ATOM 2626 C C . GLU A 1 362 ? -62.573 13.674 64.886 1.00 96.69 362 GLU A C 1
ATOM 2628 O O . GLU A 1 362 ? -63.270 14.107 65.806 1.00 96.69 362 GLU A O 1
ATOM 2633 N N . GLU A 1 363 ? -62.571 14.256 63.687 1.00 97.69 363 GLU A N 1
ATOM 2634 C CA . GLU A 1 363 ? -63.463 15.370 63.368 1.00 97.69 363 GLU A CA 1
ATOM 2635 C C . GLU A 1 363 ? -64.936 14.968 63.541 1.00 97.69 363 GLU A C 1
ATOM 2637 O O . GLU A 1 363 ? -65.724 15.734 64.100 1.00 97.69 363 GLU A O 1
ATOM 2642 N N . GLN A 1 364 ? -65.329 13.754 63.137 1.00 96.69 364 GLN A N 1
ATOM 2643 C CA . GLN A 1 364 ? -66.686 13.237 63.361 1.00 96.69 364 GLN A CA 1
ATOM 2644 C C . GLN A 1 364 ? -67.010 13.046 64.853 1.00 96.69 364 GLN A C 1
ATOM 2646 O O . GLN A 1 364 ? -68.145 13.315 65.249 1.00 96.69 364 GLN A O 1
ATOM 2651 N N . VAL A 1 365 ? -66.040 12.669 65.702 1.00 97.12 365 VAL A N 1
ATOM 2652 C CA . VAL A 1 365 ? -66.222 12.584 67.169 1.00 97.12 365 VAL A CA 1
ATOM 2653 C C . VAL A 1 365 ? -66.708 13.922 67.726 1.00 97.12 365 VAL A C 1
ATOM 2655 O O . VAL A 1 365 ? -67.618 13.949 68.554 1.00 97.12 365 VAL A O 1
ATOM 2658 N N . THR A 1 366 ? -66.151 15.043 67.253 1.00 95.25 366 THR A N 1
ATOM 2659 C CA . THR A 1 366 ? -66.574 16.383 67.705 1.00 95.25 366 THR A CA 1
ATOM 2660 C C . THR A 1 366 ? -68.011 16.727 67.306 1.00 95.25 366 THR A C 1
ATOM 2662 O O . THR A 1 366 ? -68.659 17.530 67.976 1.00 95.25 366 THR A O 1
ATOM 2665 N N . ARG A 1 367 ? -68.532 16.094 66.247 1.00 95.81 367 ARG A N 1
ATOM 2666 C CA . ARG A 1 367 ? -69.879 16.328 65.702 1.00 95.81 367 ARG A CA 1
ATOM 2667 C C . ARG A 1 367 ? -70.931 15.346 66.228 1.00 95.81 367 ARG A C 1
ATOM 2669 O O . ARG A 1 367 ? -72.121 15.610 66.085 1.00 95.81 367 ARG A O 1
ATOM 2676 N N . ALA A 1 368 ? -70.528 14.220 66.817 1.00 95.19 368 ALA A N 1
ATOM 2677 C CA . ALA A 1 368 ? -71.449 13.184 67.279 1.00 95.19 368 ALA A CA 1
ATOM 2678 C C . ALA A 1 368 ? -72.234 13.612 68.537 1.00 95.19 368 ALA A C 1
ATOM 2680 O O . ALA A 1 368 ? -71.679 14.211 69.463 1.00 95.19 368 ALA A O 1
ATOM 2681 N N . ALA A 1 369 ? -73.533 13.291 68.573 1.00 92.94 369 ALA A N 1
ATOM 2682 C CA . ALA A 1 369 ? -74.460 13.723 69.624 1.00 92.94 369 ALA A CA 1
ATOM 2683 C C . ALA A 1 369 ? -74.447 12.823 70.873 1.00 92.94 369 ALA A C 1
ATOM 2685 O O . ALA A 1 369 ? -74.603 13.325 71.984 1.00 92.94 369 ALA A O 1
ATOM 2686 N N . THR A 1 370 ? -74.242 11.515 70.702 1.00 95.06 370 THR A N 1
ATOM 2687 C CA . THR A 1 370 ? -74.231 10.531 71.793 1.00 95.06 370 THR A CA 1
ATOM 2688 C C . THR A 1 370 ? -72.805 10.165 72.193 1.00 95.06 370 THR A C 1
ATOM 2690 O O . THR A 1 370 ? -71.888 10.170 71.372 1.00 95.06 370 THR A O 1
ATOM 2693 N N . GLU A 1 371 ? -72.603 9.862 73.474 1.00 94.12 371 GLU A N 1
ATOM 2694 C CA . GLU A 1 371 ? -71.292 9.473 74.004 1.00 94.12 371 GLU A CA 1
ATOM 2695 C C . GLU A 1 371 ? -70.800 8.141 73.420 1.00 94.12 371 GLU A C 1
ATOM 2697 O O . GLU A 1 371 ? -69.628 8.026 73.073 1.00 94.12 371 GLU A O 1
ATOM 2702 N N . GLU A 1 372 ? -71.709 7.192 73.208 1.00 95.38 372 GLU A N 1
ATOM 2703 C CA . GLU A 1 372 ? -71.423 5.882 72.611 1.00 95.38 372 GLU A CA 1
ATOM 2704 C C . GLU A 1 372 ? -70.922 6.005 71.158 1.00 95.38 372 GLU A C 1
ATOM 2706 O O . GLU A 1 372 ? -69.874 5.471 70.799 1.00 95.38 372 GLU A O 1
ATOM 2711 N N . ALA A 1 373 ? -71.561 6.848 70.335 1.00 95.00 373 ALA A N 1
ATOM 2712 C CA . ALA A 1 373 ? -71.075 7.117 68.978 1.00 95.00 373 ALA A CA 1
ATOM 2713 C C . ALA A 1 373 ? -69.694 7.798 68.979 1.00 95.00 373 ALA A C 1
ATOM 2715 O O . ALA A 1 373 ? -68.885 7.586 68.075 1.00 95.00 373 ALA A O 1
ATOM 2716 N N . ARG A 1 374 ? -69.392 8.614 69.999 1.00 96.62 374 ARG A N 1
ATOM 2717 C CA . ARG A 1 374 ? -68.057 9.207 70.167 1.00 96.62 374 ARG A CA 1
ATOM 2718 C C . ARG A 1 374 ? -67.020 8.156 70.544 1.00 96.62 374 ARG A C 1
ATOM 2720 O O . ARG A 1 374 ? -65.905 8.244 70.035 1.00 96.62 374 ARG A O 1
ATOM 2727 N N . SER A 1 375 ? -67.337 7.203 71.423 1.00 96.12 375 SER A N 1
ATOM 2728 C CA . SER A 1 375 ? -66.401 6.124 71.764 1.00 96.12 375 SER A CA 1
ATOM 2729 C C . SER A 1 375 ? -66.098 5.238 70.561 1.00 96.12 375 SER A C 1
ATOM 2731 O O . SER A 1 375 ? -64.925 4.963 70.316 1.00 96.12 375 SER A O 1
ATOM 2733 N N . ASP A 1 376 ? -67.108 4.891 69.762 1.00 96.38 376 ASP A N 1
ATOM 2734 C CA . ASP A 1 376 ? -66.926 4.051 68.573 1.00 96.38 376 ASP A CA 1
ATOM 2735 C C . ASP A 1 376 ? -66.060 4.742 67.516 1.00 96.38 376 ASP A C 1
ATOM 2737 O O . ASP A 1 376 ? -65.123 4.151 66.982 1.00 96.38 376 ASP A O 1
ATOM 2741 N N . LEU A 1 377 ? -66.306 6.031 67.256 1.00 96.75 377 LEU A N 1
ATOM 2742 C CA . LEU A 1 377 ? -65.500 6.812 66.315 1.00 96.75 377 LEU A CA 1
ATOM 2743 C C . LEU A 1 377 ? -64.052 7.002 66.793 1.00 96.75 377 LEU A C 1
ATOM 2745 O O . LEU A 1 377 ? -63.142 6.996 65.966 1.00 96.75 377 LEU A O 1
ATOM 2749 N N . ARG A 1 378 ? -63.815 7.141 68.107 1.00 97.56 378 ARG A N 1
ATOM 2750 C CA . ARG A 1 378 ? -62.451 7.177 68.667 1.00 97.56 378 ARG A CA 1
ATOM 2751 C C . ARG A 1 378 ? -61.746 5.837 68.521 1.00 97.56 378 ARG A C 1
ATOM 2753 O O . ARG A 1 378 ? -60.565 5.828 68.196 1.00 97.56 378 ARG A O 1
ATOM 2760 N N . ARG A 1 379 ? -62.456 4.729 68.748 1.00 97.31 379 ARG A N 1
ATOM 2761 C CA . ARG A 1 379 ? -61.915 3.383 68.553 1.00 97.31 379 ARG A CA 1
ATOM 2762 C C . ARG A 1 379 ? -61.539 3.159 67.091 1.00 97.31 379 ARG A C 1
ATOM 2764 O O . ARG A 1 379 ? -60.404 2.795 66.830 1.00 97.31 379 ARG A O 1
ATOM 2771 N N . ALA A 1 380 ? -62.424 3.497 66.155 1.00 97.12 380 ALA A N 1
ATOM 2772 C CA . ALA A 1 380 ? -62.133 3.410 64.725 1.00 97.12 380 ALA A CA 1
ATOM 2773 C C . ALA A 1 380 ? -60.951 4.309 64.310 1.00 97.12 380 ALA A C 1
ATOM 2775 O O . ALA A 1 380 ? -60.123 3.915 63.497 1.00 97.12 380 ALA A O 1
ATOM 2776 N N . ALA A 1 381 ? -60.840 5.521 64.871 1.00 97.75 381 ALA A N 1
ATOM 2777 C CA . ALA A 1 381 ? -59.680 6.382 64.635 1.00 97.75 381 ALA A CA 1
ATOM 2778 C C . ALA A 1 381 ? -58.378 5.771 65.182 1.00 97.75 381 ALA A C 1
ATOM 2780 O O . ALA A 1 381 ? -57.345 5.877 64.528 1.00 97.75 381 ALA A O 1
ATOM 2781 N N . ALA A 1 382 ? -58.421 5.136 66.358 1.00 97.50 382 ALA A N 1
ATOM 2782 C CA . ALA A 1 382 ? -57.277 4.436 66.935 1.00 97.50 382 ALA A CA 1
ATOM 2783 C C . ALA A 1 382 ? -56.874 3.215 66.093 1.00 97.50 382 ALA A C 1
ATOM 2785 O O . ALA A 1 382 ? -55.692 3.071 65.807 1.00 97.50 382 ALA A O 1
ATOM 2786 N N . GLU A 1 383 ? -57.842 2.424 65.622 1.00 97.88 383 GLU A N 1
ATOM 2787 C CA . GLU A 1 383 ? -57.618 1.285 64.720 1.00 97.88 383 GLU A CA 1
ATOM 2788 C C . GLU A 1 383 ? -56.914 1.736 63.425 1.00 97.88 383 GLU A C 1
ATOM 2790 O O . GLU A 1 383 ? -55.891 1.169 63.060 1.00 97.88 383 GLU A O 1
ATOM 2795 N N . PHE A 1 384 ? -57.346 2.834 62.787 1.00 98.12 384 PHE A N 1
ATOM 2796 C CA . PHE A 1 384 ? -56.653 3.362 61.597 1.00 98.12 384 PHE A CA 1
ATOM 2797 C C . PHE A 1 384 ? -55.223 3.855 61.868 1.00 98.12 384 PHE A C 1
ATOM 2799 O O . PHE A 1 384 ? -54.380 3.812 60.970 1.00 98.12 384 PHE A O 1
ATOM 2806 N N . ARG A 1 385 ? -54.935 4.367 63.071 1.00 97.94 385 ARG A N 1
ATOM 2807 C CA . ARG A 1 385 ? -53.565 4.759 63.443 1.00 97.94 385 ARG A CA 1
ATOM 2808 C C . ARG A 1 385 ? -52.695 3.534 63.691 1.00 97.94 385 ARG A C 1
ATOM 2810 O O . ARG A 1 385 ? -51.577 3.504 63.199 1.00 97.94 385 ARG A O 1
ATOM 2817 N N . GLU A 1 386 ? -53.226 2.532 64.383 1.00 97.88 386 GLU A N 1
ATOM 2818 C CA . GLU A 1 386 ? -52.545 1.258 64.614 1.00 97.88 386 GLU A CA 1
ATOM 2819 C C . GLU A 1 386 ? -52.237 0.551 63.285 1.00 97.88 386 GLU A C 1
ATOM 2821 O O . GLU A 1 386 ? -51.116 0.099 63.075 1.00 97.88 386 GLU A O 1
ATOM 2826 N N . GLU A 1 387 ? -53.179 0.546 62.334 1.00 97.69 387 GLU A N 1
ATOM 2827 C CA . GLU A 1 387 ? -52.945 0.041 60.975 1.00 97.69 387 GLU A CA 1
ATOM 2828 C C . GLU A 1 387 ? -51.845 0.827 60.241 1.00 97.69 387 GLU A C 1
ATOM 2830 O O . GLU A 1 387 ? -51.023 0.237 59.541 1.00 97.69 387 GLU A O 1
ATOM 2835 N N . ALA A 1 388 ? -51.790 2.154 60.402 1.00 97.75 388 ALA A N 1
ATOM 2836 C CA . ALA A 1 388 ? -50.748 2.980 59.789 1.00 97.75 388 ALA A CA 1
ATOM 2837 C C . ALA A 1 388 ? -49.359 2.743 60.414 1.00 97.75 388 ALA A C 1
ATOM 2839 O O . ALA A 1 388 ? -48.367 2.679 59.681 1.00 97.75 388 ALA A O 1
ATOM 2840 N N . GLU A 1 389 ? -49.293 2.593 61.740 1.00 97.69 389 GLU A N 1
ATOM 2841 C CA . GLU A 1 389 ? -48.083 2.226 62.491 1.00 97.69 389 GLU A CA 1
ATOM 2842 C C . GLU A 1 389 ? -47.621 0.805 62.130 1.00 97.69 389 GLU A C 1
ATOM 2844 O O . GLU A 1 389 ? -46.427 0.559 61.972 1.00 97.69 389 GLU A O 1
ATOM 2849 N N . GLY A 1 390 ? -48.555 -0.118 61.881 1.00 97.44 390 GLY A N 1
ATOM 2850 C CA . GLY A 1 390 ? -48.263 -1.479 61.428 1.00 97.44 390 GLY A CA 1
ATOM 2851 C C . GLY A 1 390 ? -47.549 -1.558 60.072 1.00 97.44 390 GLY A C 1
ATOM 2852 O O . GLY A 1 390 ? -46.854 -2.538 59.809 1.00 97.44 390 GLY A O 1
ATOM 2853 N N . LEU A 1 391 ? -47.660 -0.522 59.233 1.00 97.88 391 LEU A N 1
ATOM 2854 C CA . LEU A 1 391 ? -46.956 -0.418 57.946 1.00 97.88 391 LEU A CA 1
ATOM 2855 C C . LEU A 1 391 ? -45.524 0.146 58.064 1.00 97.88 391 LEU A C 1
ATOM 2857 O O . LEU A 1 391 ? -44.748 0.059 57.110 1.00 97.88 391 LEU A O 1
ATOM 2861 N N . GLU A 1 392 ? -45.154 0.731 59.206 1.00 97.88 392 GLU A N 1
ATOM 2862 C CA . GLU A 1 392 ? -43.814 1.278 59.460 1.00 97.88 392 GLU A CA 1
ATOM 2863 C C . GLU A 1 392 ? -42.682 0.237 59.332 1.00 97.88 392 GLU A C 1
ATOM 2865 O O . GLU A 1 392 ? -41.734 0.513 58.591 1.00 97.88 392 GLU A O 1
ATOM 2870 N N . PRO A 1 393 ? -42.763 -0.976 59.923 1.00 98.12 393 PRO A N 1
ATOM 2871 C CA . PRO A 1 393 ? -41.700 -1.974 59.770 1.00 98.12 393 PRO A CA 1
ATOM 2872 C C . PRO A 1 393 ? -41.501 -2.427 58.316 1.00 98.12 393 PRO A C 1
ATOM 2874 O O . PRO A 1 393 ? -40.370 -2.666 57.897 1.00 98.12 393 PRO A O 1
ATOM 2877 N N . GLU A 1 394 ? -42.569 -2.506 57.512 1.00 97.81 394 GLU A N 1
ATOM 2878 C CA . GLU A 1 394 ? -42.450 -2.828 56.082 1.00 97.81 394 GLU A CA 1
ATOM 2879 C C . GLU A 1 394 ? -41.727 -1.715 55.312 1.00 97.81 394 GLU A C 1
ATOM 2881 O O . GLU A 1 394 ? -40.927 -1.979 54.409 1.00 97.81 394 GLU A O 1
ATOM 2886 N N . ARG A 1 395 ? -41.981 -0.451 55.670 1.00 98.19 395 ARG A N 1
ATOM 2887 C CA . ARG A 1 395 ? -41.282 0.700 55.092 1.00 98.19 395 ARG A CA 1
ATOM 2888 C C . ARG A 1 395 ? -39.798 0.695 55.458 1.00 98.19 395 ARG A C 1
ATOM 2890 O O . ARG A 1 395 ? -38.973 0.895 54.567 1.00 98.19 395 ARG A O 1
ATOM 2897 N N . GLU A 1 396 ? -39.462 0.445 56.722 1.00 98.31 396 GLU A N 1
ATOM 2898 C CA . GLU A 1 396 ? -38.074 0.317 57.185 1.00 98.31 396 GLU A CA 1
ATOM 2899 C C . GLU A 1 396 ? -37.355 -0.843 56.482 1.00 98.31 396 GLU A C 1
ATOM 2901 O O . GLU A 1 396 ? -36.225 -0.681 56.020 1.00 98.31 396 GLU A O 1
ATOM 2906 N N . GLU A 1 397 ? -38.021 -1.989 56.299 1.00 98.12 397 GLU A N 1
ATOM 2907 C CA . GLU A 1 397 ? -37.466 -3.119 55.548 1.00 98.12 397 GLU A CA 1
ATOM 2908 C C . GLU A 1 397 ? -37.186 -2.750 54.080 1.00 98.12 397 GLU A C 1
ATOM 2910 O O . GLU A 1 397 ? -36.138 -3.106 53.532 1.00 98.12 397 GLU A O 1
ATOM 2915 N N . LEU A 1 398 ? -38.090 -2.014 53.422 1.00 97.69 398 LEU A N 1
ATOM 2916 C CA . LEU A 1 398 ? -37.853 -1.516 52.064 1.00 97.69 398 LEU A CA 1
ATOM 2917 C C . LEU A 1 398 ? -36.686 -0.526 52.005 1.00 97.69 398 LEU A C 1
ATOM 2919 O O . LEU A 1 398 ? -35.928 -0.562 51.034 1.00 97.69 398 LEU A O 1
ATOM 2923 N N . ASP A 1 399 ? -36.522 0.324 53.018 1.00 98.25 399 ASP A N 1
ATOM 2924 C CA . ASP A 1 399 ? -35.401 1.262 53.112 1.00 98.25 399 ASP A CA 1
ATOM 2925 C C . ASP A 1 399 ? -34.067 0.530 53.318 1.00 98.25 399 ASP A C 1
ATOM 2927 O O . ASP A 1 399 ? -33.091 0.843 52.631 1.00 98.25 399 ASP A O 1
ATOM 2931 N N . HIS A 1 400 ? -34.036 -0.517 54.146 1.00 98.44 400 HIS A N 1
ATOM 2932 C CA . HIS A 1 400 ? -32.873 -1.396 54.276 1.00 98.44 400 HIS A CA 1
ATOM 2933 C C . HIS A 1 400 ? -32.530 -2.103 52.961 1.00 98.44 400 HIS A C 1
ATOM 2935 O O . HIS A 1 400 ? -31.390 -2.035 52.510 1.00 98.44 400 HIS A O 1
ATOM 2941 N N . ARG A 1 401 ? -33.518 -2.696 52.277 1.00 98.25 401 ARG A N 1
ATOM 2942 C CA . ARG A 1 401 ? -33.297 -3.350 50.974 1.00 98.25 401 ARG A CA 1
ATOM 2943 C C . ARG A 1 401 ? -32.830 -2.369 49.898 1.00 98.25 401 ARG A C 1
ATOM 2945 O O . ARG A 1 401 ? -32.046 -2.736 49.026 1.00 98.25 401 ARG A O 1
ATOM 2952 N N . LEU A 1 402 ? -33.320 -1.127 49.923 1.00 98.12 402 LEU A N 1
ATOM 2953 C CA . LEU A 1 402 ? -32.840 -0.076 49.028 1.00 98.12 402 LEU A CA 1
ATOM 2954 C C . LEU A 1 402 ? -31.377 0.266 49.311 1.00 98.12 402 LEU A C 1
ATOM 2956 O O . LEU A 1 402 ? -30.609 0.339 48.354 1.00 98.12 402 LEU A O 1
ATOM 2960 N N . ALA A 1 403 ? -30.996 0.421 50.582 1.00 98.00 403 ALA A N 1
ATOM 2961 C CA . ALA A 1 403 ? -29.611 0.657 50.986 1.00 98.00 403 ALA A CA 1
ATOM 2962 C C . ALA A 1 403 ? -28.689 -0.514 50.590 1.00 98.00 403 ALA A C 1
ATOM 2964 O O . ALA A 1 403 ? -27.602 -0.292 50.054 1.00 98.00 403 ALA A O 1
ATOM 2965 N N . ASP A 1 404 ? -29.150 -1.758 50.746 1.00 98.19 404 ASP A N 1
ATOM 2966 C CA . ASP A 1 404 ? -28.406 -2.960 50.350 1.00 98.19 404 ASP A CA 1
ATOM 2967 C C . ASP A 1 404 ? -28.128 -3.017 48.835 1.00 98.19 404 ASP A C 1
ATOM 2969 O O . ASP A 1 404 ? -27.097 -3.549 48.419 1.00 98.19 404 ASP A O 1
ATOM 2973 N N . LEU A 1 405 ? -28.997 -2.428 47.998 1.00 97.94 405 LEU A N 1
ATOM 2974 C CA . LEU A 1 405 ? -28.807 -2.338 46.542 1.00 97.94 405 LEU A CA 1
ATOM 2975 C C . LEU A 1 405 ? -27.845 -1.224 46.096 1.00 97.94 405 LEU A C 1
ATOM 2977 O O . LEU A 1 405 ? -27.366 -1.256 44.960 1.00 97.94 405 LEU A O 1
ATOM 2981 N N . GLU A 1 406 ? -27.529 -0.241 46.940 1.00 98.25 406 GLU A N 1
ATOM 2982 C CA . GLU A 1 406 ? -26.645 0.868 46.546 1.00 98.25 406 GLU A CA 1
ATOM 2983 C C . GLU A 1 406 ? -25.207 0.398 46.309 1.00 98.25 406 GLU A C 1
ATOM 2985 O O . GLU A 1 406 ? -24.563 0.811 45.341 1.00 98.25 406 GLU A O 1
ATOM 2990 N N . ARG A 1 407 ? -24.721 -0.531 47.139 1.00 97.94 407 ARG A N 1
ATOM 2991 C CA . ARG A 1 407 ? -23.385 -1.119 46.998 1.00 97.94 407 ARG A CA 1
ATOM 2992 C C . ARG A 1 407 ? -23.201 -1.910 45.690 1.00 97.94 407 ARG A C 1
ATOM 2994 O O . ARG A 1 407 ? -22.236 -1.607 44.987 1.00 97.94 407 ARG A O 1
ATOM 3001 N N . PRO A 1 408 ? -24.054 -2.888 45.322 1.00 98.19 408 PRO A N 1
ATOM 3002 C CA . PRO A 1 408 ? -23.909 -3.609 44.059 1.00 98.19 408 PRO A CA 1
ATOM 3003 C C . PRO A 1 408 ? -24.108 -2.700 42.841 1.00 98.19 408 PRO A C 1
ATOM 3005 O O . PRO A 1 408 ? -23.434 -2.902 41.838 1.00 98.19 408 PRO A O 1
ATOM 3008 N N . LEU A 1 409 ? -24.941 -1.653 42.923 1.00 97.94 409 LEU A N 1
ATOM 3009 C CA . LEU A 1 409 ? -25.040 -0.650 41.854 1.00 97.94 409 LEU A CA 1
ATOM 3010 C C . LEU A 1 409 ? -23.737 0.131 41.661 1.00 97.94 409 LEU A C 1
ATOM 3012 O O . LEU A 1 409 ? -23.290 0.298 40.525 1.00 97.94 409 LEU A O 1
ATOM 3016 N N . ALA A 1 410 ? -23.112 0.588 42.748 1.00 97.69 410 ALA A N 1
ATOM 3017 C CA . ALA A 1 410 ? -21.817 1.263 42.677 1.00 97.69 410 ALA A CA 1
ATOM 3018 C C . ALA A 1 410 ? -20.729 0.328 42.120 1.00 97.69 410 ALA A C 1
ATOM 3020 O O . ALA A 1 410 ? -19.951 0.730 41.258 1.00 97.69 410 ALA A O 1
ATOM 3021 N N . GLN A 1 411 ? -20.720 -0.941 42.546 1.00 98.00 411 GLN A N 1
ATOM 3022 C CA . GLN A 1 411 ? -19.805 -1.962 42.026 1.00 98.00 411 GLN A CA 1
ATOM 3023 C C . GLN A 1 411 ? -20.033 -2.252 40.536 1.00 98.00 411 GLN A C 1
ATOM 3025 O O . GLN A 1 411 ? -19.069 -2.323 39.781 1.00 98.00 411 GLN A O 1
ATOM 3030 N N . ALA A 1 412 ? -21.287 -2.384 40.096 1.00 97.44 412 ALA A N 1
ATOM 3031 C CA . ALA A 1 412 ? -21.625 -2.596 38.691 1.00 97.44 412 ALA A CA 1
ATOM 3032 C C . ALA A 1 412 ? -21.231 -1.391 37.822 1.00 97.44 412 ALA A C 1
ATOM 3034 O O . ALA A 1 412 ? -20.726 -1.575 36.720 1.00 97.44 412 ALA A O 1
ATOM 3035 N N . THR A 1 413 ? -21.394 -0.169 38.339 1.00 98.19 413 THR A N 1
ATOM 3036 C CA . THR A 1 413 ? -20.963 1.060 37.652 1.00 98.19 413 THR A CA 1
ATOM 3037 C C . THR A 1 413 ? -19.444 1.075 37.464 1.00 98.19 413 THR A C 1
ATOM 3039 O O . THR A 1 413 ? -18.976 1.207 36.339 1.00 98.19 413 THR A O 1
ATOM 3042 N N . ALA A 1 414 ? -18.672 0.823 38.529 1.00 98.25 414 ALA A N 1
ATOM 3043 C CA . ALA A 1 414 ? -17.211 0.739 38.444 1.00 98.25 414 ALA A CA 1
ATOM 3044 C C . ALA A 1 414 ? -16.740 -0.389 37.503 1.00 98.25 414 ALA A C 1
ATOM 3046 O O . ALA A 1 414 ? -15.773 -0.228 36.763 1.00 98.25 414 ALA A O 1
ATOM 3047 N N . LYS A 1 415 ? -17.444 -1.530 37.494 1.00 97.81 415 LYS A N 1
ATOM 3048 C CA . LYS A 1 415 ? -17.167 -2.647 36.579 1.00 97.81 415 LYS A CA 1
ATOM 3049 C C . LYS A 1 415 ? -17.403 -2.257 35.116 1.00 97.81 415 LYS A C 1
ATOM 3051 O O . LYS A 1 415 ? -16.619 -2.659 34.267 1.00 97.81 415 LYS A O 1
ATOM 3056 N N . ILE A 1 416 ? -18.449 -1.485 34.811 1.00 98.12 416 ILE A N 1
ATOM 3057 C CA . ILE A 1 416 ? -18.696 -0.976 33.451 1.00 98.12 416 ILE A CA 1
ATOM 3058 C C . ILE A 1 416 ? -17.568 -0.040 33.017 1.00 98.12 416 ILE A C 1
ATOM 3060 O O . ILE A 1 416 ? -17.022 -0.247 31.941 1.00 98.12 416 ILE A O 1
ATOM 3064 N N . GLU A 1 417 ? -17.173 0.920 33.857 1.00 97.94 417 GLU A N 1
ATOM 3065 C CA . GLU A 1 417 ? -16.062 1.839 33.553 1.00 97.94 417 GLU A CA 1
ATOM 3066 C C . GLU A 1 417 ? -14.755 1.077 33.278 1.00 97.94 417 GLU A C 1
ATOM 3068 O O . GLU A 1 417 ? -14.041 1.370 32.317 1.00 97.94 417 GLU A O 1
ATOM 3073 N N . GLN A 1 418 ? -14.469 0.043 34.076 1.00 98.06 418 GLN A N 1
ATOM 3074 C CA . GLN A 1 418 ? -13.326 -0.836 33.843 1.00 98.06 418 GLN A CA 1
ATOM 3075 C C . GLN A 1 418 ? -13.430 -1.559 32.488 1.00 98.06 418 GLN A C 1
ATOM 3077 O O . GLN A 1 418 ? -12.485 -1.517 31.703 1.00 98.06 418 GLN A O 1
ATOM 3082 N N . LEU A 1 419 ? -14.576 -2.175 32.182 1.00 97.56 419 LEU A N 1
ATOM 3083 C CA . LEU A 1 419 ? -14.789 -2.904 30.926 1.00 97.56 419 LEU A CA 1
ATOM 3084 C C . LEU A 1 419 ? -14.735 -1.994 29.689 1.00 97.56 419 LEU A C 1
ATOM 3086 O O . LEU A 1 419 ? -14.272 -2.423 28.634 1.00 97.56 419 LEU A O 1
ATOM 3090 N N . GLU A 1 420 ? -15.174 -0.740 29.807 1.00 98.12 420 GLU A N 1
ATOM 3091 C CA . GLU A 1 420 ? -15.017 0.268 28.752 1.00 98.12 420 GLU A CA 1
ATOM 3092 C C . GLU A 1 420 ? -13.536 0.576 28.508 1.00 98.12 420 GLU A C 1
ATOM 3094 O O . GLU A 1 420 ? -13.091 0.565 27.359 1.00 98.12 420 GLU A O 1
ATOM 3099 N N . SER A 1 421 ? -12.749 0.746 29.575 1.00 97.94 421 SER A N 1
ATOM 3100 C CA . SER A 1 421 ? -11.302 0.958 29.455 1.00 97.94 421 SER A CA 1
ATOM 3101 C C . SER A 1 421 ? -10.567 -0.245 28.843 1.00 97.94 421 SER A C 1
ATOM 3103 O O . SER A 1 421 ? -9.667 -0.059 28.019 1.00 97.94 421 SER A O 1
ATOM 3105 N N . ASP A 1 422 ? -10.989 -1.473 29.170 1.00 97.81 422 ASP A N 1
ATOM 3106 C CA . ASP A 1 422 ? -10.435 -2.712 28.612 1.00 97.81 422 ASP A CA 1
ATOM 3107 C C . ASP A 1 422 ? -10.753 -2.839 27.112 1.00 97.81 422 ASP A C 1
ATOM 3109 O O . ASP A 1 422 ? -9.883 -3.185 26.310 1.00 97.81 422 ASP A O 1
ATOM 3113 N N . LEU A 1 423 ? -11.979 -2.496 26.706 1.00 97.62 423 LEU A N 1
ATOM 3114 C CA . LEU A 1 423 ? -12.394 -2.463 25.303 1.00 97.62 423 LEU A CA 1
ATOM 3115 C C . LEU A 1 423 ? -11.607 -1.416 24.502 1.00 97.62 423 LEU A C 1
ATOM 3117 O O . LEU A 1 423 ? -11.147 -1.700 23.393 1.00 97.62 423 LEU A O 1
ATOM 3121 N N . GLU A 1 424 ? -11.410 -0.215 25.048 1.00 98.31 424 GLU A N 1
ATOM 3122 C CA . GLU A 1 424 ? -10.585 0.816 24.410 1.00 98.31 424 GLU A CA 1
ATOM 3123 C C . GLU A 1 424 ? -9.117 0.391 24.295 1.00 98.31 424 GLU A C 1
ATOM 3125 O O . GLU A 1 424 ? -8.466 0.670 23.284 1.00 98.31 424 GLU A O 1
ATOM 3130 N N . ALA A 1 425 ? -8.577 -0.294 25.307 1.00 98.19 425 ALA A N 1
ATOM 3131 C CA . ALA A 1 425 ? -7.234 -0.862 25.259 1.00 98.19 425 ALA A CA 1
ATOM 3132 C C . ALA A 1 425 ? -7.115 -1.956 24.183 1.00 98.19 425 ALA A C 1
ATOM 3134 O O . ALA A 1 425 ? -6.164 -1.931 23.400 1.00 98.19 425 ALA A O 1
ATOM 3135 N N . ALA A 1 426 ? -8.097 -2.857 24.076 1.00 97.88 426 ALA A N 1
ATOM 3136 C CA . ALA A 1 426 ? -8.126 -3.901 23.050 1.00 97.88 426 ALA A CA 1
ATOM 3137 C C . ALA A 1 426 ? -8.184 -3.312 21.629 1.00 97.88 426 ALA A C 1
ATOM 3139 O O . ALA A 1 426 ? -7.416 -3.717 20.755 1.00 97.88 426 ALA A O 1
ATOM 3140 N N . ARG A 1 427 ? -9.032 -2.297 21.406 1.00 98.25 427 ARG A N 1
ATOM 3141 C CA . ARG A 1 427 ? -9.136 -1.599 20.111 1.00 98.25 427 ARG A CA 1
ATOM 3142 C C . ARG A 1 427 ? -7.847 -0.872 19.732 1.00 98.25 427 ARG A C 1
ATOM 3144 O O . ARG A 1 427 ? -7.435 -0.934 18.575 1.00 98.25 427 ARG A O 1
ATOM 3151 N N . ARG A 1 428 ? -7.194 -0.203 20.690 1.00 98.62 428 ARG A N 1
ATOM 3152 C CA . ARG A 1 428 ? -5.876 0.412 20.461 1.00 98.62 428 ARG A CA 1
ATOM 3153 C C . ARG A 1 428 ? -4.832 -0.635 20.090 1.00 98.62 428 ARG A C 1
ATOM 3155 O O . ARG A 1 428 ? -4.147 -0.444 19.094 1.00 98.62 428 ARG A O 1
ATOM 3162 N N . GLY A 1 429 ? -4.792 -1.759 20.805 1.00 97.50 429 GLY A N 1
ATOM 3163 C CA . GLY A 1 429 ? -3.883 -2.863 20.498 1.00 97.50 429 GLY A CA 1
ATOM 3164 C C . GLY A 1 429 ? -4.062 -3.411 19.078 1.00 97.50 429 GLY A C 1
ATOM 3165 O O . GLY A 1 429 ? -3.075 -3.601 18.375 1.00 97.50 429 GLY A O 1
ATOM 3166 N N . LEU A 1 430 ? -5.303 -3.601 18.617 1.00 97.62 430 LEU A N 1
ATOM 3167 C CA . LEU A 1 430 ? -5.584 -4.016 17.236 1.00 97.62 430 LEU A CA 1
ATOM 3168 C C . LEU A 1 430 ? -5.057 -2.995 16.210 1.00 97.62 430 LEU A C 1
ATOM 3170 O O . LEU A 1 430 ? -4.392 -3.369 15.243 1.00 97.62 430 LEU A O 1
ATOM 3174 N N . ASN A 1 431 ? -5.310 -1.703 16.422 1.00 98.12 431 ASN A N 1
ATOM 3175 C CA . ASN A 1 431 ? -4.836 -0.661 15.507 1.00 98.12 431 ASN A CA 1
ATOM 3176 C C . ASN A 1 431 ? -3.303 -0.563 15.481 1.00 98.12 431 ASN A C 1
ATOM 3178 O O . ASN A 1 431 ? -2.726 -0.480 14.401 1.00 98.12 431 ASN A O 1
ATOM 3182 N N . GLU A 1 432 ? -2.644 -0.659 16.637 1.00 98.12 432 GLU A N 1
ATOM 3183 C CA . GLU A 1 432 ? -1.180 -0.703 16.731 1.00 98.12 432 GLU A CA 1
ATOM 3184 C C . GLU A 1 432 ? -0.600 -1.890 15.946 1.00 98.12 432 GLU A C 1
ATOM 3186 O O . GLU A 1 432 ? 0.374 -1.718 15.214 1.00 98.12 432 GLU A O 1
ATOM 3191 N N . THR A 1 433 ? -1.221 -3.077 16.023 1.00 97.81 433 THR A N 1
ATOM 3192 C CA . THR A 1 433 ? -0.779 -4.239 15.228 1.00 97.81 433 THR A CA 1
ATOM 3193 C C . THR A 1 433 ? -0.947 -4.026 13.721 1.00 97.81 433 THR A C 1
ATOM 3195 O O . THR A 1 433 ? -0.050 -4.369 12.953 1.00 97.81 433 THR A O 1
ATOM 3198 N N . ARG A 1 434 ? -2.047 -3.395 13.288 1.00 98.38 434 ARG A N 1
ATOM 3199 C CA . ARG A 1 434 ? -2.284 -3.044 11.876 1.00 98.38 434 ARG A CA 1
ATOM 3200 C C . ARG A 1 434 ? -1.256 -2.045 11.356 1.00 98.38 434 ARG A C 1
ATOM 3202 O O . ARG A 1 434 ? -0.744 -2.213 10.252 1.00 98.38 434 ARG A O 1
ATOM 3209 N N . ASP A 1 435 ? -0.943 -1.016 12.136 1.00 98.12 435 ASP A N 1
ATOM 3210 C CA . ASP A 1 435 ? 0.040 -0.004 11.748 1.00 98.12 435 ASP A CA 1
ATOM 3211 C C . ASP A 1 435 ? 1.461 -0.576 11.688 1.00 98.12 435 ASP A C 1
ATOM 3213 O O . ASP A 1 435 ? 2.188 -0.291 10.734 1.00 98.12 435 ASP A O 1
ATOM 3217 N N . ALA A 1 436 ? 1.834 -1.434 12.643 1.00 97.94 436 ALA A N 1
ATOM 3218 C CA . ALA A 1 436 ? 3.113 -2.142 12.617 1.00 97.94 436 ALA A CA 1
ATOM 3219 C C . ALA A 1 436 ? 3.253 -3.017 11.359 1.00 97.94 436 ALA A C 1
ATOM 3221 O O . ALA A 1 436 ? 4.276 -2.954 10.678 1.00 97.94 436 ALA A O 1
ATOM 3222 N N . HIS A 1 437 ? 2.203 -3.757 10.992 1.00 98.12 437 HIS A N 1
ATOM 3223 C CA . HIS A 1 437 ? 2.210 -4.581 9.784 1.00 98.12 437 HIS A CA 1
ATOM 3224 C C . HIS A 1 437 ? 2.307 -3.752 8.495 1.00 98.12 437 HIS A C 1
ATOM 3226 O O . HIS A 1 437 ? 3.067 -4.099 7.592 1.00 98.12 437 HIS A O 1
ATOM 3232 N N . ARG A 1 438 ? 1.599 -2.614 8.406 1.00 98.44 438 ARG A N 1
ATOM 3233 C CA . ARG A 1 438 ? 1.729 -1.687 7.262 1.00 98.44 438 ARG A CA 1
ATOM 3234 C C . ARG A 1 438 ? 3.167 -1.203 7.085 1.00 98.44 438 ARG A C 1
ATOM 3236 O O . ARG A 1 438 ? 3.645 -1.143 5.957 1.00 98.44 438 ARG A O 1
ATOM 3243 N N . GLN A 1 439 ? 3.848 -0.871 8.184 1.00 98.38 439 GLN A N 1
ATOM 3244 C CA . GLN A 1 439 ? 5.252 -0.449 8.150 1.00 98.38 439 GLN A CA 1
ATOM 3245 C C . GLN A 1 439 ? 6.164 -1.586 7.683 1.00 98.38 439 GLN A C 1
ATOM 3247 O O . GLN A 1 439 ? 6.937 -1.399 6.750 1.00 98.38 439 GLN A O 1
ATOM 3252 N N . GLN A 1 440 ? 6.013 -2.782 8.256 1.00 98.19 440 GLN A N 1
ATOM 3253 C CA . GLN A 1 440 ? 6.805 -3.952 7.865 1.00 98.19 440 GLN A CA 1
ATOM 3254 C C . GLN A 1 440 ? 6.606 -4.336 6.394 1.00 98.19 440 GLN A C 1
ATOM 3256 O O . GLN A 1 440 ? 7.573 -4.671 5.712 1.00 98.19 440 GLN A O 1
ATOM 3261 N N . ARG A 1 441 ? 5.373 -4.251 5.877 1.00 98.25 441 ARG A N 1
ATOM 3262 C CA . ARG A 1 441 ? 5.100 -4.462 4.448 1.00 98.25 441 ARG A CA 1
ATOM 3263 C C . ARG A 1 441 ? 5.791 -3.421 3.578 1.00 98.25 441 ARG A C 1
ATOM 3265 O O . ARG A 1 441 ? 6.463 -3.802 2.629 1.00 98.25 441 ARG A O 1
ATOM 3272 N N . ALA A 1 442 ? 5.687 -2.141 3.934 1.00 97.94 442 ALA A N 1
ATOM 3273 C CA . ALA A 1 442 ? 6.351 -1.072 3.194 1.00 97.94 442 ALA A CA 1
ATOM 3274 C C . ALA A 1 442 ? 7.880 -1.254 3.150 1.00 97.94 442 ALA A C 1
ATOM 3276 O O . ALA A 1 442 ? 8.496 -0.997 2.116 1.00 97.94 442 ALA A O 1
ATOM 3277 N N . ASP A 1 443 ? 8.485 -1.735 4.240 1.00 98.19 443 ASP A N 1
ATOM 3278 C CA . ASP A 1 443 ? 9.916 -2.042 4.291 1.00 98.19 443 ASP A CA 1
ATOM 3279 C C . ASP A 1 443 ? 10.284 -3.201 3.346 1.00 98.19 443 ASP A C 1
ATOM 3281 O O . ASP A 1 443 ? 11.222 -3.072 2.554 1.00 98.19 443 ASP A O 1
ATOM 3285 N N . LEU A 1 444 ? 9.520 -4.302 3.362 1.00 97.75 444 LEU A N 1
ATOM 3286 C CA . LEU A 1 444 ? 9.731 -5.440 2.454 1.00 97.75 444 LEU A CA 1
ATOM 3287 C C . LEU A 1 444 ? 9.540 -5.051 0.980 1.00 97.75 444 LEU A C 1
ATOM 3289 O O . LEU A 1 444 ? 10.346 -5.438 0.132 1.00 97.75 444 LEU A O 1
ATOM 3293 N N . ASP A 1 445 ? 8.523 -4.246 0.671 1.00 98.12 445 ASP A N 1
ATOM 3294 C CA . ASP A 1 445 ? 8.258 -3.761 -0.687 1.00 98.12 445 ASP A CA 1
ATOM 3295 C C . ASP A 1 445 ? 9.384 -2.833 -1.175 1.00 98.12 445 ASP A C 1
ATOM 3297 O O . ASP A 1 445 ? 9.839 -2.926 -2.320 1.00 98.12 445 ASP A O 1
ATOM 3301 N N . ALA A 1 446 ? 9.911 -1.973 -0.296 1.00 98.19 446 ALA A N 1
ATOM 3302 C CA . ALA A 1 446 ? 11.057 -1.124 -0.609 1.00 98.19 446 ALA A CA 1
ATOM 3303 C C . ALA A 1 446 ? 12.335 -1.941 -0.868 1.00 98.19 446 ALA A C 1
ATOM 3305 O O . ALA A 1 446 ? 13.114 -1.589 -1.762 1.00 98.19 446 ALA A O 1
ATOM 3306 N N . GLU A 1 447 ? 12.563 -3.023 -0.118 1.00 98.25 447 GLU A N 1
ATOM 3307 C CA . GLU A 1 447 ? 13.668 -3.959 -0.356 1.00 98.25 447 GLU A CA 1
ATOM 3308 C C . GLU A 1 447 ? 13.509 -4.697 -1.692 1.00 98.25 447 GLU A C 1
ATOM 3310 O O . GLU A 1 447 ? 14.447 -4.707 -2.495 1.00 98.25 447 GLU A O 1
ATOM 3315 N N . LEU A 1 448 ? 12.317 -5.225 -1.988 1.00 98.25 448 LEU A N 1
ATOM 3316 C CA . LEU A 1 448 ? 12.005 -5.861 -3.272 1.00 98.25 448 LEU A CA 1
ATOM 3317 C C . LEU A 1 448 ? 12.239 -4.908 -4.451 1.00 98.25 448 LEU A C 1
ATOM 3319 O O . LEU A 1 448 ? 12.874 -5.289 -5.436 1.00 98.25 448 LEU A O 1
ATOM 3323 N N . ALA A 1 449 ? 11.802 -3.652 -4.334 1.00 98.25 449 ALA A N 1
ATOM 3324 C CA . ALA A 1 449 ? 12.007 -2.632 -5.359 1.00 98.25 449 ALA A CA 1
ATOM 3325 C C . ALA A 1 449 ? 13.486 -2.236 -5.533 1.00 98.25 449 ALA A C 1
ATOM 3327 O O . ALA A 1 449 ? 13.910 -1.838 -6.619 1.00 98.25 449 ALA A O 1
ATOM 3328 N N . ARG A 1 450 ? 14.304 -2.306 -4.474 1.00 98.56 450 ARG A N 1
ATOM 3329 C CA . ARG A 1 450 ? 15.762 -2.125 -4.596 1.00 98.56 450 ARG A CA 1
ATOM 3330 C C . ARG A 1 450 ? 16.378 -3.292 -5.360 1.00 98.56 450 ARG A C 1
ATOM 3332 O O . ARG A 1 450 ? 17.126 -3.052 -6.305 1.00 98.56 450 ARG A O 1
ATOM 3339 N N . LYS A 1 451 ? 16.004 -4.523 -5.010 1.00 97.81 451 LYS A N 1
ATOM 3340 C CA . LYS A 1 451 ? 16.513 -5.738 -5.657 1.00 97.81 451 LYS A CA 1
ATOM 3341 C C . LYS A 1 451 ? 16.109 -5.848 -7.123 1.00 97.81 451 LYS A C 1
ATOM 3343 O O . LYS A 1 451 ? 16.951 -6.194 -7.943 1.00 97.81 451 LYS A O 1
ATOM 3348 N N . SER A 1 452 ? 14.888 -5.453 -7.484 1.00 97.25 452 SER A N 1
ATOM 3349 C CA . SER A 1 452 ? 14.457 -5.426 -8.888 1.00 97.25 452 SER A CA 1
ATOM 3350 C C . SER A 1 452 ? 15.259 -4.432 -9.737 1.00 97.25 452 SER A C 1
ATOM 3352 O O . SER A 1 452 ? 15.599 -4.732 -10.880 1.00 97.25 452 SER A O 1
ATOM 3354 N N . ARG A 1 453 ? 15.629 -3.268 -9.183 1.00 98.31 453 ARG A N 1
ATOM 3355 C CA . ARG A 1 453 ? 16.513 -2.309 -9.870 1.00 98.31 453 ARG A CA 1
ATOM 3356 C C . ARG A 1 453 ? 17.934 -2.844 -10.033 1.00 98.31 453 ARG A C 1
ATOM 3358 O O . ARG A 1 453 ? 18.526 -2.643 -11.090 1.00 98.31 453 ARG A O 1
ATOM 3365 N N . GLU A 1 454 ? 18.481 -3.506 -9.014 1.00 97.88 454 GLU A N 1
ATOM 3366 C CA . GLU A 1 454 ? 19.801 -4.155 -9.089 1.00 97.88 454 GLU A CA 1
ATOM 3367 C C . GLU A 1 454 ? 19.819 -5.259 -10.162 1.00 97.88 454 GLU A C 1
ATOM 3369 O O . GLU A 1 454 ? 20.765 -5.349 -10.944 1.00 97.88 454 GLU A O 1
ATOM 3374 N N . GLU A 1 455 ? 18.751 -6.055 -10.251 1.00 97.56 455 GLU A N 1
ATOM 3375 C CA . GLU A 1 455 ? 18.578 -7.104 -11.263 1.00 97.56 455 GLU A CA 1
ATOM 3376 C C . GLU A 1 455 ? 18.505 -6.508 -12.673 1.00 97.56 455 GLU A C 1
ATOM 3378 O O . GLU A 1 455 ? 19.274 -6.913 -13.543 1.00 97.56 455 GLU A O 1
ATOM 3383 N N . ALA A 1 456 ? 17.689 -5.469 -12.880 1.00 97.38 456 ALA A N 1
ATOM 3384 C CA . ALA A 1 456 ? 17.606 -4.764 -14.160 1.00 97.38 456 ALA A CA 1
ATOM 3385 C C . ALA A 1 456 ? 18.957 -4.150 -14.583 1.00 97.38 456 ALA A C 1
ATOM 3387 O O . ALA A 1 456 ? 19.318 -4.158 -15.762 1.00 97.38 456 ALA A O 1
ATOM 3388 N N . GLN A 1 457 ? 19.747 -3.641 -13.629 1.00 98.00 457 GLN A N 1
ATOM 3389 C CA . GLN A 1 457 ? 21.104 -3.155 -13.899 1.00 98.00 457 GLN A CA 1
ATOM 3390 C C . GLN A 1 457 ? 22.055 -4.287 -14.309 1.00 98.00 457 GLN A C 1
ATOM 3392 O O . GLN A 1 457 ? 22.843 -4.104 -15.243 1.00 98.00 457 GLN A O 1
ATOM 3397 N N . ALA A 1 458 ? 21.975 -5.448 -13.650 1.00 97.56 458 ALA A N 1
ATOM 3398 C CA . ALA A 1 458 ? 22.754 -6.629 -14.014 1.00 97.56 458 ALA A CA 1
ATOM 3399 C C . ALA A 1 458 ? 22.373 -7.140 -15.415 1.00 97.56 458 ALA A C 1
ATOM 3401 O O . ALA A 1 458 ? 23.253 -7.416 -16.228 1.00 97.56 458 ALA A O 1
ATOM 3402 N N . GLU A 1 459 ? 21.083 -7.178 -15.753 1.00 97.94 459 GLU A N 1
ATOM 3403 C CA . GLU A 1 459 ? 20.604 -7.530 -17.096 1.00 97.94 459 GLU A CA 1
ATOM 3404 C C . GLU A 1 459 ? 21.105 -6.555 -18.169 1.00 97.94 459 GLU A C 1
ATOM 3406 O O . GLU A 1 459 ? 21.609 -6.976 -19.215 1.00 97.94 459 GLU A O 1
ATOM 3411 N N . ALA A 1 460 ? 21.046 -5.249 -17.901 1.00 97.62 460 ALA A N 1
ATOM 3412 C CA . ALA A 1 460 ? 21.584 -4.234 -18.801 1.00 97.62 460 ALA A CA 1
ATOM 3413 C C . ALA A 1 460 ? 23.112 -4.345 -18.964 1.00 97.62 460 ALA A C 1
ATOM 3415 O O . ALA A 1 460 ? 23.652 -4.070 -20.039 1.00 97.62 460 ALA A O 1
ATOM 3416 N N . GLU A 1 461 ? 23.847 -4.741 -17.919 1.00 98.06 461 GLU A N 1
ATOM 3417 C CA . GLU A 1 461 ? 25.268 -5.083 -18.036 1.00 98.06 461 GLU A CA 1
ATOM 3418 C C . GLU A 1 461 ? 25.480 -6.310 -18.932 1.00 98.06 461 GLU A C 1
ATOM 3420 O O . GLU A 1 461 ? 26.278 -6.227 -19.867 1.00 98.06 461 GLU A O 1
ATOM 3425 N N . ILE A 1 462 ? 24.728 -7.397 -18.730 1.00 97.75 462 ILE A N 1
ATOM 3426 C CA . ILE A 1 462 ? 24.805 -8.610 -19.562 1.00 97.75 462 ILE A CA 1
ATOM 3427 C C . ILE A 1 462 ? 24.574 -8.270 -21.042 1.00 97.75 462 ILE A C 1
ATOM 3429 O O . ILE A 1 462 ? 25.361 -8.678 -21.896 1.00 97.75 462 ILE A O 1
ATOM 3433 N N . LEU A 1 463 ? 23.547 -7.477 -21.369 1.00 97.50 463 LEU A N 1
ATOM 3434 C CA . LEU A 1 463 ? 23.263 -7.073 -22.753 1.00 97.50 463 LEU A CA 1
ATOM 3435 C C . LEU A 1 463 ? 24.402 -6.246 -23.371 1.00 97.50 463 LEU A C 1
ATOM 3437 O O . LEU A 1 463 ? 24.818 -6.524 -24.499 1.00 97.50 463 LEU A O 1
ATOM 3441 N N . ARG A 1 464 ? 24.960 -5.279 -22.629 1.00 98.25 464 ARG A N 1
ATOM 3442 C CA . ARG A 1 464 ? 26.116 -4.484 -23.086 1.00 98.25 464 ARG A CA 1
ATOM 3443 C C . ARG A 1 464 ? 27.341 -5.361 -23.342 1.00 98.25 464 ARG A C 1
ATOM 3445 O O . ARG A 1 464 ? 28.008 -5.201 -24.365 1.00 98.25 464 ARG A O 1
ATOM 3452 N N . ARG A 1 465 ? 27.617 -6.313 -22.450 1.00 97.94 465 ARG A N 1
ATOM 3453 C CA . ARG A 1 465 ? 28.725 -7.272 -22.580 1.00 97.94 465 ARG A CA 1
ATOM 3454 C C . ARG A 1 465 ? 28.528 -8.218 -23.764 1.00 97.94 465 ARG A C 1
ATOM 3456 O O . ARG A 1 465 ? 29.468 -8.445 -24.518 1.00 97.94 465 ARG A O 1
ATOM 3463 N N . LEU A 1 466 ? 27.306 -8.702 -24.000 1.00 97.94 466 LEU A N 1
ATOM 3464 C CA . LEU A 1 466 ? 26.978 -9.511 -25.180 1.00 97.94 466 LEU A CA 1
ATOM 3465 C C . LEU A 1 466 ? 27.173 -8.731 -26.487 1.00 97.94 466 LEU A C 1
ATOM 3467 O O . LEU A 1 466 ? 27.727 -9.279 -27.437 1.00 97.94 466 LEU A O 1
ATOM 3471 N N . SER A 1 467 ? 26.770 -7.459 -26.536 1.00 97.81 467 SER A N 1
ATOM 3472 C CA . SER A 1 467 ? 27.022 -6.593 -27.698 1.00 97.81 467 SER A CA 1
ATOM 3473 C C . SER A 1 467 ? 28.524 -6.349 -27.922 1.00 97.81 467 SER A C 1
ATOM 3475 O O . SER A 1 467 ? 29.015 -6.460 -29.051 1.00 97.81 467 SER A O 1
ATOM 3477 N N . SER A 1 468 ? 29.287 -6.108 -26.847 1.00 97.81 468 SER A N 1
ATOM 3478 C CA . SER A 1 468 ? 30.756 -5.997 -26.890 1.00 97.81 468 SER A CA 1
ATOM 3479 C C . SER A 1 468 ? 31.398 -7.273 -27.446 1.00 97.81 468 SER A C 1
ATOM 3481 O O . SER A 1 468 ? 32.177 -7.219 -28.402 1.00 97.81 468 SER A O 1
ATOM 3483 N N . LEU A 1 469 ? 30.995 -8.439 -26.931 1.00 97.94 469 LEU A N 1
ATOM 3484 C CA . LEU A 1 469 ? 31.458 -9.742 -27.405 1.00 97.94 469 LEU A CA 1
ATOM 3485 C C . LEU A 1 469 ? 31.117 -9.956 -28.887 1.00 97.94 469 LEU A C 1
ATOM 3487 O O . LEU A 1 469 ? 31.989 -10.326 -29.671 1.00 97.94 469 LEU A O 1
ATOM 3491 N N . GLY A 1 470 ? 29.883 -9.657 -29.304 1.00 97.62 470 GLY A N 1
ATOM 3492 C CA . GLY A 1 470 ? 29.472 -9.715 -30.708 1.00 97.62 470 GLY A CA 1
ATOM 3493 C C . GLY A 1 470 ? 30.297 -8.793 -31.606 1.00 97.62 470 GLY A C 1
ATOM 3494 O O . GLY A 1 470 ? 30.689 -9.174 -32.710 1.00 97.62 470 GLY A O 1
ATOM 3495 N N . THR A 1 471 ? 30.646 -7.605 -31.114 1.00 98.00 471 THR A N 1
ATOM 3496 C CA . THR A 1 471 ? 31.528 -6.670 -31.818 1.00 98.00 471 THR A CA 1
ATOM 3497 C C . THR A 1 471 ? 32.932 -7.246 -31.987 1.00 98.00 471 THR A C 1
ATOM 3499 O O . THR A 1 471 ? 33.454 -7.219 -33.101 1.00 98.00 471 THR A O 1
ATOM 3502 N N . LEU A 1 472 ? 33.523 -7.836 -30.941 1.00 97.56 472 LEU A N 1
ATOM 3503 C CA . LEU A 1 472 ? 34.819 -8.523 -31.030 1.00 97.56 472 LEU A CA 1
ATOM 3504 C C . LEU A 1 472 ? 34.772 -9.676 -32.045 1.00 97.56 472 LEU A C 1
ATOM 3506 O O . LEU A 1 472 ? 35.643 -9.785 -32.909 1.00 97.56 472 LEU A O 1
ATOM 3510 N N . VAL A 1 473 ? 33.723 -10.499 -32.005 1.00 97.62 473 VAL A N 1
ATOM 3511 C CA . VAL A 1 473 ? 33.525 -11.621 -32.940 1.00 97.62 473 VAL A CA 1
ATOM 3512 C C . VAL A 1 473 ? 33.393 -11.133 -34.386 1.00 97.62 473 VAL A C 1
ATOM 3514 O O . VAL A 1 473 ? 33.930 -11.754 -35.305 1.00 97.62 473 VAL A O 1
ATOM 3517 N N . ASN A 1 474 ? 32.705 -10.012 -34.604 1.00 97.25 474 ASN A N 1
ATOM 3518 C CA . ASN A 1 474 ? 32.565 -9.392 -35.919 1.00 97.25 474 ASN A CA 1
ATOM 3519 C C . ASN A 1 474 ? 33.873 -8.763 -36.421 1.00 97.25 474 ASN A C 1
ATOM 3521 O O . ASN A 1 474 ? 34.187 -8.868 -37.604 1.00 97.25 474 ASN A O 1
ATOM 3525 N N . LEU A 1 475 ? 34.659 -8.147 -35.534 1.00 97.56 475 LEU A N 1
ATOM 3526 C CA . LEU A 1 475 ? 35.967 -7.577 -35.873 1.00 97.56 475 LEU A CA 1
ATOM 3527 C C . LEU A 1 475 ? 36.969 -8.659 -36.291 1.00 97.56 475 LEU A C 1
ATOM 3529 O O . LEU A 1 475 ? 37.685 -8.481 -37.273 1.00 97.56 475 LEU A O 1
ATOM 3533 N N . HIS A 1 476 ? 36.992 -9.790 -35.585 1.00 96.94 476 HIS A N 1
ATOM 3534 C CA . HIS A 1 476 ? 37.914 -10.890 -35.871 1.00 96.94 476 HIS A CA 1
ATOM 3535 C C . HIS A 1 476 ? 37.436 -11.842 -36.981 1.00 96.94 476 HIS A C 1
ATOM 3537 O O . HIS A 1 476 ? 38.217 -12.691 -37.406 1.00 96.94 476 HIS A O 1
ATOM 3543 N N . ARG A 1 477 ? 36.186 -11.702 -37.461 1.00 96.81 477 ARG A N 1
ATOM 3544 C CA . ARG A 1 477 ? 35.567 -12.514 -38.534 1.00 96.81 477 ARG A CA 1
ATOM 3545 C C . ARG A 1 477 ? 35.875 -14.012 -38.393 1.00 96.81 477 ARG A C 1
ATOM 3547 O O . ARG A 1 477 ? 36.413 -14.649 -39.302 1.00 96.81 477 ARG A O 1
ATOM 3554 N N . VAL A 1 478 ? 35.539 -14.577 -37.233 1.00 96.38 478 VAL A N 1
ATOM 3555 C CA . VAL A 1 478 ? 35.774 -15.995 -36.931 1.00 96.38 478 VAL A CA 1
ATOM 3556 C C . VAL A 1 478 ? 35.048 -16.860 -37.966 1.00 96.38 478 VAL A C 1
ATOM 3558 O O . VAL A 1 478 ? 33.830 -16.800 -38.106 1.00 96.38 478 VAL A O 1
ATOM 3561 N N . SER A 1 479 ? 35.799 -17.665 -38.720 1.00 95.31 479 SER A N 1
ATOM 3562 C CA . SER A 1 479 ? 35.264 -18.460 -39.832 1.00 95.31 479 SER A CA 1
ATOM 3563 C C . SER A 1 479 ? 34.495 -19.682 -39.323 1.00 95.31 479 SER A C 1
ATOM 3565 O O . SER A 1 479 ? 35.029 -20.788 -39.245 1.00 95.31 479 SER A O 1
ATOM 3567 N N . ARG A 1 480 ? 33.233 -19.467 -38.946 1.00 96.62 480 ARG A N 1
ATOM 3568 C CA . ARG A 1 480 ? 32.283 -20.500 -38.523 1.00 96.62 480 ARG A CA 1
ATOM 3569 C C . ARG A 1 480 ? 31.042 -20.442 -39.414 1.00 96.62 480 ARG A C 1
ATOM 3571 O O . ARG A 1 480 ? 30.473 -19.356 -39.546 1.00 96.62 480 ARG A O 1
ATOM 3578 N N . PRO A 1 481 ? 30.610 -21.561 -40.021 1.00 97.25 481 PRO A N 1
ATOM 3579 C CA . PRO A 1 481 ? 29.414 -21.569 -40.862 1.00 97.25 481 PRO A CA 1
ATOM 3580 C C . PRO A 1 481 ? 28.157 -21.184 -40.072 1.00 97.25 481 PRO A C 1
ATOM 3582 O O . PRO A 1 481 ? 27.242 -20.599 -40.626 1.00 97.25 481 PRO A O 1
ATOM 3585 N N . GLU A 1 482 ? 28.121 -21.422 -38.761 1.00 97.31 482 GLU A N 1
ATOM 3586 C CA . GLU A 1 482 ? 26.994 -21.039 -37.906 1.00 97.31 482 GLU A CA 1
ATOM 3587 C C . GLU A 1 482 ? 26.859 -19.518 -37.716 1.00 97.31 482 GLU A C 1
ATOM 3589 O O . GLU A 1 482 ? 25.830 -19.058 -37.225 1.00 97.31 482 GLU A O 1
ATOM 3594 N N . LEU A 1 483 ? 27.897 -18.744 -38.055 1.00 97.44 483 LEU A N 1
ATOM 3595 C CA . LEU A 1 483 ? 27.931 -17.287 -37.900 1.00 97.44 483 LEU A CA 1
ATOM 3596 C C . LEU A 1 483 ? 27.805 -16.542 -39.240 1.00 97.44 483 LEU A C 1
ATOM 3598 O O . LEU A 1 483 ? 27.622 -15.324 -39.227 1.00 97.44 483 LEU A O 1
ATOM 3602 N N . SER A 1 484 ? 27.883 -17.234 -40.387 1.00 96.94 484 SER A N 1
ATOM 3603 C CA . SER A 1 484 ? 27.890 -16.599 -41.717 1.00 96.94 484 SER A CA 1
ATOM 3604 C C . SER A 1 484 ? 26.648 -15.754 -41.967 1.00 96.94 484 SER A C 1
ATOM 3606 O O . SER A 1 484 ? 26.759 -14.614 -42.412 1.00 96.94 484 SER A O 1
ATOM 3608 N N . ASP A 1 485 ? 25.481 -16.280 -41.608 1.00 97.00 485 ASP A N 1
ATOM 3609 C CA . ASP A 1 485 ? 24.199 -15.623 -41.855 1.00 97.00 485 ASP A CA 1
ATOM 3610 C C . ASP A 1 485 ? 24.067 -14.336 -41.030 1.00 97.00 485 ASP A C 1
ATOM 3612 O O . ASP A 1 485 ? 23.528 -13.332 -41.496 1.00 97.00 485 ASP A O 1
ATOM 3616 N N . LEU A 1 486 ? 24.590 -14.340 -39.798 1.00 96.62 486 LEU A N 1
ATOM 3617 C CA . LEU A 1 486 ? 24.609 -13.158 -38.935 1.00 96.62 486 LEU A CA 1
ATOM 3618 C C . LEU A 1 486 ? 25.569 -12.098 -39.475 1.00 96.62 486 LEU A C 1
ATOM 3620 O O . LEU A 1 486 ? 25.218 -10.918 -39.497 1.00 96.62 486 LEU A O 1
ATOM 3624 N N . TYR A 1 487 ? 26.747 -12.506 -39.954 1.00 97.94 487 TYR A N 1
ATOM 3625 C CA . TYR A 1 487 ? 27.688 -11.597 -40.603 1.00 97.94 487 TYR A CA 1
ATOM 3626 C C . TYR A 1 487 ? 27.091 -10.947 -41.851 1.00 97.94 487 TYR A C 1
ATOM 3628 O O . TYR A 1 487 ? 27.182 -9.728 -41.993 1.00 97.94 487 TYR A O 1
ATOM 3636 N N . GLU A 1 488 ? 26.430 -11.723 -42.710 1.00 97.19 488 GLU A N 1
ATOM 3637 C CA . GLU A 1 488 ? 25.787 -11.191 -43.910 1.00 97.19 488 GLU A CA 1
ATOM 3638 C C . GLU A 1 488 ? 24.708 -10.163 -43.551 1.00 97.19 488 GLU A C 1
ATOM 3640 O O . GLU A 1 488 ? 24.697 -9.059 -44.095 1.00 97.19 488 GLU A O 1
ATOM 3645 N N . ARG A 1 489 ? 23.844 -10.469 -42.575 1.00 96.44 489 ARG A N 1
ATOM 3646 C CA . ARG A 1 489 ? 22.814 -9.529 -42.103 1.00 96.44 489 ARG A CA 1
ATOM 3647 C C . ARG A 1 489 ? 23.419 -8.252 -41.523 1.00 96.44 489 ARG A C 1
ATOM 3649 O O . ARG A 1 489 ? 22.923 -7.165 -41.813 1.00 96.44 489 ARG A O 1
ATOM 3656 N N . ILE A 1 490 ? 24.487 -8.357 -40.731 1.00 96.62 490 ILE A N 1
ATOM 3657 C CA . ILE A 1 490 ? 25.210 -7.197 -40.188 1.00 96.62 490 ILE A CA 1
ATOM 3658 C C . ILE A 1 490 ? 25.747 -6.319 -41.325 1.00 96.62 490 ILE A C 1
ATOM 3660 O O . ILE A 1 490 ? 25.573 -5.098 -41.296 1.00 96.62 490 ILE A O 1
ATOM 3664 N N . ASP A 1 491 ? 26.363 -6.923 -42.340 1.00 97.19 491 ASP A N 1
ATOM 3665 C CA . ASP A 1 491 ? 26.926 -6.201 -43.481 1.00 97.19 491 ASP A CA 1
ATOM 3666 C C . ASP A 1 491 ? 25.828 -5.555 -44.343 1.00 97.19 491 ASP A C 1
ATOM 3668 O O . ASP A 1 491 ? 25.945 -4.384 -44.714 1.00 97.19 491 ASP A O 1
ATOM 3672 N N . GLN A 1 492 ? 24.710 -6.254 -44.574 1.00 95.94 492 GLN A N 1
ATOM 3673 C CA . GLN A 1 492 ? 23.526 -5.705 -45.243 1.00 95.94 492 GLN A CA 1
ATOM 3674 C C . GLN A 1 492 ? 22.968 -4.480 -44.498 1.00 95.94 492 GLN A C 1
ATOM 3676 O O . GLN A 1 492 ? 22.701 -3.446 -45.117 1.00 95.94 492 GLN A O 1
ATOM 3681 N N . ARG A 1 493 ? 22.823 -4.555 -43.166 1.00 95.38 493 ARG A N 1
ATOM 3682 C CA . ARG A 1 493 ? 22.324 -3.444 -42.333 1.00 95.38 493 ARG A CA 1
ATOM 3683 C C . ARG A 1 493 ? 23.281 -2.257 -42.334 1.00 95.38 493 ARG A C 1
ATOM 3685 O O . ARG A 1 493 ? 22.843 -1.126 -42.529 1.00 95.38 493 ARG A O 1
ATOM 3692 N N . ARG A 1 494 ? 24.588 -2.498 -42.195 1.00 96.62 494 ARG A N 1
ATOM 3693 C CA . ARG A 1 494 ? 25.617 -1.449 -42.302 1.00 96.62 494 ARG A CA 1
ATOM 3694 C C . ARG A 1 494 ? 25.594 -0.769 -43.669 1.00 96.62 494 ARG A C 1
ATOM 3696 O O . ARG A 1 494 ? 25.678 0.455 -43.733 1.00 96.62 494 ARG A O 1
ATOM 3703 N N . GLY A 1 495 ? 25.418 -1.540 -44.743 1.00 95.88 495 GLY A N 1
ATOM 3704 C CA . GLY A 1 495 ? 25.227 -1.010 -46.092 1.00 95.88 495 GLY A CA 1
ATOM 3705 C C . GLY A 1 495 ? 23.984 -0.122 -46.196 1.00 95.88 495 GLY A C 1
ATOM 3706 O O . GLY A 1 495 ? 24.073 0.999 -46.692 1.00 95.88 495 GLY A O 1
ATOM 3707 N N . ALA A 1 496 ? 22.844 -0.575 -45.665 1.00 94.38 496 ALA A N 1
ATOM 3708 C CA . ALA A 1 496 ? 21.601 0.198 -45.653 1.00 94.38 496 ALA A CA 1
ATOM 3709 C C . ALA A 1 496 ? 21.726 1.512 -44.860 1.00 94.38 496 ALA A C 1
ATOM 3711 O O . ALA A 1 496 ? 21.273 2.554 -45.340 1.00 94.38 496 ALA A O 1
ATOM 3712 N N . ILE A 1 497 ? 22.376 1.482 -43.690 1.00 95.75 497 ILE A N 1
ATOM 3713 C CA . ILE A 1 497 ? 22.690 2.681 -42.899 1.00 95.75 497 ILE A CA 1
ATOM 3714 C C . ILE A 1 497 ? 23.566 3.628 -43.722 1.00 95.75 497 ILE A C 1
ATOM 3716 O O . ILE A 1 497 ? 23.222 4.796 -43.861 1.00 95.75 497 ILE A O 1
ATOM 3720 N N . GLY A 1 498 ? 24.648 3.132 -44.333 1.00 96.25 498 GLY A N 1
ATOM 3721 C CA . GLY A 1 498 ? 25.540 3.945 -45.164 1.00 96.25 498 GLY A CA 1
ATOM 3722 C C . GLY A 1 498 ? 24.815 4.647 -46.318 1.00 96.25 498 GLY A C 1
ATOM 3723 O O . GLY A 1 498 ? 24.996 5.848 -46.520 1.00 96.25 498 GLY A O 1
ATOM 3724 N N . VAL A 1 499 ? 23.934 3.929 -47.025 1.00 96.06 499 VAL A N 1
ATOM 3725 C CA . VAL A 1 499 ? 23.103 4.500 -48.099 1.00 96.06 499 VAL A CA 1
ATOM 3726 C C . VAL A 1 499 ? 22.186 5.599 -47.556 1.00 96.06 499 VAL A C 1
ATOM 3728 O O . VAL A 1 499 ? 22.164 6.699 -48.107 1.00 96.06 499 VAL A O 1
ATOM 3731 N N . ARG A 1 500 ? 21.472 5.353 -46.451 1.00 95.38 500 ARG A N 1
ATOM 3732 C CA . ARG A 1 500 ? 20.563 6.344 -45.849 1.00 95.38 500 ARG A CA 1
ATOM 3733 C C . ARG A 1 500 ? 21.298 7.572 -45.324 1.00 95.38 500 ARG A C 1
ATOM 3735 O O . ARG A 1 500 ? 20.839 8.684 -45.562 1.00 95.38 500 ARG A O 1
ATOM 3742 N N . THR A 1 501 ? 22.448 7.399 -44.679 1.00 97.19 501 THR A N 1
ATOM 3743 C CA . THR A 1 501 ? 23.278 8.514 -44.206 1.00 97.19 501 THR A CA 1
ATOM 3744 C C . THR A 1 501 ? 23.754 9.372 -45.375 1.00 97.19 501 THR A C 1
ATOM 3746 O O . THR A 1 501 ? 23.616 10.592 -45.325 1.00 97.19 501 THR A O 1
ATOM 3749 N N . SER A 1 502 ? 24.212 8.755 -46.472 1.00 96.62 502 SER A N 1
ATOM 3750 C CA . SER A 1 502 ? 24.606 9.499 -47.677 1.00 96.62 502 SER A CA 1
ATOM 3751 C C . SER A 1 502 ? 23.438 10.268 -48.310 1.00 96.62 502 SER A C 1
ATOM 3753 O O . SER A 1 502 ? 23.615 11.380 -48.806 1.00 96.62 502 SER A O 1
ATOM 3755 N N . GLU A 1 503 ? 22.219 9.725 -48.235 1.00 96.50 503 GLU A N 1
ATOM 3756 C CA . GLU A 1 503 ? 21.004 10.401 -48.693 1.00 96.50 503 GLU A CA 1
ATOM 3757 C C . GLU A 1 503 ? 20.640 11.588 -47.789 1.00 96.50 503 GLU A C 1
ATOM 3759 O O . GLU A 1 503 ? 20.304 12.663 -48.287 1.00 96.50 503 GLU A O 1
ATOM 3764 N N . VAL A 1 504 ? 20.746 11.432 -46.465 1.00 96.31 504 VAL A N 1
ATOM 3765 C CA . VAL A 1 504 ? 20.549 12.529 -45.503 1.00 96.31 504 VAL A CA 1
ATOM 3766 C C . VAL A 1 504 ? 21.552 13.653 -45.756 1.00 96.31 504 VAL A C 1
ATOM 3768 O O . VAL A 1 504 ? 21.159 14.823 -45.772 1.00 96.31 504 VAL A O 1
ATOM 3771 N N . GLU A 1 505 ? 22.823 13.325 -45.993 1.00 97.06 505 GLU A N 1
ATOM 3772 C CA . GLU A 1 505 ? 23.859 14.298 -46.350 1.00 97.06 505 GLU A CA 1
ATOM 3773 C C . GLU A 1 505 ? 23.532 14.996 -47.672 1.00 97.06 505 GLU A C 1
ATOM 3775 O O . GLU A 1 505 ? 23.534 16.227 -47.723 1.00 97.06 505 GLU A O 1
ATOM 3780 N N . ARG A 1 506 ? 23.151 14.244 -48.715 1.00 96.25 506 ARG A N 1
ATOM 3781 C CA . ARG A 1 506 ? 22.724 14.799 -50.008 1.00 96.25 506 ARG A CA 1
ATOM 3782 C C . ARG A 1 506 ? 21.566 15.782 -49.848 1.00 96.25 506 ARG A C 1
ATOM 3784 O O . ARG A 1 506 ? 21.667 16.927 -50.286 1.00 96.25 506 ARG A O 1
ATOM 3791 N N . LEU A 1 507 ? 20.484 15.368 -49.185 1.00 94.88 507 LEU A N 1
ATOM 3792 C CA . LEU A 1 507 ? 19.305 16.209 -48.956 1.00 94.88 507 LEU A CA 1
ATOM 3793 C C . LEU A 1 507 ? 19.628 17.421 -48.076 1.00 94.88 507 LEU A C 1
ATOM 3795 O O . LEU A 1 507 ? 19.023 18.479 -48.251 1.00 94.88 507 LEU A O 1
ATOM 3799 N N . SER A 1 508 ? 20.576 17.290 -47.147 1.00 95.31 508 SER A N 1
ATOM 3800 C CA . SER A 1 508 ? 21.046 18.397 -46.310 1.00 95.31 508 SER A CA 1
ATOM 3801 C C . SER A 1 508 ? 21.852 19.411 -47.119 1.00 95.31 508 SER A C 1
ATOM 3803 O O . SER A 1 508 ? 21.589 20.606 -47.005 1.00 95.31 508 SER A O 1
ATOM 3805 N N . VAL A 1 509 ? 22.749 18.955 -47.999 1.00 95.44 509 VAL A N 1
ATOM 3806 C CA . VAL A 1 509 ? 23.496 19.819 -48.926 1.00 95.44 509 VAL A CA 1
ATOM 3807 C C . VAL A 1 509 ? 22.546 20.528 -49.893 1.00 95.44 509 VAL A C 1
ATOM 3809 O O . VAL A 1 509 ? 22.633 21.745 -50.039 1.00 95.44 509 VAL A O 1
ATOM 3812 N N . GLU A 1 510 ? 21.580 19.819 -50.487 1.00 92.44 510 GLU A N 1
ATOM 3813 C CA . GLU A 1 510 ? 20.531 20.434 -51.319 1.00 92.44 510 GLU A CA 1
ATOM 3814 C C . GLU A 1 510 ? 19.678 21.446 -50.546 1.00 92.44 510 GLU A C 1
ATOM 3816 O O . GLU A 1 510 ? 19.177 22.422 -51.101 1.00 92.44 510 GLU A O 1
ATOM 3821 N N . ARG A 1 511 ? 19.476 21.209 -49.249 1.00 91.88 511 ARG A N 1
ATOM 3822 C CA . ARG A 1 511 ? 18.745 22.123 -48.373 1.00 91.88 511 ARG A CA 1
ATOM 3823 C C . ARG A 1 511 ? 19.571 23.341 -47.972 1.00 91.88 511 ARG A C 1
ATOM 3825 O O . ARG A 1 511 ? 19.005 24.374 -47.624 1.00 91.88 511 ARG A O 1
ATOM 3832 N N . ASP A 1 512 ? 20.885 23.248 -47.989 1.00 90.31 512 ASP A N 1
ATOM 3833 C CA . ASP A 1 512 ? 21.743 24.358 -47.599 1.00 90.31 512 ASP A CA 1
ATOM 3834 C C . ASP A 1 512 ? 22.205 25.173 -48.822 1.00 90.31 512 ASP A C 1
ATOM 3836 O O . ASP A 1 512 ? 22.514 26.355 -48.672 1.00 90.31 512 ASP A O 1
ATOM 3840 N N . SER A 1 513 ? 22.133 24.601 -50.034 1.00 88.81 513 SER A N 1
ATOM 3841 C CA . SER A 1 513 ? 22.422 25.274 -51.310 1.00 88.81 513 SER A CA 1
ATOM 3842 C C . SER A 1 513 ? 21.355 26.280 -51.766 1.00 88.81 513 SER A C 1
ATOM 3844 O O . SER A 1 513 ? 21.590 27.024 -52.720 1.00 88.81 513 SER A O 1
ATOM 3846 N N . TYR A 1 514 ? 20.201 26.368 -51.089 1.00 83.38 514 TYR A N 1
ATOM 3847 C CA . TYR A 1 514 ? 19.206 27.408 -51.374 1.00 83.38 514 TYR A CA 1
ATOM 3848 C C . TYR A 1 514 ? 19.803 28.809 -51.174 1.00 83.38 514 TYR A C 1
ATOM 3850 O O . TYR A 1 514 ? 20.254 29.149 -50.076 1.00 83.38 514 TYR A O 1
ATOM 3858 N N . ASP A 1 515 ? 19.715 29.660 -52.205 1.00 75.19 515 ASP A N 1
ATOM 3859 C CA . ASP A 1 515 ? 20.098 31.071 -52.118 1.00 75.19 515 ASP A CA 1
ATOM 3860 C C . ASP A 1 515 ? 19.234 31.785 -51.068 1.00 75.19 515 ASP A C 1
ATOM 3862 O O . ASP A 1 515 ? 18.088 32.187 -51.310 1.00 75.19 515 ASP A O 1
ATOM 3866 N N . ARG A 1 516 ? 19.808 31.953 -49.870 1.00 81.19 516 ARG A N 1
ATOM 3867 C CA . ARG A 1 516 ? 19.190 32.685 -48.761 1.00 81.19 516 ARG A CA 1
ATOM 3868 C C . ARG A 1 516 ? 18.797 34.098 -49.198 1.00 81.19 516 ARG A C 1
ATOM 3870 O O . ARG A 1 516 ? 17.784 34.605 -48.727 1.00 81.19 516 ARG A O 1
ATOM 3877 N N . GLY A 1 517 ? 19.539 34.712 -50.121 1.00 78.69 517 GLY A N 1
ATOM 3878 C CA . GLY A 1 517 ? 19.257 36.038 -50.657 1.00 78.69 517 GLY A CA 1
ATOM 3879 C C . GLY A 1 517 ? 18.009 36.085 -51.540 1.00 78.69 517 GLY A C 1
ATOM 3880 O O . GLY A 1 517 ? 17.229 37.033 -51.433 1.00 78.69 517 GLY A O 1
ATOM 3881 N N . ALA A 1 518 ? 17.781 35.089 -52.398 1.00 75.56 518 ALA A N 1
ATOM 3882 C CA . ALA A 1 518 ? 16.547 34.980 -53.185 1.00 75.56 518 ALA A CA 1
ATOM 3883 C C . ALA A 1 518 ? 15.327 34.701 -52.292 1.00 75.56 518 ALA A C 1
ATOM 3885 O O . ALA A 1 518 ? 14.274 35.314 -52.467 1.00 75.56 518 ALA A O 1
ATOM 3886 N N . LEU A 1 519 ? 15.492 33.840 -51.284 1.00 79.50 519 LEU A N 1
ATOM 3887 C CA . LEU A 1 519 ? 14.437 33.502 -50.327 1.00 79.50 519 LEU A CA 1
ATOM 3888 C C . LEU A 1 519 ? 14.039 34.709 -49.466 1.00 79.50 519 LEU A C 1
ATOM 3890 O O . LEU A 1 519 ? 12.854 35.013 -49.356 1.00 79.50 519 LEU A O 1
ATOM 3894 N N . MET A 1 520 ? 15.010 35.448 -48.918 1.00 82.12 520 MET A N 1
ATOM 3895 C CA . MET A 1 520 ? 14.740 36.659 -48.128 1.00 82.12 520 MET A CA 1
ATOM 3896 C C . MET A 1 520 ? 14.051 37.743 -48.964 1.00 82.12 520 MET A C 1
ATOM 3898 O O . MET A 1 520 ? 13.131 38.392 -48.473 1.00 82.12 520 MET A O 1
ATOM 3902 N N . ARG A 1 521 ? 14.427 37.903 -50.243 1.00 79.56 521 ARG A N 1
ATOM 3903 C CA . ARG A 1 521 ? 13.746 38.821 -51.174 1.00 79.56 521 ARG A CA 1
ATOM 3904 C C . ARG A 1 521 ? 12.308 38.387 -51.469 1.00 79.56 521 ARG A C 1
ATOM 3906 O O . ARG A 1 521 ? 11.414 39.228 -51.463 1.00 79.56 521 ARG A O 1
ATOM 3913 N N . GLY A 1 522 ? 12.073 37.091 -51.677 1.00 78.38 522 GLY A N 1
ATOM 3914 C CA . GLY A 1 522 ? 10.729 36.537 -51.867 1.00 78.38 522 GLY A CA 1
ATOM 3915 C C . GLY A 1 522 ? 9.838 36.716 -50.635 1.00 78.38 522 GLY A C 1
ATOM 3916 O O . GLY A 1 522 ? 8.714 37.197 -50.756 1.00 78.38 522 GLY A O 1
ATOM 3917 N N . VAL A 1 523 ? 10.359 36.414 -49.441 1.00 83.75 523 VAL A N 1
ATOM 3918 C CA . VAL A 1 523 ? 9.647 36.606 -48.165 1.00 83.75 523 VAL A CA 1
ATOM 3919 C C . VAL A 1 523 ? 9.351 38.084 -47.915 1.00 83.75 523 VAL A C 1
ATOM 3921 O O . VAL A 1 523 ? 8.231 38.414 -47.534 1.00 83.75 523 VAL A O 1
ATOM 3924 N N . ALA A 1 524 ? 10.303 38.983 -48.181 1.00 86.44 524 ALA A N 1
ATOM 3925 C CA . ALA A 1 524 ? 10.070 40.423 -48.088 1.00 86.44 524 ALA A CA 1
ATOM 3926 C C . ALA A 1 524 ? 8.963 40.883 -49.053 1.00 86.44 524 ALA A C 1
ATOM 3928 O O . ALA A 1 524 ? 8.083 41.641 -48.652 1.00 86.44 524 ALA A O 1
ATOM 3929 N N . GLY A 1 525 ? 8.953 40.379 -50.293 1.00 82.94 525 GLY A N 1
ATOM 3930 C CA . GLY A 1 525 ? 7.903 40.670 -51.272 1.00 82.94 525 GLY A CA 1
ATOM 3931 C C . GLY A 1 525 ? 6.515 40.194 -50.828 1.00 82.94 525 GLY A C 1
ATOM 3932 O O . GLY A 1 525 ? 5.557 40.961 -50.902 1.00 82.94 525 GLY A O 1
ATOM 3933 N N . ILE A 1 526 ? 6.410 38.967 -50.305 1.00 85.38 526 ILE A N 1
ATOM 3934 C CA . ILE A 1 526 ? 5.158 38.430 -49.742 1.00 85.38 526 ILE A CA 1
ATOM 3935 C C . ILE A 1 526 ? 4.721 39.254 -48.525 1.00 85.38 526 ILE A C 1
ATOM 3937 O O . ILE A 1 526 ? 3.546 39.589 -48.408 1.00 85.38 526 ILE A O 1
ATOM 3941 N N . GLY A 1 527 ? 5.661 39.626 -47.651 1.00 89.62 527 GLY A N 1
ATOM 3942 C CA . GLY A 1 527 ? 5.398 40.463 -46.483 1.00 89.62 527 GLY A CA 1
ATOM 3943 C C . GLY A 1 527 ? 4.818 41.826 -46.861 1.00 89.62 527 GLY A C 1
ATOM 3944 O O . GLY A 1 527 ? 3.798 42.218 -46.307 1.00 89.62 527 GLY A O 1
ATOM 3945 N N . ILE A 1 528 ? 5.409 42.512 -47.845 1.00 89.56 528 ILE A N 1
ATOM 3946 C CA . ILE A 1 528 ? 4.909 43.802 -48.353 1.00 89.56 528 ILE A CA 1
ATOM 3947 C C . ILE A 1 528 ? 3.526 43.645 -48.997 1.00 89.56 528 ILE A C 1
ATOM 3949 O O . ILE A 1 528 ? 2.644 44.472 -48.771 1.00 89.56 528 ILE A O 1
ATOM 3953 N N . ALA A 1 529 ? 3.309 42.589 -49.786 1.00 86.69 529 ALA A N 1
ATOM 3954 C CA . ALA A 1 529 ? 2.014 42.338 -50.413 1.00 86.69 529 ALA A CA 1
ATOM 3955 C C . ALA A 1 529 ? 0.919 42.071 -49.366 1.00 86.69 529 ALA A C 1
ATOM 3957 O O . ALA A 1 529 ? -0.165 42.648 -49.447 1.00 86.69 529 ALA A O 1
ATOM 3958 N N . ALA A 1 530 ? 1.214 41.253 -48.353 1.00 90.75 530 ALA A N 1
ATOM 3959 C CA . ALA A 1 530 ? 0.284 40.929 -47.277 1.00 90.75 530 ALA A CA 1
ATOM 3960 C C . ALA A 1 530 ? -0.038 42.146 -46.397 1.00 90.75 530 ALA A C 1
ATOM 3962 O O . ALA A 1 530 ? -1.205 42.372 -46.083 1.00 90.75 530 ALA A O 1
ATOM 3963 N N . THR A 1 531 ? 0.957 42.964 -46.032 1.00 92.62 531 THR A N 1
ATOM 3964 C CA . THR A 1 531 ? 0.716 44.190 -45.253 1.00 92.62 531 THR A CA 1
ATOM 3965 C C . THR A 1 531 ? -0.080 45.215 -46.051 1.00 92.62 531 THR A C 1
ATOM 3967 O O . THR A 1 531 ? -1.007 45.806 -45.507 1.00 92.62 531 THR A O 1
ATOM 3970 N N . SER A 1 532 ? 0.208 45.374 -47.347 1.00 90.44 532 SER A N 1
ATOM 3971 C CA . SER A 1 532 ? -0.561 46.252 -48.239 1.00 90.44 532 SER A CA 1
ATOM 3972 C C . SER A 1 532 ? -2.012 45.786 -48.376 1.00 90.44 532 SER A C 1
ATOM 3974 O O . SER A 1 532 ? -2.929 46.601 -48.311 1.00 90.44 532 SER A O 1
ATOM 3976 N N . PHE A 1 533 ? -2.233 44.475 -48.520 1.00 92.94 533 PHE A N 1
ATOM 3977 C CA . PHE A 1 533 ? -3.570 43.888 -48.582 1.00 92.94 533 PHE A CA 1
ATOM 3978 C C . PHE A 1 533 ? -4.342 44.086 -47.271 1.00 92.94 533 PHE A C 1
ATOM 3980 O O . PHE A 1 533 ? -5.482 44.537 -47.305 1.00 92.94 533 PHE A O 1
ATOM 3987 N N . LEU A 1 534 ? -3.722 43.828 -46.114 1.00 94.31 534 LEU A N 1
ATOM 3988 C CA . LEU A 1 534 ? -4.344 44.077 -44.808 1.00 94.31 534 LEU A CA 1
ATOM 3989 C C . LEU A 1 534 ? -4.683 45.557 -44.608 1.00 94.31 534 LEU A C 1
ATOM 3991 O O . LEU A 1 534 ? -5.771 45.872 -44.136 1.00 94.31 534 LEU A O 1
ATOM 3995 N N . LEU A 1 535 ? -3.789 46.465 -45.004 1.00 95.56 535 LEU A N 1
ATOM 3996 C CA . LEU A 1 535 ? -4.031 47.905 -44.923 1.00 95.56 535 LEU A CA 1
ATOM 3997 C C . LEU A 1 535 ? -5.219 48.314 -45.807 1.00 95.56 535 LEU A C 1
ATOM 3999 O O . LEU A 1 535 ? -6.070 49.088 -45.375 1.00 95.56 535 LEU A O 1
ATOM 4003 N N . LEU A 1 536 ? -5.327 47.741 -47.008 1.00 94.88 536 LEU A N 1
ATOM 4004 C CA . LEU A 1 536 ? -6.458 47.951 -47.911 1.00 94.88 536 LEU A CA 1
ATOM 4005 C C . LEU A 1 536 ? -7.776 47.401 -47.338 1.00 94.88 536 LEU A C 1
ATOM 4007 O O . LEU A 1 536 ? -8.801 48.070 -47.440 1.00 94.88 536 LEU A O 1
ATOM 4011 N N . VAL A 1 537 ? -7.755 46.232 -46.691 1.00 94.44 537 VAL A N 1
ATOM 4012 C CA . VAL A 1 537 ? -8.925 45.670 -45.993 1.00 94.44 537 VAL A CA 1
ATOM 4013 C C . VAL A 1 537 ? -9.360 46.567 -44.832 1.00 94.44 537 VAL A C 1
ATOM 4015 O O . VAL A 1 537 ? -10.550 46.830 -44.691 1.00 94.44 537 VAL A O 1
ATOM 4018 N N . VAL A 1 538 ? -8.420 47.085 -44.034 1.00 95.31 538 VAL A N 1
ATOM 4019 C CA . VAL A 1 538 ? -8.718 48.029 -42.942 1.00 95.31 538 VAL A CA 1
ATOM 4020 C C . VAL A 1 538 ? -9.309 49.333 -43.482 1.00 95.31 538 VAL A C 1
ATOM 4022 O O . VAL A 1 538 ? -10.285 49.829 -42.929 1.00 95.31 538 VAL A O 1
ATOM 4025 N N . LEU A 1 539 ? -8.767 49.869 -44.580 1.00 94.50 539 LEU A N 1
ATOM 4026 C CA . LEU A 1 539 ? -9.320 51.054 -45.243 1.00 94.50 539 LEU A CA 1
ATOM 4027 C C . LEU A 1 539 ? -10.743 50.816 -45.756 1.00 94.50 539 LEU A C 1
ATOM 4029 O O . LEU A 1 539 ? -11.607 51.660 -45.549 1.00 94.50 539 LEU A O 1
ATOM 4033 N N . LEU A 1 540 ? -10.999 49.673 -46.397 1.00 93.69 540 LEU A N 1
ATOM 4034 C CA . LEU A 1 540 ? -12.341 49.309 -46.858 1.00 93.69 540 LEU A CA 1
ATOM 4035 C C . LEU A 1 540 ? -13.316 49.135 -45.690 1.00 93.69 540 LEU A C 1
ATOM 4037 O O . LEU A 1 540 ? -14.443 49.607 -45.776 1.00 93.69 540 LEU A O 1
ATOM 4041 N N . ALA A 1 541 ? -12.879 48.512 -44.596 1.00 91.88 541 ALA A N 1
ATOM 4042 C CA . ALA A 1 541 ? -13.683 48.352 -43.389 1.00 91.88 541 ALA A CA 1
ATOM 4043 C C . ALA A 1 541 ? -13.959 49.680 -42.666 1.00 91.88 541 ALA A C 1
ATOM 4045 O O . ALA A 1 541 ? -14.955 49.779 -41.968 1.00 91.88 541 ALA A O 1
ATOM 4046 N N . ALA A 1 542 ? -13.091 50.686 -42.816 1.00 93.12 542 ALA A N 1
ATOM 4047 C CA . ALA A 1 542 ? -13.318 52.030 -42.288 1.00 93.12 542 ALA A CA 1
ATOM 4048 C C . ALA A 1 542 ? -14.230 52.892 -43.185 1.00 93.12 542 ALA A C 1
ATOM 4050 O O . ALA A 1 542 ? -14.737 53.915 -42.729 1.00 93.12 542 ALA A O 1
ATOM 4051 N N . LEU A 1 543 ? -14.384 52.526 -44.463 1.00 92.25 543 LEU A N 1
ATOM 4052 C CA . LEU A 1 543 ? -15.242 53.219 -45.433 1.00 92.25 543 LEU A CA 1
ATOM 4053 C C . LEU A 1 543 ? -16.676 52.671 -45.481 1.00 92.25 543 LEU A C 1
ATOM 4055 O O . LEU A 1 543 ? -17.567 53.382 -45.946 1.00 92.25 543 LEU A O 1
ATOM 4059 N N . LEU A 1 544 ? -16.874 51.422 -45.054 1.00 89.88 544 LEU A N 1
ATOM 4060 C CA . LEU A 1 544 ? -18.179 50.792 -44.834 1.00 89.88 544 LEU A CA 1
ATOM 4061 C C . LEU A 1 544 ? -18.702 51.139 -43.440 1.00 89.88 544 LEU A C 1
ATOM 4063 O O . LEU A 1 544 ? -19.932 51.345 -43.333 1.00 89.88 544 LEU A O 1
#

Radius of gyration: 50.86 Å; chains: 1; bounding box: 119×104×138 Å

pLDDT: mean 82.69, std 21.42, range [34.81, 98.69]

Organism: Haliangium ochraceum (strain DSM 14365 / JCM 11303 / SMP-2) (NCBI:txid502025)

Sequence (544 aa):
MGKRVVHNSDEPRMRFCPFCSAENEVQAGHCEACARRLPPLPRRPQAGAAQEVTASEPVPTPAAVAPAPAAAAAAPAAAAAAPAAAAAAPAAAAAAESAAVDTPAAPGSAAAAAYEAASAAEAEAEAESAEAANAEASVEAAATAVAVAELTEADAASVSAPTPTRTPTPTPTPAPAVPVHVSGIGASPMLAGEARPFRSPNVAPLPELPHPGLLNAVHYALATTLARWQRRTAIKSLTGDIEDQQAALDELLVSLGRRSRELNLREPFFATENAALDEAEKRRDALESERAVLRDRQALEQQSFAELEAERQSQVSAAEAALERGRGEYASFDAQRRSLRDKRKAIERQQKELGKSASQREEQVTRAATEEARSDLRRAAAEFREEAEGLEPEREELDHRLADLERPLAQATAKIEQLESDLEAARRGLNETRDAHRQQRADLDAELARKSREEAQAEAEILRRLSSLGTLVNLHRVSRPELSDLYERIDQRRGAIGVRTSEVERLSVERDSYDRGALMRGVAGIGIAATSFLLLVVLLAALL

Secondary structure (DSSP, 8-state):
-------------EEE-TTT--EEETT-SB-TTT-PBPPPPP---------------PPPPPPPPPPPPPPP-PPPP------------------------PPPPP--SHHHHHHHHHHHHHHHHHHHHHHHHHHHHHHHHHHHHHHHHHHHHGGG----PPPP----PPPPPPPPPP-----------SS-----------PPPPPPPPPSSHHHHHHHHHHHHHHHHHHHHHHHHHHHHHHHHHHHHHHHHHHHHHHHHHTT---HHHHHHHHHHHHHHHHHHHHHHHHHHHHHHHHHHHHHHHHHHHHHHHHHHHHHHHHHHHHHHHHHHHHHHHHHHHHHHHHHHHHHHHHHHHHHHHHHHHH-SSHHHHHHHHHHHHHHHHHHHHTHHHHHHHHHHHHHHHHHHHHHHHHHHHHHHHHHHHHHHHHHHHHHHHHHHHHHHHHHHHHHHHHHHHHHHHHHHHHHHHHHHHHHT---GGGHHHHHHHHHHHHHHHHHHHHHHHHHHHHHSS-HHHHHHHHHHHHHHHHHHHHHHHHHHHH-